Protein AF-A0A6L5FA35-F1 (afdb_monomer)

Sequence (580 aa):
MIGVVTVDLPTLADGLSSSALDRFGLEDQSTVRSRLADQDFLSVLNALGELSSEAILEVPFFEDATFRIADLGVDEEVVSEWPDYPIREWSGTVVSNQDGAAGTVSIISVEDQLSLSVYLDDGRIFELVTPDERASDTLAVVETQQTEIKEDAPILDDPSRTRPDPESVTAASITYPIDVLIVTSDQLSNNVRRPTLERRARQIINDLNAAYSNTGLPGRAKFAGVGNTRFSQTGSPGDDLGSDGYRDHIDVREHERSGRGDLLVLMGRSGWGECGRAGISARYAIASDTHGCRSNFAGAHEVGHLQGAGHNPEARYSNGEYSYSHGHWSIRDNSPAYPFRTLMSYNTECSARNVACPRYRRFSNPDIRLGGVPTGARARDNGRTLENTWTRNTAHRFRKMYSDVSINQYWYLPVGWLRNFPGGATRACGTNRYCPGSNTNRALFIYMLWRSRGSPSGASEPFTDVDPNDWYYQAVRWAYQRGITTGCNPPQNTRFCPGRDVQRAEAAVMLWISNNRPAGGSEPFTDVDPGDWWYGPVRWLYRNDITSGCSPTRYCPTATIRRGDSAVFLFRNIYWWRRR

pLDDT: mean 71.77, std 18.54, range [30.03, 98.31]

Foldseek 3Di:
DPDKDWDAQLLQLVQFDPVLCVVVVHPDSVSVSVVSVVDQSVVVVVSVAVDAFAGFRFGCQDPQWTKTWTRWYWPDFDFAPPPGDTKTKIKTKIATPNPRFIWMWIWIDFHSDIWIWTATLLQWIKIWDDPDLPDRRITIIDTDDLVPFFAADFAPDDLPDDDADDDFFDLVVADDEFEEEEEEEPVCPVPGPPSSVVRVLVVLQVLLQVQCVLQVHPYGHDYQYYYYFYDDDDLEVCVCQDPPCNVVRRCVVVVLVVLRGLAYEYEAEPRYSRQWYWYDDLQHTYIYGYPPRPPLSRSNLRVLVVLQAFEAPPDPRTGGNHQQSYWDWDCDPDQLHHTATESRYDCVVCVVVVGDHRYDSYAACQVRDRSNHHRHDPRRHSSSSNSLCVVLSSLSSSNAAAPPDGSVDPLRSLRSNQQPQVVHLADAPDDSHNQQQAFDFQLGLLSSLCVLVVNDAFADDQAPAADPPDPSNRSVRNCVRLVLDQADDPPVRNHNRRGHFDFLLSSLSSLCSVLVNDFFADAQAPPQDPPDPSNRSVRNCVVQVLDCAPDVHHNRRGHGAGSSNSSSNSVSSSSVSSSD

Radius of gyration: 27.75 Å; Cα contacts (8 Å, |Δi|>4): 1235; chains: 1; bounding box: 61×54×80 Å

Structure (mmCIF, N/CA/C/O backbone):
data_AF-A0A6L5FA35-F1
#
_entry.id   AF-A0A6L5FA35-F1
#
loop_
_atom_site.group_PDB
_atom_site.id
_atom_site.type_symbol
_atom_site.label_atom_id
_atom_site.label_alt_id
_atom_site.label_comp_id
_atom_site.label_asym_id
_atom_site.label_entity_id
_atom_site.label_seq_id
_atom_site.pdbx_PDB_ins_code
_atom_site.Cartn_x
_atom_site.Cartn_y
_atom_site.Cartn_z
_atom_site.occupancy
_atom_site.B_iso_or_equiv
_atom_site.auth_seq_id
_atom_site.auth_comp_id
_atom_site.auth_asym_id
_atom_site.auth_atom_id
_atom_site.pdbx_PDB_model_num
ATOM 1 N N . MET A 1 1 ? 22.576 -6.968 -25.867 1.00 42.34 1 MET A N 1
ATOM 2 C CA . MET A 1 1 ? 22.114 -5.755 -26.596 1.00 42.34 1 MET A CA 1
ATOM 3 C C . MET A 1 1 ? 22.018 -6.076 -28.077 1.00 42.34 1 MET A C 1
ATOM 5 O O . MET A 1 1 ? 23.002 -6.551 -28.633 1.00 42.34 1 MET A O 1
ATOM 9 N N . ILE A 1 2 ? 20.863 -5.848 -28.705 1.00 37.47 2 ILE A N 1
ATOM 10 C CA . ILE A 1 2 ? 20.721 -5.901 -30.169 1.00 37.47 2 ILE A CA 1
ATOM 11 C C . ILE A 1 2 ? 20.644 -4.449 -30.626 1.00 37.47 2 ILE A C 1
ATOM 13 O O . ILE A 1 2 ? 19.663 -3.777 -30.354 1.00 37.47 2 ILE A O 1
ATOM 17 N N . GLY A 1 3 ? 21.711 -3.958 -31.252 1.00 44.84 3 GLY A N 1
ATOM 18 C CA . GLY A 1 3 ? 21.742 -2.623 -31.846 1.00 44.84 3 GLY A CA 1
ATOM 19 C C . GLY A 1 3 ? 21.927 -1.477 -30.845 1.00 44.84 3 GLY A C 1
ATOM 20 O O . GLY A 1 3 ? 21.228 -1.351 -29.845 1.00 44.84 3 GLY A O 1
ATOM 21 N N . VAL A 1 4 ? 22.904 -0.626 -31.139 1.00 37.59 4 VAL A N 1
ATOM 22 C CA . VAL A 1 4 ? 23.075 0.693 -30.530 1.00 37.59 4 VAL A CA 1
ATOM 23 C C . VAL A 1 4 ? 23.029 1.655 -31.703 1.00 37.59 4 VAL A C 1
ATOM 25 O O . VAL A 1 4 ? 23.907 1.589 -32.564 1.00 37.59 4 VAL A O 1
ATOM 28 N N . VAL A 1 5 ? 22.009 2.505 -31.769 1.00 39.69 5 VAL A N 1
ATOM 29 C CA . VAL A 1 5 ? 21.946 3.566 -32.780 1.00 39.69 5 VAL A CA 1
ATOM 30 C C . VAL A 1 5 ? 22.217 4.880 -32.083 1.00 39.69 5 VAL A C 1
ATOM 32 O O . VAL A 1 5 ? 21.483 5.277 -31.180 1.00 39.69 5 VAL A O 1
ATOM 35 N N . THR A 1 6 ? 23.308 5.529 -32.474 1.00 38.72 6 THR A N 1
ATOM 36 C CA . THR A 1 6 ? 23.600 6.897 -32.060 1.00 38.72 6 THR A CA 1
ATOM 37 C C . THR A 1 6 ? 22.701 7.818 -32.868 1.00 38.72 6 THR A C 1
ATOM 39 O O . THR A 1 6 ? 22.816 7.864 -34.091 1.00 38.72 6 THR A O 1
ATOM 42 N N . VAL A 1 7 ? 21.790 8.513 -32.193 1.00 41.50 7 VAL A N 1
ATOM 43 C CA . VAL A 1 7 ? 20.890 9.473 -32.837 1.00 41.50 7 VAL A CA 1
ATOM 44 C C . VAL A 1 7 ? 21.441 10.864 -32.550 1.00 41.50 7 VAL A C 1
ATOM 46 O O . VAL A 1 7 ? 21.613 11.221 -31.384 1.00 41.50 7 VAL A O 1
ATOM 49 N N . ASP A 1 8 ? 21.749 11.637 -33.593 1.00 43.56 8 ASP A N 1
ATOM 50 C CA . ASP A 1 8 ? 22.012 13.066 -33.422 1.00 43.56 8 ASP A CA 1
ATOM 51 C C . ASP A 1 8 ? 20.684 13.845 -33.380 1.00 43.56 8 ASP A C 1
ATOM 53 O O . ASP A 1 8 ? 19.661 13.416 -33.921 1.00 43.56 8 ASP A O 1
ATOM 57 N N . LEU A 1 9 ? 20.677 14.984 -32.688 1.00 45.22 9 LEU A N 1
ATOM 58 C CA . LEU A 1 9 ? 19.489 15.831 -32.544 1.00 45.22 9 LEU A CA 1
ATOM 59 C C . LEU A 1 9 ? 18.885 16.269 -33.900 1.00 45.22 9 LEU A C 1
ATOM 61 O O . LEU A 1 9 ? 17.659 16.235 -34.031 1.00 45.22 9 LEU A O 1
ATOM 65 N N . PRO A 1 10 ? 19.689 16.612 -34.929 1.00 46.03 10 PRO A N 1
ATOM 66 C CA . PRO A 1 10 ? 19.199 16.849 -36.290 1.00 46.03 10 PRO A CA 1
ATOM 67 C C . PRO A 1 10 ? 18.410 15.695 -36.931 1.00 46.03 10 PRO A C 1
ATOM 69 O O . PRO A 1 10 ? 17.482 15.962 -37.689 1.00 46.03 10 PRO A O 1
ATOM 72 N N . THR A 1 11 ? 18.722 14.433 -36.632 1.00 46.91 11 THR A N 1
ATOM 73 C CA . THR A 1 11 ? 18.056 13.252 -37.220 1.00 46.91 11 THR A CA 1
ATOM 74 C C . THR A 1 11 ? 16.632 13.057 -36.674 1.00 46.91 11 THR A C 1
ATOM 76 O O . THR A 1 11 ? 15.750 12.564 -37.375 1.00 46.91 11 THR A O 1
ATOM 79 N N . LEU A 1 12 ? 16.358 13.515 -35.447 1.00 47.75 12 LEU A N 1
ATOM 80 C CA . LEU A 1 12 ? 15.006 13.546 -34.861 1.00 47.75 12 LEU A CA 1
ATOM 81 C C . LEU A 1 12 ? 14.079 14.561 -35.554 1.00 47.75 12 LEU A C 1
ATOM 83 O O . LEU A 1 12 ? 12.861 14.384 -35.561 1.00 47.75 12 LEU A O 1
ATOM 87 N N . ALA A 1 13 ? 14.650 15.605 -36.162 1.00 48.47 13 ALA A N 1
ATOM 88 C CA . ALA A 1 13 ? 13.924 16.636 -36.906 1.00 48.47 13 ALA A CA 1
ATOM 89 C C . ALA A 1 13 ? 13.199 16.081 -38.140 1.00 48.47 13 ALA A C 1
ATOM 91 O O . ALA A 1 13 ? 12.138 16.575 -38.526 1.00 48.47 13 ALA A O 1
ATOM 92 N N . ASP A 1 14 ? 13.785 15.053 -38.756 1.00 47.06 14 ASP A N 1
ATOM 93 C CA . ASP A 1 14 ? 13.331 14.484 -40.024 1.00 47.06 14 ASP A CA 1
ATOM 94 C C . ASP A 1 14 ? 12.021 13.691 -39.885 1.00 47.06 14 ASP A C 1
ATOM 96 O O . ASP A 1 14 ? 11.328 13.466 -40.878 1.00 47.06 14 ASP A O 1
ATOM 100 N N . GLY A 1 15 ? 11.654 13.301 -38.660 1.00 48.03 15 GLY A N 1
ATOM 101 C CA . GLY A 1 15 ? 10.410 12.593 -38.349 1.00 48.03 15 GLY A CA 1
ATOM 102 C C . GLY A 1 15 ? 9.242 13.494 -37.917 1.00 48.03 15 GLY A C 1
ATOM 103 O O . GLY A 1 15 ? 8.163 13.010 -37.565 1.00 48.03 15 GLY A O 1
ATOM 104 N N . LEU A 1 16 ? 9.415 14.820 -37.945 1.00 49.28 16 LEU A N 1
ATOM 105 C CA . LEU A 1 16 ? 8.315 15.755 -37.711 1.00 49.28 16 LEU A CA 1
ATOM 106 C C . LEU A 1 16 ? 7.400 15.821 -38.942 1.00 49.28 16 LEU A C 1
ATOM 108 O O . LEU A 1 16 ? 7.838 16.127 -40.052 1.00 49.28 16 LEU A O 1
ATOM 112 N N . SER A 1 17 ? 6.103 15.571 -38.735 1.00 50.88 17 SER A N 1
ATOM 113 C CA . SER A 1 17 ? 5.091 15.705 -39.790 1.00 50.88 17 SER A CA 1
ATOM 114 C C . SER A 1 17 ? 5.003 17.141 -40.321 1.00 50.88 17 SER A C 1
ATOM 116 O O . SER A 1 17 ? 5.235 18.104 -39.591 1.00 50.88 17 SER A O 1
ATOM 118 N N . SER A 1 18 ? 4.572 17.311 -41.574 1.00 51.03 18 SER A N 1
ATOM 119 C CA . SER A 1 18 ? 4.350 18.634 -42.188 1.00 51.03 18 SER A CA 1
ATOM 120 C C . SER A 1 18 ? 3.404 19.514 -41.357 1.00 51.03 18 SER A C 1
ATOM 122 O O . SER A 1 18 ? 3.608 20.716 -41.239 1.00 51.03 18 SER A O 1
ATOM 124 N N . SER A 1 19 ? 2.417 18.898 -40.699 1.00 46.72 19 SER A N 1
ATOM 125 C CA . SER A 1 19 ? 1.509 19.556 -39.754 1.00 46.72 19 SER A CA 1
ATOM 126 C C . SER A 1 19 ? 2.177 20.026 -38.459 1.00 46.72 19 SER A C 1
ATOM 128 O O . SER A 1 19 ? 1.733 21.015 -37.878 1.00 46.72 19 SER A O 1
ATOM 130 N N . ALA A 1 20 ? 3.219 19.331 -37.992 1.00 44.78 20 ALA A N 1
ATOM 131 C CA . ALA A 1 20 ? 4.023 19.782 -36.861 1.00 44.78 20 ALA A CA 1
ATOM 132 C C . ALA A 1 20 ? 4.902 20.973 -37.278 1.00 44.78 20 ALA A C 1
ATOM 134 O O . ALA A 1 20 ? 4.925 21.981 -36.579 1.00 44.78 20 ALA A O 1
ATOM 135 N N . LEU A 1 21 ? 5.538 20.901 -38.452 1.00 50.47 21 LEU A N 1
ATOM 136 C CA . LEU A 1 21 ? 6.405 21.956 -38.998 1.00 50.47 21 LEU A CA 1
ATOM 137 C C . LEU A 1 21 ? 5.664 23.293 -39.207 1.00 50.47 21 LEU A C 1
ATOM 139 O O . LEU A 1 21 ? 6.120 24.328 -38.712 1.00 50.47 21 LEU A O 1
ATOM 143 N N . ASP A 1 22 ? 4.477 23.258 -39.828 1.00 49.00 22 ASP A N 1
ATOM 144 C CA . ASP A 1 22 ? 3.638 24.444 -40.080 1.00 49.00 22 ASP A CA 1
ATOM 145 C C . ASP A 1 22 ? 3.219 25.164 -38.786 1.00 49.00 22 ASP A C 1
ATOM 147 O O . ASP A 1 22 ? 3.169 26.395 -38.732 1.00 49.00 22 ASP A O 1
ATOM 151 N N . ARG A 1 23 ? 2.936 24.417 -37.709 1.00 44.22 23 ARG A N 1
ATOM 152 C CA . ARG A 1 23 ? 2.509 24.998 -36.422 1.00 44.22 23 ARG A CA 1
ATOM 153 C C . ARG A 1 23 ? 3.643 25.676 -35.655 1.00 44.22 23 ARG A C 1
ATOM 155 O O . ARG A 1 23 ? 3.368 26.587 -34.879 1.00 44.22 23 ARG A O 1
ATOM 162 N N . PHE A 1 24 ? 4.893 25.280 -35.892 1.00 41.03 24 PHE A N 1
ATOM 163 C CA . PHE A 1 24 ? 6.072 25.913 -35.294 1.00 41.03 24 PHE A CA 1
ATOM 164 C C . PHE A 1 24 ? 6.597 27.114 -36.096 1.00 41.03 24 PHE A C 1
ATOM 166 O O . PHE A 1 24 ? 7.593 27.724 -35.701 1.00 41.03 24 PHE A O 1
ATOM 173 N N . GLY A 1 25 ? 5.949 27.472 -37.213 1.00 43.81 25 GLY A N 1
ATOM 174 C CA . GLY A 1 25 ? 6.437 28.523 -38.109 1.00 43.81 25 GLY A CA 1
ATOM 175 C C . GLY A 1 25 ? 7.806 28.184 -38.707 1.00 43.81 25 GLY A C 1
ATOM 176 O O . GLY A 1 25 ? 8.634 29.077 -38.900 1.00 43.81 25 GLY A O 1
ATOM 177 N N . LEU A 1 26 ? 8.072 26.891 -38.921 1.00 48.06 26 LEU A N 1
ATOM 178 C CA . LEU A 1 26 ? 9.309 26.381 -39.502 1.00 48.06 26 LEU A CA 1
ATOM 179 C C . LEU A 1 26 ? 9.020 25.976 -40.948 1.00 48.06 26 LEU A C 1
ATOM 181 O O . LEU A 1 26 ? 8.186 25.113 -41.195 1.00 48.06 26 LEU A O 1
ATOM 185 N N . GLU A 1 27 ? 9.692 26.632 -41.895 1.00 49.81 27 GLU A N 1
ATOM 186 C CA . GLU A 1 27 ? 9.375 26.534 -43.328 1.00 49.81 27 GLU A CA 1
ATOM 187 C C . GLU A 1 27 ? 9.727 25.163 -43.935 1.00 49.81 27 GLU A C 1
ATOM 189 O O . GLU A 1 27 ? 9.068 24.731 -44.880 1.00 49.81 27 GLU A O 1
ATOM 194 N N . ASP A 1 28 ? 10.730 24.457 -43.392 1.00 55.56 28 ASP A N 1
ATOM 195 C CA . ASP A 1 28 ? 11.114 23.108 -43.823 1.00 55.56 28 ASP A CA 1
ATOM 196 C C . ASP A 1 28 ? 11.984 22.350 -42.792 1.00 55.56 28 ASP A C 1
ATOM 198 O O . ASP A 1 28 ? 12.477 22.911 -41.808 1.00 55.56 28 ASP A O 1
ATOM 202 N N . GLN A 1 29 ? 12.212 21.052 -43.046 1.00 46.62 29 GLN A N 1
ATOM 203 C CA . GLN A 1 29 ? 13.063 20.170 -42.228 1.00 46.62 29 GLN A CA 1
ATOM 204 C C . GLN A 1 29 ? 14.524 20.651 -42.133 1.00 46.62 29 GLN A C 1
ATOM 206 O O . GLN A 1 29 ? 15.186 20.424 -41.121 1.00 46.62 29 GLN A O 1
ATOM 211 N N . SER A 1 30 ? 15.032 21.370 -43.140 1.00 45.97 30 SER A N 1
ATOM 212 C CA . SER A 1 30 ? 16.400 21.908 -43.133 1.00 45.97 30 SER A CA 1
ATOM 213 C C . SER A 1 30 ? 16.563 23.068 -42.139 1.00 45.97 30 SER A C 1
ATOM 215 O O . SER A 1 30 ? 17.590 23.177 -41.465 1.00 45.97 30 SER A O 1
ATOM 217 N N . THR A 1 31 ? 15.504 23.859 -41.960 1.00 44.75 31 THR A N 1
ATOM 218 C CA . THR A 1 31 ? 15.385 24.939 -40.974 1.00 44.75 31 THR A CA 1
ATOM 219 C C . THR A 1 31 ? 15.277 24.379 -39.556 1.00 44.75 31 THR A C 1
ATOM 221 O O . THR A 1 31 ? 15.832 24.951 -38.616 1.00 44.75 31 THR A O 1
ATOM 224 N N . VAL A 1 32 ? 14.620 23.224 -39.390 1.00 46.16 32 VAL A N 1
ATOM 225 C CA . VAL A 1 32 ? 14.593 22.502 -38.109 1.00 46.16 32 VAL A CA 1
ATOM 226 C C . VAL A 1 32 ? 15.979 21.966 -37.760 1.00 46.16 32 VAL A C 1
ATOM 228 O O . VAL A 1 32 ? 16.433 22.210 -36.648 1.00 46.16 32 VAL A O 1
ATOM 231 N N . ARG A 1 33 ? 16.695 21.333 -38.703 1.00 44.38 33 ARG A N 1
ATOM 232 C CA . ARG A 1 33 ? 18.081 20.866 -38.496 1.00 44.38 33 ARG A CA 1
ATOM 233 C C . ARG A 1 33 ? 19.023 21.998 -38.083 1.00 44.38 33 ARG A C 1
ATOM 235 O O . ARG A 1 33 ? 19.816 21.817 -37.166 1.00 44.38 33 ARG A O 1
ATOM 242 N N . SER A 1 34 ? 18.924 23.168 -38.722 1.00 39.84 34 SER A N 1
ATOM 243 C CA . SER A 1 34 ? 19.770 24.324 -38.389 1.00 39.84 34 SER A CA 1
ATOM 244 C C . SER A 1 34 ? 19.449 24.908 -37.011 1.00 39.84 34 SER A C 1
ATOM 246 O O . SER A 1 34 ? 20.361 25.345 -36.320 1.00 39.84 34 SER A O 1
ATOM 248 N N . ARG A 1 35 ? 18.175 24.917 -36.594 1.00 41.31 35 ARG A N 1
ATOM 249 C CA . ARG A 1 35 ? 17.781 25.393 -35.260 1.00 41.31 35 ARG A CA 1
ATOM 250 C C . ARG A 1 35 ? 18.073 24.369 -34.169 1.00 41.31 35 ARG A C 1
ATOM 252 O O . ARG A 1 35 ? 18.479 24.774 -33.095 1.00 41.31 35 ARG A O 1
ATOM 259 N N . LEU A 1 36 ? 17.915 23.075 -34.437 1.00 39.34 36 LEU A N 1
ATOM 260 C CA . LEU A 1 36 ? 18.251 21.974 -33.525 1.00 39.34 36 LEU A CA 1
ATOM 261 C C . LEU A 1 36 ? 19.754 21.782 -33.320 1.00 39.34 36 LEU A C 1
ATOM 263 O O . LEU A 1 36 ? 20.158 21.302 -32.271 1.00 39.34 36 LEU A O 1
ATOM 267 N N . ALA A 1 37 ? 20.580 22.173 -34.292 1.00 41.34 37 ALA A N 1
ATOM 268 C CA . ALA A 1 37 ? 22.027 22.246 -34.106 1.00 41.34 37 ALA A CA 1
ATOM 269 C C . ALA A 1 37 ? 22.443 23.346 -33.102 1.00 41.34 37 ALA A C 1
ATOM 271 O O . ALA A 1 37 ? 23.515 23.245 -32.513 1.00 41.34 37 ALA A O 1
ATOM 272 N N . ASP A 1 38 ? 21.585 24.354 -32.890 1.00 37.12 38 ASP A N 1
ATOM 273 C CA . ASP A 1 38 ? 21.795 25.503 -31.993 1.00 37.12 38 ASP A CA 1
ATOM 274 C C . ASP A 1 38 ? 20.868 25.499 -30.750 1.00 37.12 38 ASP A C 1
ATOM 276 O O . ASP A 1 38 ? 20.966 26.386 -29.898 1.00 37.12 38 ASP A O 1
ATOM 280 N N . GLN A 1 39 ? 19.943 24.539 -30.630 1.00 40.25 39 GLN A N 1
ATOM 281 C CA . GLN A 1 39 ? 18.954 24.441 -29.549 1.00 40.25 39 GLN A CA 1
ATOM 282 C C . GLN A 1 39 ? 19.174 23.158 -28.749 1.00 40.25 39 GLN A C 1
ATOM 284 O O . GLN A 1 39 ? 19.348 22.083 -29.315 1.00 40.25 39 GLN A O 1
ATOM 289 N N . ASP A 1 40 ? 19.091 23.266 -27.425 1.00 50.09 40 ASP A N 1
ATOM 290 C CA . ASP A 1 40 ? 19.040 22.106 -26.540 1.00 50.09 40 ASP A CA 1
ATOM 291 C C . ASP A 1 40 ? 17.788 21.269 -26.871 1.00 50.09 40 ASP A C 1
ATOM 293 O O . ASP A 1 40 ? 16.707 21.814 -27.111 1.00 50.09 40 ASP A O 1
ATOM 297 N N . PHE A 1 41 ? 17.923 19.944 -26.900 1.00 47.22 41 PHE A N 1
ATOM 298 C CA . PHE A 1 41 ? 16.858 18.973 -27.177 1.00 47.22 41 PHE A CA 1
ATOM 299 C C . PHE A 1 41 ? 15.576 19.231 -26.363 1.00 47.22 41 PHE A C 1
ATOM 301 O O . PHE A 1 41 ? 14.453 19.006 -26.828 1.00 47.22 41 PHE A O 1
ATOM 308 N N . LEU A 1 42 ? 15.756 19.780 -25.162 1.00 47.62 42 LEU A N 1
ATOM 309 C CA . LEU A 1 42 ? 14.706 20.273 -24.277 1.00 47.62 42 LEU A CA 1
ATOM 310 C C . LEU A 1 42 ? 13.752 21.258 -24.950 1.00 47.62 42 LEU A C 1
ATOM 312 O O . LEU A 1 42 ? 12.550 21.191 -24.719 1.00 47.62 42 LEU A O 1
ATOM 316 N N . SER A 1 43 ? 14.249 22.159 -25.794 1.00 48.75 43 SER A N 1
ATOM 317 C CA . SER A 1 43 ? 13.423 23.151 -26.482 1.00 48.75 43 SER A CA 1
ATOM 318 C C . SER A 1 43 ? 12.457 22.513 -27.477 1.00 48.75 43 SER A C 1
ATOM 320 O O . SER A 1 43 ? 11.326 22.978 -27.603 1.00 48.75 43 SER A O 1
ATOM 322 N N . VAL A 1 44 ? 12.855 21.424 -28.145 1.00 49.75 44 VAL A N 1
ATOM 323 C CA . VAL A 1 44 ? 11.982 20.697 -29.081 1.00 49.75 44 VAL A CA 1
ATOM 324 C C . VAL A 1 44 ? 10.949 19.854 -28.353 1.00 49.75 44 VAL A C 1
ATOM 326 O O . VAL A 1 44 ? 9.784 19.861 -28.743 1.00 49.75 44 VAL A O 1
ATOM 329 N N . LEU A 1 45 ? 11.312 19.217 -27.241 1.00 50.28 45 LEU A N 1
ATOM 330 C CA . LEU A 1 45 ? 10.320 18.558 -26.390 1.00 50.28 45 LEU A CA 1
ATOM 331 C C . LEU A 1 45 ? 9.361 19.541 -25.715 1.00 50.28 45 LEU A C 1
ATOM 333 O O . LEU A 1 45 ? 8.174 19.251 -25.608 1.00 50.28 45 LEU A O 1
ATOM 337 N N . ASN A 1 46 ? 9.838 20.714 -25.298 1.00 46.91 46 ASN A N 1
ATOM 338 C CA . ASN A 1 46 ? 8.993 21.766 -24.734 1.00 46.91 46 ASN A CA 1
ATOM 339 C C . ASN A 1 46 ? 7.971 22.265 -25.757 1.00 46.91 46 ASN A C 1
ATOM 341 O O . ASN A 1 46 ? 6.808 22.441 -25.410 1.00 46.91 46 ASN A O 1
ATOM 345 N N . ALA A 1 47 ? 8.389 22.402 -27.014 1.00 47.03 47 ALA A N 1
ATOM 346 C CA . ALA A 1 47 ? 7.514 22.747 -28.124 1.00 47.03 47 ALA A CA 1
ATOM 347 C C . ALA A 1 47 ? 6.488 21.628 -28.431 1.00 47.03 47 ALA A C 1
ATOM 349 O O . ALA A 1 47 ? 5.344 21.916 -28.775 1.00 47.03 47 ALA A O 1
ATOM 350 N N . LEU A 1 48 ? 6.862 20.353 -28.257 1.00 45.66 48 LEU A N 1
ATOM 351 C CA . LEU A 1 48 ? 5.967 19.196 -28.416 1.00 45.66 48 LEU A CA 1
ATOM 352 C C . LEU A 1 48 ? 4.987 19.019 -27.241 1.00 45.66 48 LEU A C 1
ATOM 354 O O . LEU A 1 48 ? 3.852 18.606 -27.454 1.00 45.66 48 LEU A O 1
ATOM 358 N N . GLY A 1 49 ? 5.396 19.352 -26.014 1.00 43.44 49 GLY A N 1
ATOM 359 C CA . GLY A 1 49 ? 4.574 19.247 -24.805 1.00 43.44 49 GLY A CA 1
ATOM 360 C C . GLY A 1 49 ? 3.429 20.258 -24.712 1.00 43.44 49 GLY A C 1
ATOM 361 O O . GLY A 1 49 ? 2.466 20.026 -23.990 1.00 43.44 49 GLY A O 1
ATOM 362 N N . GLU A 1 50 ? 3.502 21.358 -25.460 1.00 42.25 50 GLU A N 1
ATOM 363 C CA . GLU A 1 50 ? 2.414 22.338 -25.583 1.00 42.25 50 GLU A CA 1
ATOM 364 C C . GLU A 1 50 ? 1.303 21.881 -26.554 1.00 42.25 50 GLU A C 1
ATOM 366 O O . GLU A 1 50 ? 0.273 22.549 -26.687 1.00 42.25 50 GLU A O 1
ATOM 371 N N . LEU A 1 51 ? 1.474 20.733 -27.223 1.00 41.19 51 LEU A N 1
ATOM 372 C CA . LEU A 1 51 ? 0.520 20.191 -28.188 1.00 41.19 51 LEU A CA 1
ATOM 373 C C . LEU A 1 51 ? -0.434 19.187 -27.524 1.00 41.19 51 LEU A C 1
ATOM 375 O O . LEU A 1 51 ? -0.061 18.090 -27.127 1.00 41.19 51 LEU A O 1
ATOM 379 N N . SER A 1 52 ? -1.713 19.549 -27.461 1.00 42.38 52 SER A N 1
ATOM 380 C CA . SER A 1 52 ? -2.815 18.653 -27.098 1.00 42.38 52 SER A CA 1
ATOM 381 C C . SER A 1 52 ? -2.973 17.490 -28.093 1.00 42.38 52 SER A C 1
ATOM 383 O O . SER A 1 52 ? -3.036 17.757 -29.290 1.00 42.38 52 SER A O 1
ATOM 385 N N . SER A 1 53 ? -3.097 16.255 -27.584 1.00 41.59 53 SER A N 1
ATOM 386 C CA . SER A 1 53 ? -3.739 15.015 -28.106 1.00 41.59 53 SER A CA 1
ATOM 387 C C . SER A 1 53 ? -3.692 14.614 -29.600 1.00 41.59 53 SER A C 1
ATOM 389 O O . SER A 1 53 ? -4.241 13.576 -29.940 1.00 41.59 53 SER A O 1
ATOM 391 N N . GLU A 1 54 ? -3.066 15.359 -30.510 1.00 45.34 54 GLU A N 1
ATOM 392 C CA . GLU A 1 54 ? -3.084 15.071 -31.960 1.00 45.34 54 GLU A CA 1
ATOM 393 C C . GLU A 1 54 ? -1.695 15.146 -32.625 1.00 45.34 54 GLU A C 1
ATOM 395 O O . GLU A 1 54 ? -1.578 15.027 -33.845 1.00 45.34 54 GLU A O 1
ATOM 400 N N . ALA A 1 55 ? -0.620 15.337 -31.855 1.00 43.41 55 ALA A N 1
ATOM 401 C CA . ALA A 1 55 ? 0.736 15.380 -32.397 1.00 43.41 55 ALA A CA 1
ATOM 402 C C . ALA A 1 55 ? 1.291 13.962 -32.614 1.00 43.41 55 ALA A C 1
ATOM 404 O O . ALA A 1 55 ? 1.480 13.218 -31.655 1.00 43.41 55 ALA A O 1
ATOM 405 N N . ILE A 1 56 ? 1.580 13.612 -33.874 1.00 48.25 56 ILE A N 1
ATOM 406 C CA . ILE A 1 56 ? 2.323 12.398 -34.233 1.00 48.25 56 ILE A CA 1
ATOM 407 C C . ILE A 1 56 ? 3.808 12.754 -34.303 1.00 48.25 56 ILE A C 1
ATOM 409 O O . ILE A 1 56 ? 4.223 13.486 -35.206 1.00 48.25 56 ILE A O 1
ATOM 413 N N . LEU A 1 57 ? 4.595 12.243 -33.355 1.00 49.31 57 LEU A N 1
ATOM 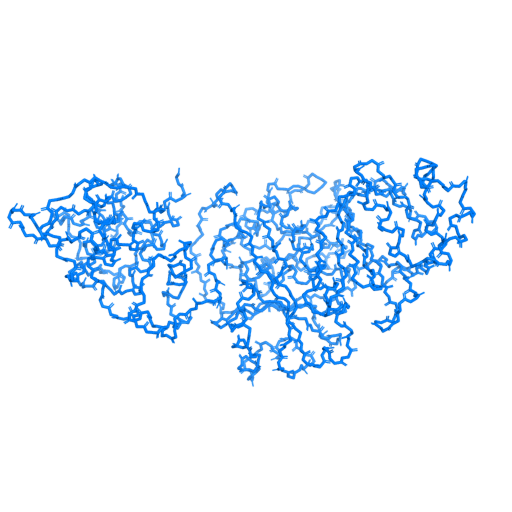414 C CA . LEU A 1 57 ? 6.056 12.267 -33.432 1.00 49.31 57 LEU A CA 1
ATOM 415 C C . LEU A 1 57 ? 6.510 10.940 -34.044 1.00 49.31 57 LEU A C 1
ATOM 417 O O . LEU A 1 57 ? 6.315 9.895 -33.419 1.00 49.31 57 LEU A O 1
ATOM 421 N N . GLU A 1 58 ? 7.075 10.975 -35.254 1.00 51.84 58 GLU A N 1
ATOM 422 C CA . GLU A 1 58 ? 7.791 9.826 -35.804 1.00 51.84 58 GLU A CA 1
ATOM 423 C C . GLU A 1 58 ? 9.240 9.913 -35.335 1.00 51.84 58 GLU A C 1
ATOM 425 O O . GLU A 1 58 ? 9.932 10.876 -35.649 1.00 51.84 58 GLU A O 1
ATOM 430 N N . VAL A 1 59 ? 9.705 8.945 -34.544 1.00 52.81 59 VAL A N 1
ATOM 431 C CA . VAL A 1 59 ? 11.110 8.936 -34.115 1.00 52.81 59 VAL A CA 1
ATOM 432 C C . VAL A 1 59 ? 11.865 7.811 -34.822 1.00 52.81 59 VAL A C 1
ATOM 434 O O . VAL A 1 59 ? 11.547 6.643 -34.575 1.00 52.81 59 VAL A O 1
ATOM 437 N N . PRO A 1 60 ? 12.827 8.123 -35.714 1.00 51.66 60 PRO A N 1
ATOM 438 C CA . PRO A 1 60 ? 13.657 7.119 -36.368 1.00 51.66 60 PRO A CA 1
ATOM 439 C C . PRO A 1 60 ? 14.762 6.680 -35.406 1.00 51.66 60 PRO A C 1
ATOM 441 O O . PRO A 1 60 ? 15.765 7.368 -35.233 1.00 51.66 60 PRO A O 1
ATOM 444 N N . PHE A 1 61 ? 14.568 5.544 -34.737 1.00 49.66 61 PHE A N 1
ATOM 445 C CA . PHE A 1 61 ? 15.559 5.018 -33.793 1.00 49.66 61 PHE A CA 1
ATOM 446 C C . PHE A 1 61 ? 16.450 3.931 -34.397 1.00 49.66 61 PHE A C 1
ATOM 448 O O . PHE A 1 61 ? 17.540 3.697 -33.894 1.00 49.66 61 PHE A O 1
ATOM 455 N N . PHE A 1 62 ? 16.005 3.282 -35.472 1.00 46.66 62 PHE A N 1
ATOM 456 C CA . PHE A 1 62 ? 16.760 2.315 -36.272 1.00 46.66 62 PHE A CA 1
ATOM 457 C C . PHE A 1 62 ? 16.367 2.517 -37.740 1.00 46.66 62 PHE A C 1
ATOM 459 O O . PHE A 1 62 ? 15.282 3.046 -37.986 1.00 46.66 62 PHE A O 1
ATOM 466 N N . GLU A 1 63 ? 17.182 2.071 -38.706 1.00 45.09 63 GLU A N 1
ATOM 467 C CA . GLU A 1 63 ? 16.822 2.140 -40.141 1.00 45.09 63 GLU A CA 1
ATOM 468 C C . GLU A 1 63 ? 15.424 1.535 -40.425 1.00 45.09 63 GLU A C 1
ATOM 470 O O . GLU A 1 63 ? 14.752 1.983 -41.350 1.00 45.09 63 GLU A O 1
ATOM 475 N N . ASP A 1 64 ? 14.940 0.633 -39.551 1.00 44.78 64 ASP A N 1
ATOM 476 C CA . ASP A 1 64 ? 13.655 -0.070 -39.668 1.00 44.78 64 ASP A CA 1
ATOM 477 C C . ASP A 1 64 ? 12.682 0.084 -38.471 1.00 44.78 64 ASP A C 1
ATOM 479 O O . ASP A 1 64 ? 11.601 -0.506 -38.494 1.00 44.78 64 ASP A O 1
ATOM 483 N N . ALA A 1 65 ? 13.006 0.859 -37.424 1.00 48.75 65 ALA A N 1
ATOM 484 C CA . ALA A 1 65 ? 12.120 1.048 -36.261 1.00 48.75 65 ALA A CA 1
ATOM 485 C C . ALA A 1 65 ? 11.787 2.531 -36.062 1.00 48.75 65 ALA A C 1
ATOM 487 O O . ALA A 1 65 ? 12.423 3.257 -35.291 1.00 48.75 65 ALA A O 1
ATOM 488 N N . THR A 1 66 ? 10.770 2.971 -36.803 1.00 58.38 66 THR A N 1
ATOM 489 C CA . THR A 1 66 ? 10.086 4.243 -36.573 1.00 58.38 66 THR A CA 1
ATOM 490 C C . THR A 1 66 ? 8.849 4.006 -35.715 1.00 58.38 66 THR A C 1
ATOM 492 O O . THR A 1 66 ? 8.084 3.063 -35.932 1.00 58.38 66 THR A O 1
ATOM 495 N N . PHE A 1 67 ? 8.648 4.876 -34.733 1.00 61.41 67 PHE A N 1
ATOM 496 C CA . PHE A 1 67 ? 7.502 4.816 -33.833 1.00 61.41 67 PHE A CA 1
ATOM 497 C C . PHE A 1 67 ? 6.605 6.013 -34.051 1.00 61.41 67 PHE A C 1
ATOM 499 O O . PHE A 1 67 ? 7.101 7.133 -34.038 1.00 61.41 67 PHE A O 1
ATOM 506 N N . ARG A 1 68 ? 5.299 5.782 -34.187 1.00 59.62 68 ARG A N 1
ATOM 507 C CA . ARG A 1 68 ? 4.292 6.844 -34.125 1.00 59.62 68 ARG A CA 1
ATOM 508 C C . ARG A 1 68 ? 3.827 6.992 -32.695 1.00 59.62 68 ARG A C 1
ATOM 510 O O . ARG A 1 68 ? 3.149 6.104 -32.183 1.00 59.62 68 ARG A O 1
ATOM 517 N N . ILE A 1 69 ? 4.199 8.096 -32.065 1.00 62.41 69 ILE A N 1
ATOM 518 C CA . ILE A 1 69 ? 3.686 8.463 -30.746 1.00 62.41 69 ILE A CA 1
ATOM 519 C C . ILE A 1 69 ? 2.369 9.211 -30.935 1.00 62.41 69 ILE A C 1
ATOM 521 O O . ILE A 1 69 ? 2.315 10.146 -31.727 1.00 62.41 69 ILE A O 1
ATOM 525 N N . ALA A 1 70 ? 1.326 8.796 -30.221 1.00 55.53 70 ALA A N 1
ATOM 526 C CA . ALA A 1 70 ? 0.016 9.437 -30.201 1.00 55.53 70 ALA A CA 1
ATOM 527 C C . ALA A 1 70 ? -0.425 9.692 -28.752 1.00 55.53 70 ALA A C 1
ATOM 529 O O . ALA A 1 70 ? 0.083 9.070 -27.816 1.00 55.53 70 ALA A O 1
ATOM 530 N N . ASP A 1 71 ? -1.370 10.617 -28.564 1.00 56.00 71 ASP A N 1
ATOM 531 C CA . ASP A 1 71 ? -1.934 10.961 -27.251 1.00 56.00 71 ASP A CA 1
ATOM 532 C C . ASP A 1 71 ? -0.882 11.357 -26.197 1.00 56.00 71 ASP A C 1
ATOM 534 O O . ASP A 1 71 ? -1.037 11.053 -25.016 1.00 56.00 71 ASP A O 1
ATOM 538 N N . LEU A 1 72 ? 0.206 12.018 -26.616 1.00 58.97 72 LEU A N 1
ATOM 539 C CA . LEU A 1 72 ? 1.251 12.468 -25.698 1.00 58.97 72 LEU A CA 1
ATOM 540 C C . LEU A 1 72 ? 0.692 13.569 -24.783 1.00 58.97 72 LEU A C 1
ATOM 542 O O . LEU A 1 72 ? 0.444 14.692 -25.222 1.00 58.97 72 LEU A O 1
ATOM 546 N N . GLY A 1 73 ? 0.457 13.229 -23.519 1.00 53.56 73 GLY A N 1
ATOM 547 C CA . GLY A 1 73 ? -0.004 14.151 -22.486 1.00 53.56 73 GLY A CA 1
ATOM 548 C C . GLY A 1 73 ? 1.147 14.621 -21.602 1.00 53.56 73 GLY A C 1
ATOM 549 O O . GLY A 1 73 ? 2.101 13.879 -21.375 1.00 53.56 73 GLY A O 1
ATOM 550 N N . VAL A 1 74 ? 1.055 15.849 -21.086 1.00 59.34 74 VAL A N 1
ATOM 551 C CA . VAL A 1 74 ? 1.913 16.319 -19.985 1.00 59.34 74 VAL A CA 1
ATOM 552 C C . VAL A 1 74 ? 1.301 15.829 -18.677 1.00 59.34 74 VAL A C 1
ATOM 554 O O . VAL A 1 74 ? 0.191 16.240 -18.330 1.00 59.34 74 VAL A O 1
ATOM 557 N N . ASP A 1 75 ? 2.016 14.970 -17.955 1.00 56.31 75 ASP A N 1
ATOM 558 C CA . ASP A 1 75 ? 1.515 14.387 -16.704 1.00 56.31 75 ASP A CA 1
ATOM 559 C C . ASP A 1 75 ? 1.737 15.323 -15.500 1.00 56.31 75 ASP A C 1
ATOM 561 O O . ASP A 1 75 ? 0.869 15.432 -14.629 1.00 56.31 75 ASP A O 1
ATOM 565 N N . GLU A 1 76 ? 2.872 16.036 -15.452 1.00 56.62 76 GLU A N 1
ATOM 566 C CA . GLU A 1 76 ? 3.206 17.007 -14.397 1.00 56.62 76 GLU A CA 1
ATOM 567 C C . GLU A 1 76 ? 4.363 17.935 -14.851 1.00 56.62 76 GLU A C 1
ATOM 569 O O . GLU A 1 76 ? 5.391 17.457 -15.333 1.00 56.62 76 GLU A O 1
ATOM 574 N N . GLU A 1 77 ? 4.237 19.259 -14.671 1.00 52.06 77 GLU A N 1
ATOM 575 C CA . GLU A 1 77 ? 5.387 20.183 -14.685 1.00 52.06 77 GLU A CA 1
ATOM 576 C C . GLU A 1 77 ? 5.738 20.516 -13.233 1.00 52.06 77 GLU A C 1
ATOM 578 O O . GLU A 1 77 ? 4.941 21.116 -12.506 1.00 52.06 77 GLU A O 1
ATOM 583 N N . VAL A 1 78 ? 6.917 20.082 -12.786 1.00 58.72 78 VAL A N 1
ATOM 584 C CA . VAL A 1 78 ? 7.350 20.222 -11.391 1.00 58.72 78 VAL A CA 1
ATOM 585 C C . VAL A 1 78 ? 8.736 20.844 -11.368 1.00 58.72 78 VAL A C 1
ATOM 587 O O . VAL A 1 78 ? 9.638 20.410 -12.079 1.00 58.72 78 VAL A O 1
ATOM 590 N N . VAL A 1 79 ? 8.933 21.850 -10.521 1.00 51.97 79 VAL A N 1
ATOM 591 C CA . VAL A 1 79 ? 10.274 22.364 -10.226 1.00 51.97 79 VAL A CA 1
ATOM 592 C C . VAL A 1 79 ? 10.888 21.456 -9.167 1.00 51.97 79 VAL A C 1
ATOM 594 O O . VAL A 1 79 ? 10.271 21.220 -8.125 1.00 51.97 79 VAL A O 1
ATOM 597 N N . SER A 1 80 ? 12.076 20.909 -9.442 1.00 52.19 80 SER A N 1
ATOM 598 C CA . SER A 1 80 ? 12.864 20.208 -8.422 1.00 52.19 80 SER A CA 1
ATOM 599 C C . SER A 1 80 ? 13.004 21.107 -7.197 1.00 52.19 80 SER A C 1
ATOM 601 O O . SER A 1 80 ? 13.397 22.257 -7.332 1.00 52.19 80 SER A O 1
ATOM 603 N N . GLU A 1 81 ? 12.720 20.592 -5.998 1.00 50.72 81 GLU A N 1
ATOM 604 C CA . GLU A 1 81 ? 12.886 21.394 -4.782 1.00 50.72 81 GLU A CA 1
ATOM 605 C C . GLU A 1 81 ? 14.366 21.744 -4.518 1.00 50.72 81 GLU A C 1
ATOM 607 O O . GLU A 1 81 ? 14.620 22.648 -3.727 1.00 50.72 81 GLU A O 1
ATOM 612 N N . TRP A 1 82 ? 15.337 21.013 -5.106 1.00 48.22 82 TRP A N 1
ATOM 613 C CA . TRP A 1 82 ? 16.775 21.168 -4.829 1.00 48.22 82 TRP A CA 1
ATOM 614 C C . TRP A 1 82 ? 17.682 20.472 -5.872 1.00 48.22 82 TRP A C 1
ATOM 616 O O . TRP A 1 82 ? 17.635 19.251 -5.946 1.00 48.22 82 TRP A O 1
ATOM 626 N N . PRO A 1 83 ? 18.652 21.137 -6.527 1.00 51.91 83 PRO A N 1
ATOM 627 C CA . PRO A 1 83 ? 18.585 22.526 -6.974 1.00 51.91 83 PRO A CA 1
ATOM 628 C C . PRO A 1 83 ? 17.380 22.747 -7.900 1.00 51.91 83 PRO A C 1
ATOM 630 O O . PRO A 1 83 ? 16.865 21.792 -8.481 1.00 51.91 83 PRO A O 1
ATOM 633 N N . ASP A 1 84 ? 16.936 23.997 -8.013 1.00 60.31 84 ASP A N 1
ATOM 634 C CA . ASP A 1 84 ? 15.783 24.374 -8.830 1.00 60.31 84 ASP A CA 1
ATOM 635 C C . ASP A 1 84 ? 16.100 24.157 -10.317 1.00 60.31 84 ASP A C 1
ATOM 637 O O . ASP A 1 84 ? 16.778 24.966 -10.951 1.00 60.31 84 ASP A O 1
ATOM 641 N N . TYR A 1 85 ? 15.609 23.057 -10.880 1.00 65.69 85 TYR A N 1
ATOM 642 C CA . TYR A 1 85 ? 15.589 22.823 -12.323 1.00 65.69 85 TYR A CA 1
ATOM 643 C C . TYR A 1 85 ? 14.211 22.321 -12.759 1.00 65.69 85 TYR A C 1
ATOM 645 O O . TYR A 1 85 ? 13.509 21.667 -11.972 1.00 65.69 85 TYR A O 1
ATOM 653 N N . PRO A 1 86 ? 13.800 22.639 -14.001 1.00 64.62 86 PRO A N 1
ATOM 654 C CA . PRO A 1 86 ? 12.541 22.163 -14.542 1.00 64.62 86 PRO A CA 1
ATOM 655 C C . PRO A 1 86 ? 12.589 20.647 -14.723 1.00 64.62 86 PRO A C 1
ATOM 657 O O . PRO A 1 86 ? 13.574 20.087 -15.214 1.00 64.62 86 PRO A O 1
ATOM 660 N N . ILE A 1 87 ? 11.502 19.994 -14.327 1.00 69.38 87 ILE A N 1
ATOM 661 C CA . ILE A 1 87 ? 11.243 18.591 -14.617 1.00 69.38 87 ILE A CA 1
ATOM 662 C C . ILE A 1 87 ? 9.954 18.516 -15.413 1.00 69.38 87 ILE A C 1
ATOM 664 O O . ILE A 1 87 ? 8.947 19.130 -15.044 1.00 69.38 87 ILE A O 1
ATOM 668 N N . ARG A 1 88 ? 9.997 17.744 -16.495 1.00 71.19 88 ARG A N 1
ATOM 669 C CA . ARG A 1 88 ? 8.844 17.513 -17.357 1.00 71.19 88 ARG A CA 1
ATOM 670 C C . ARG A 1 88 ? 8.713 16.034 -17.656 1.00 71.19 88 ARG A C 1
ATOM 672 O O . ARG A 1 88 ? 9.700 15.363 -17.967 1.00 71.19 88 ARG A O 1
ATOM 679 N N . GLU A 1 89 ? 7.491 15.547 -17.533 1.00 72.38 89 GLU A N 1
ATOM 680 C CA . GLU A 1 89 ? 7.138 14.161 -17.797 1.00 72.38 89 GLU A CA 1
ATOM 681 C C . GLU A 1 89 ? 6.004 14.104 -18.809 1.00 72.38 89 GLU A C 1
ATOM 683 O O . GLU A 1 89 ? 5.005 14.820 -18.691 1.00 72.38 89 GLU A O 1
ATOM 688 N N . TRP A 1 90 ? 6.175 13.222 -19.787 1.00 72.50 90 TRP A N 1
ATOM 689 C CA . TRP A 1 90 ? 5.159 12.912 -20.772 1.00 72.50 90 TRP A CA 1
ATOM 690 C C . TRP A 1 90 ? 4.926 11.414 -20.830 1.00 72.50 90 TRP A C 1
ATOM 692 O O . TRP A 1 90 ? 5.880 10.627 -20.812 1.00 72.50 90 TRP A O 1
ATOM 702 N N . SER A 1 91 ? 3.670 11.030 -20.999 1.00 72.31 91 SER A N 1
ATOM 703 C CA . SER A 1 91 ? 3.297 9.668 -21.348 1.00 72.31 91 SER A CA 1
ATOM 704 C C . SER A 1 91 ? 2.303 9.661 -22.499 1.00 72.31 91 SER A C 1
ATOM 706 O O . SER A 1 91 ? 1.590 10.634 -22.746 1.00 72.31 91 SER A O 1
ATOM 708 N N . GLY A 1 92 ? 2.309 8.576 -23.263 1.00 72.19 92 GLY A N 1
ATOM 709 C CA . GLY A 1 92 ? 1.446 8.435 -24.427 1.00 72.19 92 GLY A CA 1
ATOM 710 C C . GLY A 1 92 ? 1.396 7.004 -24.931 1.00 72.19 92 GLY A C 1
ATOM 711 O O . GLY A 1 92 ? 2.018 6.092 -24.368 1.00 72.19 92 GLY A O 1
ATOM 712 N N . THR A 1 93 ? 0.659 6.811 -26.017 1.00 74.25 93 THR A N 1
ATOM 713 C CA . THR A 1 93 ? 0.624 5.542 -26.740 1.00 74.25 93 THR A CA 1
ATOM 714 C C . THR A 1 93 ? 1.608 5.573 -27.899 1.00 74.25 93 THR A C 1
ATOM 716 O O . THR A 1 93 ? 2.019 6.631 -28.378 1.00 74.25 93 THR A O 1
ATOM 719 N N . VAL A 1 94 ? 2.036 4.394 -28.330 1.00 75.31 94 VAL A N 1
ATOM 720 C CA . VAL A 1 94 ? 2.956 4.262 -29.453 1.00 75.31 94 VAL A CA 1
ATOM 721 C C . VAL A 1 94 ? 2.545 3.104 -30.347 1.00 75.31 94 VAL A C 1
ATOM 723 O O . VAL A 1 94 ? 2.008 2.109 -29.865 1.00 75.31 94 VAL A O 1
ATOM 726 N N . VAL A 1 95 ? 2.795 3.227 -31.647 1.00 75.44 95 VAL A N 1
ATOM 727 C CA . VAL A 1 95 ? 2.656 2.130 -32.606 1.00 75.44 95 VAL A CA 1
ATOM 728 C C . VAL A 1 95 ? 3.941 2.013 -33.417 1.00 75.44 95 VAL A C 1
ATOM 730 O O . VAL A 1 95 ? 4.424 2.995 -33.983 1.00 75.44 95 VAL A O 1
ATOM 733 N N . SER A 1 96 ? 4.498 0.805 -33.463 1.00 74.19 96 SER A N 1
ATOM 734 C CA . SER A 1 96 ? 5.609 0.446 -34.340 1.00 74.19 96 SER A CA 1
ATOM 735 C C . SER A 1 96 ? 5.151 0.493 -35.797 1.00 74.19 96 SER A C 1
ATOM 737 O O . SER A 1 96 ? 4.193 -0.179 -36.180 1.00 74.19 96 SER A O 1
ATOM 739 N N . ASN A 1 97 ? 5.844 1.258 -36.638 1.00 69.81 97 ASN A N 1
ATOM 740 C CA . ASN A 1 97 ? 5.553 1.295 -38.073 1.00 69.81 97 ASN A CA 1
ATOM 741 C C . ASN A 1 97 ? 6.018 0.031 -38.809 1.00 69.81 97 ASN A C 1
ATOM 743 O O . ASN A 1 97 ? 5.588 -0.201 -39.938 1.00 69.81 97 ASN A O 1
ATOM 747 N N . GLN A 1 98 ? 6.885 -0.773 -38.187 1.00 69.56 98 GLN A N 1
ATOM 748 C CA . GLN A 1 98 ? 7.444 -1.983 -38.787 1.00 69.56 98 GLN A CA 1
ATOM 749 C C . GLN A 1 98 ? 6.406 -3.108 -38.873 1.00 69.56 98 GLN A C 1
ATOM 751 O O . GLN A 1 98 ? 6.309 -3.811 -39.876 1.00 69.56 98 GLN A O 1
ATOM 756 N N . ASP A 1 99 ? 5.634 -3.281 -37.805 1.00 75.31 99 ASP A N 1
ATOM 757 C CA . ASP A 1 99 ? 4.758 -4.438 -37.606 1.00 75.31 99 ASP A CA 1
ATOM 758 C C . ASP A 1 99 ? 3.418 -4.090 -36.943 1.00 75.31 99 ASP A C 1
ATOM 760 O O . ASP A 1 99 ? 2.591 -4.973 -36.717 1.00 75.31 99 ASP A O 1
ATOM 764 N N . GLY A 1 100 ? 3.165 -2.809 -36.663 1.00 76.81 100 GLY A N 1
ATOM 765 C CA . GLY A 1 100 ? 1.922 -2.345 -36.053 1.00 76.81 100 GLY A CA 1
ATOM 766 C C . GLY A 1 100 ? 1.804 -2.666 -34.565 1.00 76.81 100 GLY A C 1
ATOM 767 O O . GLY A 1 100 ? 0.718 -2.501 -34.006 1.00 76.81 100 GLY A O 1
ATOM 768 N N . ALA A 1 101 ? 2.878 -3.127 -33.913 1.00 77.12 101 ALA A N 1
ATOM 769 C CA . ALA A 1 101 ? 2.858 -3.406 -32.485 1.00 77.12 101 ALA A CA 1
ATOM 770 C C . ALA A 1 101 ? 2.558 -2.124 -31.698 1.00 77.12 101 ALA A C 1
ATOM 772 O O . ALA A 1 101 ? 3.288 -1.135 -31.786 1.00 77.12 101 ALA A O 1
ATOM 773 N N . ALA A 1 102 ? 1.460 -2.144 -30.946 1.00 80.88 102 ALA A N 1
ATOM 774 C CA . ALA A 1 102 ? 1.067 -1.052 -30.071 1.00 80.88 102 ALA A CA 1
ATOM 775 C C . ALA A 1 102 ? 1.847 -1.101 -28.752 1.00 80.88 102 ALA A C 1
ATOM 777 O O . ALA A 1 102 ? 2.421 -2.128 -28.389 1.00 80.88 102 ALA A O 1
ATOM 778 N N . GLY A 1 103 ? 1.863 0.009 -28.028 1.00 79.19 103 GLY A N 1
ATOM 779 C CA . GLY A 1 103 ? 2.549 0.113 -26.755 1.00 79.19 103 GLY A CA 1
ATOM 780 C C . GLY A 1 103 ? 2.362 1.463 -26.081 1.00 79.19 103 GLY A C 1
ATOM 781 O O . GLY A 1 103 ? 1.470 2.245 -26.410 1.00 79.19 103 GLY A O 1
ATOM 782 N N . THR A 1 104 ? 3.260 1.750 -25.148 1.00 80.44 104 THR A N 1
ATOM 783 C CA . THR A 1 104 ? 3.304 3.007 -24.396 1.00 80.44 104 THR A CA 1
ATOM 784 C C . THR A 1 104 ? 4.682 3.634 -24.478 1.00 80.44 104 THR A C 1
ATOM 786 O O . THR A 1 104 ? 5.688 2.929 -24.578 1.00 80.44 104 THR A O 1
ATOM 789 N N . VAL A 1 105 ? 4.727 4.957 -24.388 1.00 76.31 105 VAL A N 1
ATOM 790 C CA . VAL A 1 105 ? 5.963 5.730 -24.294 1.00 76.31 105 VAL A CA 1
ATOM 791 C C . VAL A 1 105 ? 5.953 6.564 -23.017 1.00 76.31 105 VAL A C 1
ATOM 793 O O . VAL A 1 105 ? 4.912 7.078 -22.614 1.00 76.31 105 VAL A O 1
ATOM 796 N N . SER A 1 106 ? 7.111 6.673 -22.372 1.00 77.25 106 SER A N 1
ATOM 797 C CA . SER A 1 106 ? 7.378 7.605 -21.277 1.00 77.25 106 SER A CA 1
ATOM 798 C C . SER A 1 106 ? 8.592 8.439 -21.652 1.00 77.25 106 SER A C 1
ATOM 800 O O . SER A 1 106 ? 9.620 7.881 -22.039 1.00 77.25 106 SER A O 1
ATOM 802 N N . ILE A 1 107 ? 8.490 9.755 -21.500 1.00 75.50 107 ILE A N 1
ATOM 803 C CA . ILE A 1 107 ? 9.582 10.702 -21.723 1.00 75.50 107 ILE A CA 1
ATOM 804 C C . ILE A 1 107 ? 9.770 11.497 -20.436 1.00 75.50 107 ILE A C 1
ATOM 806 O O . ILE A 1 107 ? 8.809 12.028 -19.887 1.00 75.50 107 ILE A O 1
ATOM 810 N N . ILE A 1 108 ? 11.001 11.552 -19.934 1.00 74.31 108 ILE A N 1
ATOM 811 C CA . ILE A 1 108 ? 11.344 12.267 -18.703 1.00 74.31 108 ILE A CA 1
ATOM 812 C C . ILE A 1 108 ? 12.509 13.195 -19.006 1.00 74.31 108 ILE A C 1
ATOM 814 O O . ILE A 1 108 ? 13.581 12.746 -19.411 1.00 74.31 108 ILE A O 1
ATOM 818 N N . SER A 1 109 ? 12.300 14.478 -18.758 1.00 72.62 109 SER A N 1
ATOM 819 C CA . SER A 1 109 ? 13.306 15.523 -18.872 1.00 72.62 109 SER A CA 1
ATOM 820 C C . SER A 1 109 ? 13.657 16.051 -17.486 1.00 72.62 109 SER A C 1
ATOM 822 O O . SER A 1 109 ? 12.767 16.474 -16.747 1.00 72.62 109 SER A O 1
ATOM 824 N N . VAL A 1 110 ? 14.944 16.053 -17.143 1.00 72.19 110 VAL A N 1
ATOM 825 C CA . VAL A 1 110 ? 15.474 16.572 -15.874 1.00 72.19 110 VAL A CA 1
ATOM 826 C C . VAL A 1 110 ? 16.746 17.361 -16.166 1.00 72.19 110 VAL A C 1
ATOM 828 O O . VAL A 1 110 ? 17.748 16.759 -16.546 1.00 72.19 110 VAL A O 1
ATOM 831 N N . GLU A 1 111 ? 16.723 18.680 -15.955 1.00 73.81 111 GLU A N 1
ATOM 832 C CA . GLU A 1 111 ? 17.832 19.566 -16.359 1.00 73.81 111 GLU A CA 1
ATOM 833 C C . GLU A 1 111 ? 18.178 19.360 -17.852 1.00 73.81 111 GLU A C 1
ATOM 835 O O . GLU A 1 111 ? 17.261 19.382 -18.663 1.00 73.81 111 GLU A O 1
ATOM 840 N N . ASP A 1 112 ? 19.447 19.120 -18.197 1.00 64.81 112 ASP A N 1
ATOM 841 C CA . ASP A 1 112 ? 20.010 18.824 -19.528 1.00 64.81 112 ASP A CA 1
ATOM 842 C C . ASP A 1 112 ? 19.846 17.353 -19.947 1.00 64.81 112 ASP A C 1
ATOM 844 O O . ASP A 1 112 ? 20.406 16.911 -20.949 1.00 64.81 112 ASP A O 1
ATOM 848 N N . GLN A 1 113 ? 19.134 16.546 -19.156 1.00 68.00 113 GLN A N 1
ATOM 849 C CA . GLN A 1 113 ? 19.095 15.102 -19.338 1.00 68.00 113 GLN A CA 1
ATOM 850 C C . GLN A 1 113 ? 17.722 14.592 -19.742 1.00 68.00 113 GLN A C 1
ATOM 852 O O . GLN A 1 113 ? 16.691 14.950 -19.170 1.00 68.00 113 GLN A O 1
ATOM 857 N N . LEU A 1 114 ? 17.744 13.626 -20.653 1.00 70.12 114 LEU A N 1
ATOM 858 C CA . LEU A 1 114 ? 16.564 12.977 -21.189 1.00 70.12 114 LEU A CA 1
ATOM 859 C C . LEU A 1 114 ? 16.547 11.474 -20.894 1.00 70.12 114 LEU A C 1
ATOM 861 O O . LEU A 1 114 ? 17.568 10.792 -20.971 1.00 70.12 114 LEU A O 1
ATOM 865 N N . SER A 1 115 ? 15.357 10.948 -20.613 1.00 70.94 115 SER A N 1
ATOM 866 C CA . SER A 1 115 ? 15.020 9.531 -20.734 1.00 70.94 115 SER A CA 1
ATOM 867 C C . SER A 1 115 ? 13.836 9.378 -21.674 1.00 70.94 115 SER A C 1
ATOM 869 O O . SER A 1 115 ? 12.880 10.148 -21.602 1.00 70.94 115 SER A O 1
ATOM 871 N N . LEU A 1 116 ? 13.883 8.345 -22.503 1.00 74.62 116 LEU A N 1
ATOM 872 C CA . LEU A 1 116 ? 12.742 7.844 -23.253 1.00 74.62 116 LEU A CA 1
ATOM 873 C C . LEU A 1 116 ? 12.696 6.341 -23.055 1.00 74.62 116 LEU A C 1
ATOM 875 O O . LEU A 1 116 ? 13.725 5.669 -23.142 1.00 74.62 116 LEU A O 1
ATOM 879 N N . SER A 1 117 ? 11.504 5.826 -22.801 1.00 76.75 117 SER A N 1
ATOM 880 C CA . SER A 1 117 ? 11.265 4.394 -22.706 1.00 76.75 117 SER A CA 1
ATOM 881 C C . SER A 1 117 ? 9.996 4.051 -23.469 1.00 76.75 117 SER A C 1
ATOM 883 O O . SER A 1 117 ? 8.921 4.565 -23.156 1.00 76.75 117 SER A O 1
ATOM 885 N N . VAL A 1 118 ? 10.131 3.190 -24.472 1.00 78.06 118 VAL A N 1
ATOM 886 C CA . VAL A 1 118 ? 9.033 2.633 -25.263 1.00 78.06 118 VAL A CA 1
ATOM 887 C C . VAL A 1 118 ? 8.852 1.179 -24.867 1.00 78.06 118 VAL A C 1
ATOM 889 O O . VAL A 1 118 ? 9.799 0.394 -24.876 1.00 78.06 118 VAL A O 1
ATOM 892 N N . TYR A 1 119 ? 7.617 0.829 -24.534 1.00 81.00 119 TYR A N 1
ATOM 893 C CA . TYR A 1 119 ? 7.211 -0.509 -24.133 1.00 81.00 119 TYR A CA 1
ATOM 894 C C . TYR A 1 119 ? 6.125 -0.986 -25.077 1.00 81.00 119 TYR A C 1
ATOM 896 O O . TYR A 1 119 ? 5.014 -0.456 -25.029 1.00 81.00 119 TYR A O 1
ATOM 904 N N . LEU A 1 120 ? 6.437 -1.972 -25.909 1.00 80.00 120 LEU A N 1
ATOM 905 C CA . LEU A 1 120 ? 5.470 -2.569 -26.820 1.00 80.00 120 LEU A CA 1
ATOM 906 C C . LEU A 1 120 ? 4.736 -3.738 -26.157 1.00 80.00 120 LEU A C 1
ATOM 908 O O . LEU A 1 120 ? 5.284 -4.465 -25.326 1.00 80.00 120 LEU A O 1
ATOM 912 N N . ASP A 1 121 ? 3.487 -3.940 -26.561 1.00 75.31 121 ASP A N 1
ATOM 913 C CA . ASP A 1 121 ? 2.607 -5.012 -26.091 1.00 75.31 121 ASP A CA 1
ATOM 914 C C . ASP A 1 121 ? 3.050 -6.407 -26.556 1.00 75.31 121 ASP A C 1
ATOM 916 O O . ASP A 1 121 ? 2.478 -7.406 -26.122 1.00 75.31 121 ASP A O 1
ATOM 920 N N . ASP A 1 122 ? 4.062 -6.498 -27.417 1.00 73.25 122 ASP A N 1
ATOM 921 C CA . ASP A 1 122 ? 4.738 -7.748 -27.774 1.00 73.25 122 ASP A CA 1
ATOM 922 C C . ASP A 1 122 ? 5.968 -8.050 -26.896 1.00 73.25 122 ASP A C 1
ATOM 924 O O . ASP A 1 122 ? 6.568 -9.123 -27.008 1.00 73.25 122 ASP A O 1
ATOM 928 N N . GLY A 1 123 ? 6.286 -7.163 -25.948 1.00 73.00 123 GLY A N 1
ATOM 929 C CA . GLY A 1 123 ? 7.344 -7.340 -24.959 1.00 73.00 123 GLY A CA 1
ATOM 930 C C . GLY A 1 123 ? 8.681 -6.715 -25.347 1.00 73.00 123 GLY A C 1
ATOM 931 O O . GLY A 1 123 ? 9.614 -6.785 -24.543 1.00 73.00 123 GLY A O 1
ATOM 932 N N . ARG A 1 124 ? 8.792 -6.088 -26.526 1.00 78.88 124 ARG A N 1
ATOM 933 C CA . ARG A 1 124 ? 9.977 -5.296 -26.880 1.00 78.88 124 ARG A CA 1
ATOM 934 C C . ARG A 1 124 ? 10.041 -4.018 -26.051 1.00 78.88 124 ARG A C 1
ATOM 936 O O . ARG A 1 124 ? 9.028 -3.366 -25.781 1.00 78.88 124 ARG A O 1
ATOM 943 N N . ILE A 1 125 ? 11.260 -3.668 -25.652 1.00 78.56 125 ILE A N 1
ATOM 944 C CA . ILE A 1 125 ? 11.552 -2.478 -24.857 1.00 78.56 125 ILE A CA 1
ATOM 945 C C . ILE A 1 125 ? 12.674 -1.717 -25.536 1.00 78.56 125 ILE A C 1
ATOM 947 O O . ILE A 1 125 ? 13.731 -2.289 -25.801 1.00 78.56 125 ILE A O 1
ATOM 951 N N . PHE A 1 126 ? 12.449 -0.427 -25.753 1.00 76.75 126 PHE A N 1
ATOM 952 C CA . PHE A 1 126 ? 13.443 0.486 -26.291 1.00 76.75 126 PHE A CA 1
ATOM 953 C C . PHE A 1 126 ? 13.689 1.597 -25.285 1.00 76.75 126 PHE A C 1
ATOM 955 O O . PHE A 1 126 ? 12.745 2.213 -24.791 1.00 76.75 126 PHE A O 1
ATOM 962 N N . GLU A 1 127 ? 14.952 1.861 -24.983 1.00 72.44 127 GLU A N 1
ATOM 963 C CA . GLU A 1 127 ? 15.342 2.915 -24.052 1.00 72.44 127 GLU A CA 1
ATOM 964 C C . GLU A 1 127 ? 16.396 3.825 -24.671 1.00 72.44 127 GLU A C 1
ATOM 966 O O . GLU A 1 127 ? 17.309 3.360 -25.356 1.00 72.44 127 GLU A O 1
ATOM 971 N N . LEU A 1 128 ? 16.301 5.122 -24.376 1.00 70.81 128 LEU A N 1
ATOM 972 C CA . LEU A 1 128 ? 17.412 6.043 -24.575 1.00 70.81 128 LEU A CA 1
ATOM 973 C C . LEU A 1 128 ? 18.418 5.889 -23.435 1.00 70.81 128 LEU A C 1
ATOM 975 O O . LEU A 1 128 ? 18.095 6.059 -22.257 1.00 70.81 128 LEU A O 1
ATOM 979 N N . VAL A 1 129 ? 19.663 5.601 -23.796 1.00 61.03 129 VAL A N 1
ATOM 980 C CA . VAL A 1 129 ? 20.803 5.532 -22.890 1.00 61.03 129 VAL A CA 1
ATOM 981 C C . VAL A 1 129 ? 21.804 6.629 -23.232 1.00 61.03 129 VAL A C 1
ATOM 983 O O . VAL A 1 129 ? 22.133 6.859 -24.393 1.00 61.03 129 VAL A O 1
ATOM 986 N N . THR A 1 130 ? 22.329 7.286 -22.202 1.00 57.97 130 THR A N 1
ATOM 987 C CA . THR A 1 130 ? 23.543 8.099 -22.308 1.00 57.97 130 THR A CA 1
ATOM 988 C C . THR A 1 130 ? 24.746 7.164 -22.119 1.00 57.97 130 THR A C 1
ATOM 990 O O . THR A 1 130 ? 24.840 6.536 -21.057 1.00 57.97 130 THR A O 1
ATOM 993 N N . PRO A 1 131 ? 25.649 7.006 -23.108 1.00 53.34 131 PRO A N 1
ATOM 994 C CA . PRO A 1 131 ? 26.815 6.123 -22.998 1.00 53.34 131 PRO A CA 1
ATOM 995 C C . PRO A 1 131 ? 27.774 6.504 -21.861 1.00 53.34 131 PRO A C 1
ATOM 997 O O . PRO A 1 131 ? 28.481 5.642 -21.344 1.00 53.34 131 PRO A O 1
ATOM 1000 N N . ASP A 1 132 ? 27.770 7.773 -21.450 1.00 55.66 132 ASP A N 1
ATOM 1001 C CA . ASP A 1 132 ? 28.454 8.270 -20.260 1.00 55.66 132 ASP A CA 1
ATOM 1002 C C . ASP A 1 132 ? 27.423 8.905 -19.315 1.00 55.66 132 ASP A C 1
ATOM 1004 O O . ASP A 1 132 ? 26.713 9.838 -19.678 1.00 55.66 132 ASP A O 1
ATOM 1008 N N . GLU A 1 133 ? 27.329 8.409 -18.080 1.00 54.47 133 GLU A N 1
ATOM 1009 C CA . GLU A 1 133 ? 26.430 8.946 -17.045 1.00 54.47 133 GLU A CA 1
ATOM 1010 C C . GLU A 1 133 ? 26.832 10.359 -16.568 1.00 54.47 133 GLU A C 1
ATOM 1012 O O . GLU A 1 133 ? 26.102 10.980 -15.783 1.00 54.47 133 GLU A O 1
ATOM 1017 N N . ARG A 1 134 ? 27.989 10.863 -17.030 1.00 51.19 134 ARG A N 1
ATOM 1018 C CA . ARG A 1 134 ? 28.520 12.209 -16.777 1.00 51.19 134 ARG A CA 1
ATOM 1019 C C . ARG A 1 134 ? 28.464 13.157 -17.982 1.00 51.19 134 ARG A C 1
ATOM 1021 O O . ARG A 1 134 ? 28.668 14.347 -17.751 1.00 51.19 134 ARG A O 1
ATOM 1028 N N . ALA A 1 135 ? 28.183 12.686 -19.201 1.00 48.88 135 ALA A N 1
ATOM 1029 C CA . ALA A 1 135 ? 28.141 13.520 -20.411 1.00 48.88 135 ALA A CA 1
ATOM 1030 C C . ALA A 1 135 ? 26.727 13.585 -21.023 1.00 48.88 135 ALA A C 1
ATOM 1032 O O . ALA A 1 135 ? 25.993 12.598 -21.009 1.00 48.88 135 ALA A O 1
ATOM 1033 N N . SER A 1 136 ? 26.348 14.752 -21.549 1.00 51.62 136 SER A N 1
ATOM 1034 C CA . SER A 1 136 ? 25.003 15.076 -22.058 1.00 51.62 136 SER A CA 1
ATOM 1035 C C . SER A 1 136 ? 24.825 14.872 -23.567 1.00 51.62 136 SER A C 1
ATOM 1037 O O . SER A 1 136 ? 23.701 14.743 -24.038 1.00 51.62 136 SER A O 1
ATOM 1039 N N . ASP A 1 137 ? 25.915 14.801 -24.335 1.00 49.81 137 ASP A N 1
ATOM 1040 C CA . ASP A 1 137 ? 25.851 15.135 -25.769 1.00 49.81 137 ASP A CA 1
ATOM 1041 C C . ASP A 1 137 ? 25.721 13.915 -26.694 1.00 49.81 137 ASP A C 1
ATOM 1043 O O . ASP A 1 137 ? 25.809 14.030 -27.915 1.00 49.81 137 ASP A O 1
ATOM 1047 N N . THR A 1 138 ? 25.564 12.708 -26.146 1.00 48.50 138 THR A N 1
ATOM 1048 C CA . THR A 1 138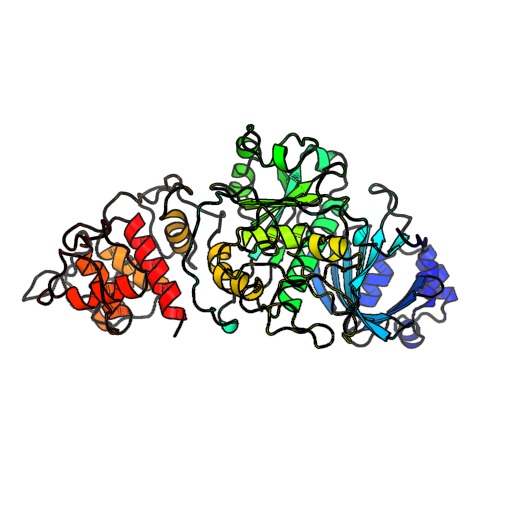 ? 25.401 11.491 -26.953 1.00 48.50 138 THR A CA 1
ATOM 1049 C C . THR A 1 138 ? 24.269 10.643 -26.402 1.00 48.50 138 THR A C 1
ATOM 1051 O O . THR A 1 138 ? 24.328 10.158 -25.272 1.00 48.50 138 THR A O 1
ATOM 1054 N N . LEU A 1 139 ? 23.245 10.446 -27.228 1.00 54.44 139 LEU A N 1
ATOM 1055 C CA . LEU A 1 139 ? 22.106 9.589 -26.943 1.00 54.44 139 LEU A CA 1
ATOM 1056 C C . LEU A 1 139 ? 22.171 8.360 -27.847 1.00 54.44 139 LEU A C 1
ATOM 1058 O O . LEU A 1 139 ? 22.401 8.464 -29.054 1.00 54.44 139 LEU A O 1
ATOM 1062 N N . ALA A 1 140 ? 21.977 7.189 -27.253 1.00 57.69 140 ALA A N 1
ATOM 1063 C CA . ALA A 1 140 ? 21.830 5.949 -27.988 1.00 57.69 140 ALA A CA 1
ATOM 1064 C C . ALA A 1 140 ? 20.494 5.297 -27.662 1.00 57.69 140 ALA A C 1
ATOM 1066 O O . ALA A 1 140 ? 20.099 5.246 -26.501 1.00 57.69 140 ALA A O 1
ATOM 1067 N N . VAL A 1 141 ? 19.813 4.769 -28.671 1.00 62.75 141 VAL A N 1
ATOM 1068 C CA . VAL A 1 141 ? 18.633 3.929 -28.452 1.00 62.75 141 VAL A CA 1
ATOM 1069 C C . VAL A 1 141 ? 19.092 2.488 -28.410 1.00 62.75 141 VAL A C 1
ATOM 1071 O O . VAL A 1 141 ? 19.863 2.049 -29.269 1.00 62.75 141 VAL A O 1
ATOM 1074 N N . VAL A 1 142 ? 18.627 1.762 -27.404 1.00 65.62 142 VAL A N 1
ATOM 1075 C CA . VAL A 1 142 ? 18.953 0.353 -27.212 1.00 65.62 142 VAL A CA 1
ATOM 1076 C C . VAL A 1 142 ? 17.662 -0.436 -27.122 1.00 65.62 142 VAL A C 1
ATOM 1078 O O . VAL A 1 142 ? 16.791 -0.116 -26.312 1.00 65.62 142 VAL A O 1
ATOM 1081 N N . GLU A 1 143 ? 17.555 -1.484 -27.938 1.00 73.12 143 GLU A N 1
ATOM 1082 C CA . GLU A 1 143 ? 16.565 -2.531 -27.717 1.00 73.12 143 GLU A CA 1
ATOM 1083 C C . GLU A 1 143 ? 17.082 -3.486 -26.637 1.00 73.12 143 GLU A C 1
ATOM 1085 O O . GLU A 1 143 ? 18.165 -4.088 -26.744 1.00 73.12 143 GLU A O 1
ATOM 1090 N N . THR A 1 144 ? 16.305 -3.623 -25.567 1.00 70.44 144 THR A N 1
ATOM 1091 C CA . THR A 1 144 ? 16.718 -4.421 -24.423 1.00 70.44 144 THR A CA 1
ATOM 1092 C C . THR A 1 144 ? 16.357 -5.890 -24.604 1.00 70.44 144 THR A C 1
ATOM 1094 O O . THR A 1 144 ? 15.191 -6.280 -24.630 1.00 70.44 144 THR A O 1
ATOM 1097 N N . GLN A 1 145 ? 17.381 -6.745 -24.597 1.00 67.88 145 GLN A N 1
ATOM 1098 C CA . GLN A 1 145 ? 17.193 -8.187 -24.484 1.00 67.88 145 GLN A CA 1
ATOM 1099 C C . GLN A 1 145 ? 16.888 -8.585 -23.039 1.00 67.88 145 GLN A C 1
ATOM 1101 O O . GLN A 1 145 ? 17.789 -8.802 -22.228 1.00 67.88 145 GLN A O 1
ATOM 1106 N N . GLN A 1 146 ? 15.608 -8.746 -22.716 1.00 66.75 146 GLN A N 1
ATOM 1107 C CA . GLN A 1 146 ? 15.179 -9.095 -21.358 1.00 66.75 146 GLN A CA 1
ATOM 1108 C C . GLN A 1 146 ? 15.691 -10.452 -20.849 1.00 66.75 146 GLN A C 1
ATOM 1110 O O . GLN A 1 146 ? 15.697 -10.688 -19.643 1.00 66.75 146 GLN A O 1
ATOM 1115 N N . THR A 1 147 ? 16.115 -11.353 -21.736 1.00 62.47 147 THR A N 1
ATOM 1116 C CA . THR A 1 147 ? 16.727 -12.641 -21.370 1.00 62.47 147 THR A CA 1
ATOM 1117 C C . THR A 1 147 ? 18.183 -12.517 -20.921 1.00 62.47 147 THR A C 1
ATOM 1119 O O . THR A 1 147 ? 18.689 -13.437 -20.286 1.00 62.47 147 THR A O 1
ATOM 1122 N N . GLU A 1 148 ? 18.858 -11.410 -21.245 1.00 63.69 148 GLU A N 1
ATOM 1123 C CA . GLU A 1 148 ? 20.249 -11.138 -20.854 1.00 63.69 148 GLU A CA 1
ATOM 1124 C C . GLU A 1 148 ? 20.344 -10.369 -19.522 1.00 63.69 148 GLU A C 1
ATOM 1126 O O . GLU A 1 148 ? 21.436 -10.221 -18.969 1.00 63.69 148 GLU A O 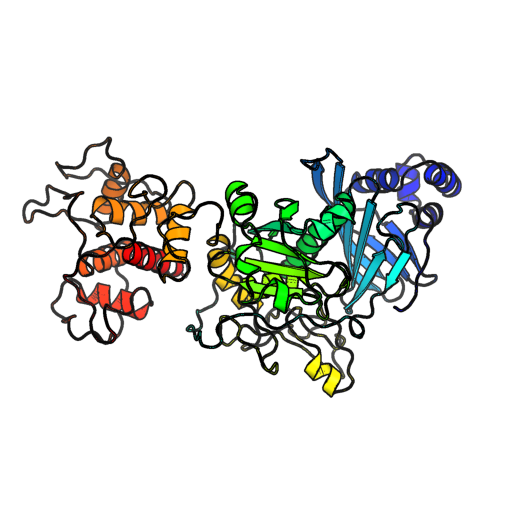1
ATOM 1131 N N . ILE A 1 149 ? 19.216 -9.883 -18.989 1.00 65.81 149 ILE A N 1
ATOM 1132 C CA . ILE A 1 149 ? 19.178 -9.151 -17.720 1.00 65.81 149 ILE A CA 1
ATOM 1133 C C . ILE A 1 149 ? 19.192 -10.137 -16.546 1.00 65.81 149 ILE A C 1
ATOM 1135 O O . ILE A 1 149 ? 18.532 -11.176 -16.577 1.00 65.81 149 ILE A O 1
ATOM 1139 N N . LYS A 1 150 ? 19.949 -9.810 -15.490 1.00 69.12 150 LYS A N 1
ATOM 1140 C CA . LYS A 1 150 ? 19.987 -10.619 -14.265 1.00 69.12 150 LYS A CA 1
ATOM 1141 C C . LYS A 1 150 ? 18.614 -10.629 -13.583 1.00 69.12 150 LYS A C 1
ATOM 1143 O O . LYS A 1 150 ? 17.874 -9.655 -13.633 1.00 69.12 150 LYS A O 1
ATOM 1148 N N . GLU A 1 151 ? 18.286 -11.729 -12.918 1.00 74.50 151 GLU A N 1
ATOM 1149 C CA . GLU A 1 151 ? 17.051 -11.822 -12.137 1.00 74.50 151 GLU A CA 1
ATOM 1150 C C . GLU A 1 151 ? 17.154 -11.057 -10.810 1.00 74.50 151 GLU A C 1
ATOM 1152 O O . GLU A 1 151 ? 18.246 -10.793 -10.294 1.00 74.50 151 GLU A O 1
ATOM 1157 N N . ASP A 1 152 ? 15.993 -10.715 -10.257 1.00 68.25 152 ASP A N 1
ATOM 1158 C CA . ASP A 1 152 ? 15.868 -10.120 -8.928 1.00 68.25 152 ASP A CA 1
ATOM 1159 C C . ASP A 1 152 ? 16.021 -11.180 -7.828 1.00 68.25 152 ASP A C 1
ATOM 1161 O O . ASP A 1 152 ? 15.760 -12.371 -8.033 1.00 68.25 152 ASP A O 1
ATOM 1165 N N . ALA A 1 153 ? 16.454 -10.764 -6.645 1.00 64.31 153 ALA A N 1
ATOM 1166 C CA . ALA A 1 153 ? 16.700 -11.658 -5.522 1.00 64.31 153 ALA A CA 1
ATOM 1167 C C . ALA A 1 153 ? 15.402 -12.068 -4.809 1.00 64.31 153 ALA A C 1
ATOM 1169 O O . ALA A 1 153 ? 14.435 -11.308 -4.796 1.00 64.31 153 ALA A O 1
ATOM 1170 N N . PRO A 1 154 ? 15.367 -13.221 -4.118 1.00 62.25 154 PRO A N 1
ATOM 1171 C CA . PRO A 1 154 ? 14.243 -13.544 -3.251 1.00 62.25 154 PRO A CA 1
ATOM 1172 C C . PRO A 1 154 ? 14.150 -12.573 -2.063 1.00 62.25 154 PRO A C 1
ATOM 1174 O O . PRO A 1 154 ? 15.169 -12.110 -1.525 1.00 62.25 154 PRO A O 1
ATOM 1177 N N . ILE A 1 155 ? 12.913 -12.331 -1.618 1.00 60.19 155 ILE A N 1
ATOM 1178 C CA . ILE A 1 155 ? 12.604 -11.499 -0.451 1.00 60.19 155 ILE A CA 1
ATOM 1179 C C . ILE A 1 155 ? 13.305 -12.021 0.815 1.00 60.19 155 ILE A C 1
ATOM 1181 O O . ILE A 1 155 ? 13.368 -13.225 1.072 1.00 60.19 155 ILE A O 1
ATOM 1185 N N . LEU A 1 156 ? 13.815 -11.101 1.636 1.00 55.22 156 LEU A N 1
ATOM 1186 C CA . LEU A 1 156 ? 14.367 -11.398 2.962 1.00 55.22 156 LEU A CA 1
ATOM 1187 C C . LEU A 1 156 ? 13.254 -11.350 4.030 1.00 55.22 156 LEU A C 1
ATOM 1189 O O . LEU A 1 156 ? 13.240 -10.427 4.845 1.00 55.22 156 LEU A O 1
ATOM 1193 N N . ASP A 1 157 ? 12.308 -12.297 4.019 1.00 50.84 157 ASP A N 1
ATOM 1194 C CA . ASP A 1 157 ? 11.210 -12.364 5.009 1.00 50.84 157 ASP A CA 1
ATOM 1195 C C . ASP A 1 157 ? 11.133 -13.720 5.741 1.00 50.84 157 ASP A C 1
ATOM 1197 O O . ASP A 1 157 ? 11.725 -14.712 5.313 1.00 50.84 157 ASP A O 1
ATOM 1201 N N . ASP A 1 158 ? 10.420 -13.752 6.873 1.00 46.00 158 ASP A N 1
ATOM 1202 C CA . ASP A 1 158 ? 10.194 -14.954 7.688 1.00 46.00 158 ASP A CA 1
ATOM 1203 C C . ASP A 1 158 ? 9.245 -15.933 6.960 1.00 46.00 158 ASP A C 1
ATOM 1205 O O . ASP A 1 158 ? 8.048 -15.651 6.823 1.00 46.00 158 ASP A O 1
ATOM 1209 N N . PRO A 1 159 ? 9.731 -17.113 6.532 1.00 41.12 159 PRO A N 1
ATOM 1210 C CA . PRO A 1 159 ? 8.961 -18.054 5.726 1.00 41.12 159 PRO A CA 1
ATOM 1211 C C . PRO A 1 159 ? 7.802 -18.740 6.474 1.00 41.12 159 PRO A C 1
ATOM 1213 O O . PRO A 1 159 ? 7.099 -19.554 5.879 1.00 41.12 159 PRO A O 1
ATOM 1216 N N . SER A 1 160 ? 7.582 -18.446 7.761 1.00 38.53 160 SER A N 1
ATOM 1217 C CA . SER A 1 160 ? 6.561 -19.097 8.597 1.00 38.53 160 SER A CA 1
ATOM 1218 C C . SER A 1 160 ? 5.186 -18.405 8.630 1.00 38.53 160 SER A C 1
ATOM 1220 O O . SER A 1 160 ? 4.247 -18.926 9.244 1.00 38.53 160 SER A O 1
ATOM 1222 N N . ARG A 1 161 ? 5.010 -17.248 7.974 1.00 44.41 161 ARG A N 1
ATOM 1223 C CA . ARG A 1 161 ? 3.735 -16.507 7.986 1.00 44.41 161 ARG A CA 1
ATOM 1224 C C . ARG A 1 161 ? 2.701 -17.105 7.032 1.00 44.41 161 ARG A C 1
ATOM 1226 O O . ARG A 1 161 ? 2.587 -16.703 5.884 1.00 44.41 161 ARG A O 1
ATOM 1233 N N . THR A 1 162 ? 1.858 -17.989 7.552 1.00 39.53 162 THR A N 1
ATOM 1234 C CA . THR A 1 162 ? 0.579 -18.327 6.912 1.00 39.53 162 THR A CA 1
ATOM 1235 C C . THR A 1 162 ? -0.494 -17.348 7.381 1.00 39.53 162 THR A C 1
ATOM 1237 O O . THR A 1 162 ? -0.750 -17.205 8.580 1.00 39.53 162 THR A O 1
ATOM 1240 N N . ARG A 1 163 ? -1.119 -16.630 6.444 1.00 51.00 163 ARG A N 1
ATOM 1241 C CA . ARG A 1 163 ? -2.297 -15.800 6.724 1.00 51.00 163 ARG A CA 1
ATOM 1242 C C . ARG A 1 163 ? -3.488 -16.336 5.934 1.00 51.00 163 ARG A C 1
ATOM 1244 O O . ARG A 1 163 ? -3.304 -16.740 4.792 1.00 51.00 163 ARG A O 1
ATOM 1251 N N . PRO A 1 164 ? -4.692 -16.371 6.525 1.00 51.22 164 PRO A N 1
ATOM 1252 C CA . PRO A 1 164 ? -5.878 -16.846 5.824 1.00 51.22 164 PRO A CA 1
ATOM 1253 C C . PRO A 1 164 ? -6.180 -15.950 4.621 1.00 51.22 164 PRO A C 1
ATOM 1255 O O . PRO A 1 164 ? -6.086 -14.727 4.729 1.00 51.22 164 PRO A O 1
ATOM 1258 N N . ASP A 1 165 ? -6.554 -16.567 3.499 1.00 60.72 165 ASP A N 1
ATOM 1259 C CA . ASP A 1 165 ? -6.866 -15.881 2.245 1.00 60.72 165 ASP A CA 1
ATOM 1260 C C . ASP A 1 165 ? -8.133 -15.022 2.396 1.00 60.72 165 ASP A C 1
ATOM 1262 O O . ASP A 1 165 ? -9.237 -15.563 2.512 1.00 60.72 165 ASP A O 1
ATOM 1266 N N . PRO A 1 166 ? -8.032 -13.682 2.383 1.00 54.47 166 PRO A N 1
ATOM 1267 C CA . PRO A 1 166 ? -9.210 -12.835 2.404 1.00 54.47 166 PRO A CA 1
ATOM 1268 C C . PRO A 1 166 ? -9.901 -12.867 1.037 1.00 54.47 166 PRO A C 1
ATOM 1270 O O . PRO A 1 166 ? -9.238 -12.953 -0.000 1.00 54.47 166 PRO A O 1
ATOM 1273 N N . GLU A 1 167 ? -11.230 -12.738 1.013 1.00 52.53 167 GLU A N 1
ATOM 1274 C CA . GLU A 1 167 ? -11.974 -12.374 -0.203 1.00 52.53 167 GLU A CA 1
ATOM 1275 C C . GLU A 1 167 ? -11.426 -11.062 -0.796 1.00 52.53 167 GLU A C 1
ATOM 1277 O O . GLU A 1 167 ? -10.956 -10.199 -0.050 1.00 52.53 167 GLU A O 1
ATOM 1282 N N . SER A 1 168 ? -11.435 -10.946 -2.129 1.00 48.75 168 SER A N 1
ATOM 1283 C CA . SER A 1 168 ? -10.991 -9.751 -2.861 1.00 48.75 168 SER A CA 1
ATOM 1284 C C . SER A 1 168 ? -11.735 -8.509 -2.369 1.00 48.75 168 SER A C 1
ATOM 1286 O O . SER A 1 168 ? -12.968 -8.492 -2.326 1.00 48.75 168 SER A O 1
ATOM 1288 N N . VAL A 1 169 ? -10.996 -7.466 -1.994 1.00 49.41 169 VAL A N 1
ATOM 1289 C CA . VAL A 1 169 ? -11.555 -6.115 -1.860 1.00 49.41 169 VAL A CA 1
ATOM 1290 C C . VAL A 1 169 ? -11.999 -5.646 -3.257 1.00 49.41 169 VAL A C 1
ATOM 1292 O O . VAL A 1 169 ? -11.471 -6.122 -4.244 1.00 49.41 169 VAL A O 1
ATOM 1295 N N . THR A 1 170 ? -13.009 -4.782 -3.387 1.00 45.28 170 THR A N 1
ATOM 1296 C CA . THR A 1 170 ? -13.404 -4.241 -4.703 1.00 45.28 170 THR A CA 1
ATOM 1297 C C . THR A 1 170 ? -12.555 -3.023 -5.080 1.00 45.28 170 THR A C 1
ATOM 1299 O O . THR A 1 170 ? -12.422 -2.099 -4.262 1.00 45.28 170 THR A O 1
ATOM 1302 N N . ALA A 1 171 ? -12.108 -2.960 -6.338 1.00 43.97 171 ALA A N 1
ATOM 1303 C CA . ALA A 1 171 ? -11.215 -1.936 -6.896 1.00 43.97 171 ALA A CA 1
ATOM 1304 C C . ALA A 1 171 ? -11.652 -0.487 -6.609 1.00 43.97 171 ALA A C 1
ATOM 1306 O O . ALA A 1 171 ? -10.825 0.381 -6.337 1.00 43.97 171 ALA A O 1
ATOM 1307 N N . ALA A 1 172 ? -12.964 -0.230 -6.544 1.00 43.09 172 ALA A N 1
ATOM 1308 C CA . ALA A 1 172 ? -13.552 1.085 -6.258 1.00 43.09 172 ALA A CA 1
ATOM 1309 C C . ALA A 1 172 ? -13.211 1.681 -4.869 1.00 43.09 172 ALA A C 1
ATOM 1311 O O . ALA A 1 172 ? -13.588 2.813 -4.573 1.00 43.09 172 ALA A O 1
ATOM 1312 N N . SER A 1 173 ? -12.520 0.942 -3.995 1.00 48.56 173 SER A N 1
ATOM 1313 C CA . SER A 1 173 ? -12.162 1.380 -2.636 1.00 48.56 173 SER A CA 1
ATOM 1314 C C . SER A 1 173 ? -10.751 1.977 -2.498 1.00 48.56 173 SER A C 1
ATOM 1316 O O . SER A 1 173 ? -10.405 2.484 -1.423 1.00 48.56 173 SER A O 1
ATOM 1318 N N . ILE A 1 174 ? -9.942 1.950 -3.563 1.00 54.00 174 ILE A N 1
ATOM 1319 C CA . ILE A 1 174 ? -8.573 2.477 -3.580 1.00 54.00 174 ILE A CA 1
ATOM 1320 C C . ILE A 1 174 ? -8.597 3.946 -4.023 1.00 54.00 174 ILE A C 1
ATOM 1322 O O . ILE A 1 174 ? -8.711 4.250 -5.204 1.00 54.00 174 ILE A O 1
ATOM 1326 N N . THR A 1 175 ? -8.488 4.876 -3.073 1.00 51.84 175 THR A N 1
ATOM 1327 C CA . THR A 1 175 ? -8.566 6.325 -3.359 1.00 51.84 175 THR A CA 1
ATOM 1328 C C . THR A 1 175 ? -7.316 7.114 -2.968 1.00 51.84 175 THR A C 1
ATOM 1330 O O . THR A 1 175 ? -7.286 8.327 -3.161 1.00 51.84 175 THR A O 1
ATOM 1333 N N . TYR A 1 176 ? -6.299 6.470 -2.383 1.00 61.91 176 TYR A N 1
ATOM 1334 C CA . TYR A 1 176 ? -5.105 7.152 -1.871 1.00 61.91 176 TYR A CA 1
ATOM 1335 C C . TYR A 1 176 ? -3.840 6.683 -2.598 1.00 61.91 176 TYR A C 1
ATOM 1337 O O . TYR A 1 176 ? -3.595 5.470 -2.636 1.00 61.91 176 TYR A O 1
ATOM 1345 N N . PRO A 1 177 ? -3.042 7.614 -3.155 1.00 71.50 177 PRO A N 1
ATOM 1346 C CA . PRO A 1 177 ? -1.757 7.265 -3.733 1.00 71.50 177 PRO A CA 1
ATOM 1347 C C . PRO A 1 177 ? -0.767 6.818 -2.649 1.00 71.50 177 PRO A C 1
ATOM 1349 O O . PRO A 1 177 ? -0.907 7.201 -1.486 1.00 71.50 177 PRO A O 1
ATOM 1352 N N . ILE A 1 178 ? 0.219 6.011 -3.039 1.00 73.06 178 ILE A N 1
ATOM 1353 C CA . ILE A 1 178 ? 1.370 5.657 -2.197 1.00 73.06 178 ILE A CA 1
ATOM 1354 C C . ILE A 1 178 ? 2.492 6.650 -2.496 1.00 73.06 178 ILE A C 1
ATOM 1356 O O . ILE A 1 178 ? 2.984 6.673 -3.621 1.00 73.06 178 ILE A O 1
ATOM 1360 N N . ASP A 1 179 ? 2.918 7.450 -1.525 1.00 73.50 179 ASP A N 1
ATOM 1361 C CA . ASP A 1 179 ? 4.063 8.341 -1.721 1.00 73.50 179 ASP A CA 1
ATOM 1362 C C . ASP A 1 179 ? 5.370 7.525 -1.670 1.00 73.50 179 ASP A C 1
ATOM 1364 O O . ASP A 1 179 ? 5.631 6.812 -0.705 1.00 73.50 179 ASP A O 1
ATOM 1368 N N . VAL A 1 180 ? 6.216 7.598 -2.693 1.00 74.75 180 VAL A N 1
ATOM 1369 C CA . VAL A 1 180 ? 7.454 6.809 -2.797 1.00 74.75 180 VAL A CA 1
ATOM 1370 C C . VAL A 1 180 ? 8.653 7.746 -2.778 1.00 74.75 180 VAL A C 1
ATOM 1372 O O . VAL A 1 180 ? 8.813 8.584 -3.666 1.00 74.75 180 VAL A O 1
ATOM 1375 N N . LEU A 1 181 ? 9.495 7.607 -1.755 1.00 72.56 181 LEU A N 1
ATOM 1376 C CA . LEU A 1 181 ? 10.750 8.339 -1.626 1.00 72.56 181 LEU A CA 1
ATOM 1377 C C . LEU A 1 181 ? 11.895 7.437 -2.087 1.00 72.56 181 LEU A C 1
ATOM 1379 O O . LEU A 1 181 ? 12.076 6.331 -1.575 1.00 72.56 181 LEU A O 1
ATOM 1383 N N . ILE A 1 182 ? 12.679 7.920 -3.043 1.00 75.69 182 ILE A N 1
ATOM 1384 C CA . ILE A 1 182 ? 13.860 7.204 -3.519 1.00 75.69 182 ILE A CA 1
ATOM 1385 C C . ILE A 1 182 ? 15.056 7.647 -2.679 1.00 75.69 182 ILE A C 1
ATOM 1387 O O . ILE A 1 182 ? 15.237 8.836 -2.436 1.00 75.69 182 ILE A O 1
ATOM 1391 N N . VAL A 1 183 ? 15.859 6.707 -2.198 1.00 72.12 183 VAL A N 1
ATOM 1392 C CA . VAL A 1 183 ? 17.009 6.974 -1.333 1.00 72.12 183 VAL A CA 1
ATOM 1393 C C . VAL A 1 183 ? 18.271 6.451 -1.997 1.00 72.12 183 VAL A C 1
ATOM 1395 O O . VAL A 1 183 ? 18.294 5.336 -2.509 1.00 72.12 183 VAL A O 1
ATOM 1398 N N . THR A 1 184 ? 19.335 7.240 -1.987 1.00 71.25 184 THR A N 1
ATOM 1399 C CA . THR A 1 184 ? 20.640 6.870 -2.546 1.00 71.25 184 THR A CA 1
ATOM 1400 C C . THR A 1 184 ? 21.695 6.776 -1.446 1.00 71.25 184 THR A C 1
ATOM 1402 O O . THR A 1 184 ? 21.507 7.302 -0.351 1.00 71.25 184 THR A O 1
ATOM 1405 N N . SER A 1 185 ? 22.797 6.065 -1.706 1.00 69.62 185 SER A N 1
ATOM 1406 C CA . SER A 1 185 ? 23.962 6.065 -0.811 1.00 69.62 185 SER A CA 1
ATOM 1407 C C . SER A 1 185 ? 24.820 7.314 -1.029 1.00 69.62 185 SER A C 1
ATOM 1409 O O . SER A 1 185 ? 24.857 7.854 -2.140 1.00 69.62 185 SER A O 1
ATOM 1411 N N . ASP A 1 186 ? 25.607 7.711 -0.024 1.00 68.94 186 ASP A N 1
ATOM 1412 C CA . ASP A 1 186 ? 26.647 8.738 -0.204 1.00 68.94 186 ASP A CA 1
ATOM 1413 C C . ASP A 1 186 ? 27.612 8.360 -1.339 1.00 68.94 186 ASP A C 1
ATOM 1415 O O . ASP A 1 186 ? 28.017 9.196 -2.142 1.00 68.94 186 ASP A O 1
ATOM 1419 N N . GLN A 1 187 ? 27.965 7.077 -1.446 1.00 68.50 187 GLN A N 1
ATOM 1420 C CA . GLN A 1 187 ? 28.879 6.584 -2.476 1.00 68.50 187 GLN A CA 1
ATOM 1421 C C . GLN A 1 187 ? 28.308 6.746 -3.891 1.00 68.50 187 GLN A C 1
ATOM 1423 O O . GLN A 1 187 ? 29.048 7.104 -4.808 1.00 68.50 187 GLN A O 1
ATOM 1428 N N . LEU A 1 188 ? 27.013 6.501 -4.093 1.00 71.12 188 LEU A N 1
ATOM 1429 C CA . LEU A 1 188 ? 26.345 6.707 -5.377 1.00 71.12 188 LEU A CA 1
ATOM 1430 C C . LEU A 1 188 ? 26.190 8.206 -5.663 1.00 71.12 188 LEU A C 1
ATOM 1432 O O . LEU A 1 188 ? 26.609 8.667 -6.724 1.00 71.12 188 LEU A O 1
ATOM 1436 N N . SER A 1 189 ? 25.688 8.967 -4.688 1.00 72.69 189 SER A N 1
ATOM 1437 C CA . SER A 1 189 ? 25.422 10.410 -4.802 1.00 72.69 189 SER A CA 1
ATOM 1438 C C . SER A 1 189 ? 26.682 11.246 -5.043 1.00 72.69 189 SER A C 1
ATOM 1440 O O . SER A 1 189 ? 26.617 12.280 -5.697 1.00 72.69 189 SER A O 1
ATOM 1442 N N . ASN A 1 190 ? 27.844 10.793 -4.564 1.00 74.69 190 ASN A N 1
ATOM 1443 C CA . ASN A 1 190 ? 29.128 11.455 -4.815 1.00 74.69 190 ASN A CA 1
ATOM 1444 C C . ASN A 1 190 ? 29.690 11.192 -6.221 1.00 74.69 190 ASN A C 1
ATOM 1446 O O . ASN A 1 190 ? 30.637 11.856 -6.636 1.00 74.69 190 ASN A O 1
ATOM 1450 N N . ASN A 1 191 ? 29.170 10.195 -6.941 1.00 72.12 191 ASN A N 1
ATOM 1451 C CA . ASN A 1 191 ? 29.741 9.747 -8.213 1.00 72.12 191 ASN A CA 1
ATOM 1452 C C . ASN A 1 191 ? 28.812 9.920 -9.415 1.00 72.12 191 ASN A C 1
ATOM 1454 O O . ASN A 1 191 ? 29.315 9.931 -10.542 1.00 72.12 191 ASN A O 1
ATOM 1458 N N . VAL A 1 192 ? 27.509 10.052 -9.168 1.00 72.31 192 VAL A N 1
ATOM 1459 C CA . VAL A 1 192 ? 26.452 10.217 -10.166 1.00 72.31 192 VAL A CA 1
ATOM 1460 C C . VAL A 1 192 ? 25.752 11.550 -9.915 1.00 72.31 192 VAL A C 1
ATOM 1462 O O . VAL A 1 192 ? 25.419 11.873 -8.775 1.00 72.31 192 VAL A O 1
ATOM 1465 N N . ARG A 1 193 ? 25.529 12.335 -10.978 1.00 75.94 193 ARG A N 1
ATOM 1466 C CA . ARG A 1 193 ? 24.806 13.613 -10.890 1.00 75.94 193 ARG A CA 1
ATOM 1467 C C . ARG A 1 193 ? 23.398 13.376 -10.338 1.00 75.94 193 ARG A C 1
ATOM 1469 O O . ARG A 1 193 ? 22.718 12.427 -10.721 1.00 75.94 193 ARG A O 1
ATOM 1476 N N . ARG A 1 194 ? 22.933 14.272 -9.467 1.00 74.31 194 ARG A N 1
ATOM 1477 C CA . ARG A 1 194 ? 21.581 14.206 -8.898 1.00 74.31 194 ARG A CA 1
ATOM 1478 C C . ARG A 1 194 ? 20.460 14.182 -9.958 1.00 74.31 194 ARG A C 1
ATOM 1480 O O . ARG A 1 194 ? 19.601 13.317 -9.819 1.00 74.31 194 ARG A O 1
ATOM 1487 N N . PRO A 1 195 ? 20.491 14.999 -11.028 1.00 74.94 195 PRO A N 1
ATOM 1488 C CA . PRO A 1 195 ? 19.564 14.872 -12.159 1.00 74.94 195 PRO A CA 1
ATOM 1489 C C . PRO A 1 195 ? 19.454 13.446 -12.720 1.00 74.94 195 PRO A C 1
ATOM 1491 O O . PRO A 1 195 ? 18.351 12.954 -12.953 1.00 74.94 195 PRO A O 1
ATOM 1494 N N . THR A 1 196 ? 20.577 12.722 -12.827 1.00 74.69 196 THR A N 1
ATOM 1495 C CA . THR A 1 196 ? 20.598 11.322 -13.280 1.00 74.69 196 THR A CA 1
ATOM 1496 C C . THR A 1 196 ? 19.841 10.406 -12.321 1.00 74.69 196 THR A C 1
ATOM 1498 O O . THR A 1 196 ? 19.088 9.527 -12.749 1.00 74.69 196 THR A O 1
ATOM 1501 N N . LEU A 1 197 ? 20.011 10.623 -11.016 1.00 74.56 197 LEU A N 1
ATOM 1502 C CA . LEU A 1 197 ? 19.318 9.869 -9.971 1.00 74.56 197 LEU A CA 1
ATOM 1503 C C . LEU A 1 197 ? 17.820 10.195 -9.946 1.00 74.56 197 LEU A C 1
ATOM 1505 O O . LEU A 1 197 ? 17.008 9.279 -9.840 1.00 74.56 197 LEU A O 1
ATOM 1509 N N . GLU A 1 198 ? 17.440 11.466 -10.097 1.00 76.94 198 GLU A N 1
ATOM 1510 C CA . GLU A 1 198 ? 16.036 11.899 -10.144 1.00 76.94 198 GLU A CA 1
ATOM 1511 C C . GLU A 1 198 ? 15.310 11.396 -11.395 1.00 76.94 198 GLU A C 1
ATOM 1513 O O . GLU A 1 198 ? 14.167 10.943 -11.304 1.00 76.94 198 GLU A O 1
ATOM 1518 N N . ARG A 1 199 ? 15.986 11.370 -12.546 1.00 78.00 199 ARG A N 1
ATOM 1519 C CA . ARG A 1 199 ? 15.449 10.781 -13.777 1.00 78.00 199 ARG A CA 1
ATOM 1520 C C . ARG A 1 199 ? 15.160 9.290 -13.609 1.00 78.00 199 ARG A C 1
ATOM 1522 O O . ARG A 1 199 ? 14.064 8.834 -13.928 1.00 78.00 199 ARG A O 1
ATOM 1529 N N . ARG A 1 200 ? 16.108 8.522 -13.052 1.00 77.38 200 ARG A N 1
ATOM 1530 C CA . ARG A 1 200 ? 15.902 7.086 -12.778 1.00 77.38 200 ARG A CA 1
ATOM 1531 C C . ARG A 1 200 ? 14.816 6.860 -11.727 1.00 77.38 200 ARG A C 1
ATOM 1533 O O . ARG A 1 200 ? 13.996 5.962 -11.882 1.00 77.38 200 ARG A O 1
ATOM 1540 N N . ALA A 1 201 ? 14.800 7.677 -10.679 1.00 78.94 201 ALA A N 1
ATOM 1541 C CA . ALA A 1 201 ? 13.788 7.645 -9.633 1.00 78.94 201 ALA A CA 1
ATOM 1542 C C . ALA A 1 201 ? 12.370 7.783 -10.203 1.00 78.94 201 ALA A C 1
ATOM 1544 O O . ALA A 1 201 ? 11.492 6.992 -9.867 1.00 78.94 201 ALA A O 1
ATOM 1545 N N . ARG A 1 202 ? 12.164 8.740 -11.108 1.00 80.62 202 ARG A N 1
ATOM 1546 C CA . ARG A 1 202 ? 10.880 8.961 -11.783 1.00 80.62 202 ARG A CA 1
ATOM 1547 C C . ARG A 1 202 ? 10.526 7.828 -12.741 1.00 80.62 202 ARG A C 1
ATOM 1549 O O . ARG A 1 202 ? 9.394 7.360 -12.714 1.00 80.62 202 ARG A O 1
ATOM 1556 N N . GLN A 1 203 ? 11.506 7.275 -13.462 1.00 79.06 203 GLN A N 1
ATOM 1557 C CA . GLN A 1 203 ? 11.288 6.079 -14.283 1.00 79.06 203 GLN A CA 1
ATOM 1558 C C . GLN A 1 203 ? 10.761 4.894 -13.454 1.00 79.06 203 GLN A C 1
ATOM 1560 O O . GLN A 1 203 ? 9.833 4.218 -13.888 1.00 79.06 203 GLN A O 1
ATOM 1565 N N . ILE A 1 204 ? 11.279 4.680 -12.236 1.00 79.94 204 ILE A N 1
ATOM 1566 C CA . ILE A 1 204 ? 10.774 3.638 -11.320 1.00 79.94 204 ILE A CA 1
ATOM 1567 C C . ILE A 1 204 ? 9.292 3.873 -10.979 1.00 79.94 204 ILE A C 1
ATOM 1569 O O . ILE A 1 204 ? 8.509 2.922 -10.961 1.00 79.94 204 ILE A O 1
ATOM 1573 N N . ILE A 1 205 ? 8.892 5.124 -10.720 1.00 82.75 205 ILE A N 1
ATOM 1574 C CA . ILE A 1 205 ? 7.494 5.472 -10.420 1.00 82.75 205 ILE A CA 1
ATOM 1575 C C . ILE A 1 205 ? 6.598 5.265 -11.642 1.00 82.75 205 ILE A C 1
ATOM 1577 O O . ILE A 1 205 ? 5.517 4.687 -11.502 1.00 82.75 205 ILE A O 1
ATOM 1581 N N . ASN A 1 206 ? 7.055 5.661 -12.829 1.00 82.69 206 ASN A N 1
ATOM 1582 C CA . ASN A 1 206 ? 6.316 5.471 -14.077 1.00 82.69 206 ASN A CA 1
ATOM 1583 C C . ASN A 1 206 ? 6.139 3.986 -14.385 1.00 82.69 206 ASN A C 1
ATOM 1585 O O . ASN A 1 206 ? 5.036 3.551 -14.719 1.00 82.69 206 ASN A O 1
ATOM 1589 N N . ASP A 1 207 ? 7.183 3.183 -14.177 1.00 82.69 207 ASP A N 1
ATOM 1590 C CA . ASP A 1 207 ? 7.103 1.745 -14.396 1.00 82.69 207 ASP A CA 1
ATOM 1591 C C . ASP A 1 207 ? 6.152 1.059 -13.412 1.00 82.69 207 ASP A C 1
ATOM 1593 O O . ASP A 1 207 ? 5.376 0.180 -13.796 1.00 82.69 207 ASP A O 1
ATOM 1597 N N . LEU A 1 208 ? 6.163 1.491 -12.152 1.00 84.94 208 LEU A N 1
ATOM 1598 C CA . LEU A 1 208 ? 5.252 0.997 -11.128 1.00 84.94 208 LEU A CA 1
ATOM 1599 C C . LEU A 1 208 ? 3.792 1.366 -11.436 1.00 84.94 208 LEU A C 1
ATOM 1601 O O . LEU A 1 208 ? 2.911 0.508 -11.374 1.00 84.94 208 LEU A O 1
ATOM 1605 N N . ASN A 1 209 ? 3.532 2.618 -11.812 1.00 85.88 209 ASN A N 1
ATOM 1606 C CA . ASN A 1 209 ? 2.194 3.090 -12.168 1.00 85.88 209 ASN A CA 1
ATOM 1607 C C . ASN A 1 209 ? 1.645 2.394 -13.411 1.00 85.88 209 ASN A C 1
ATOM 1609 O O . ASN A 1 209 ? 0.490 1.964 -13.423 1.00 85.88 209 ASN A O 1
ATOM 1613 N N . ALA A 1 210 ? 2.482 2.210 -14.428 1.00 84.19 210 ALA A N 1
ATOM 1614 C CA . ALA A 1 210 ? 2.105 1.444 -15.600 1.00 84.19 210 ALA A CA 1
ATOM 1615 C C . ALA A 1 210 ? 1.867 -0.034 -15.257 1.00 84.19 210 ALA A C 1
ATOM 1617 O O . ALA A 1 210 ? 0.915 -0.622 -15.764 1.00 84.19 210 ALA A O 1
ATOM 1618 N N . ALA A 1 211 ? 2.653 -0.632 -14.352 1.00 89.12 211 ALA A N 1
ATOM 1619 C CA . ALA A 1 211 ? 2.397 -1.989 -13.874 1.00 89.12 211 ALA A CA 1
ATOM 1620 C C . ALA A 1 211 ? 1.043 -2.107 -13.164 1.00 89.12 211 ALA A C 1
ATOM 1622 O O . ALA A 1 211 ? 0.319 -3.072 -13.418 1.00 89.12 211 ALA A O 1
ATOM 1623 N N . TYR A 1 212 ? 0.663 -1.136 -12.327 1.00 88.12 212 TYR A N 1
ATOM 1624 C CA . TYR A 1 212 ? -0.664 -1.096 -11.705 1.00 88.12 212 TYR A CA 1
ATOM 1625 C C . TYR A 1 212 ? -1.779 -0.993 -12.747 1.00 88.12 212 TYR A C 1
ATOM 1627 O O . TYR A 1 212 ? -2.680 -1.835 -12.754 1.00 88.12 212 TYR A O 1
ATOM 1635 N N . SER A 1 213 ? -1.669 -0.035 -13.670 1.00 86.12 213 SER A N 1
ATOM 1636 C CA . SER A 1 213 ? -2.646 0.180 -14.742 1.00 86.12 213 SER A CA 1
ATOM 1637 C C . SER A 1 213 ? -2.821 -1.070 -15.612 1.00 86.12 213 SER A C 1
ATOM 1639 O O . SER A 1 213 ? -3.930 -1.581 -15.762 1.00 86.12 213 SER A O 1
ATOM 1641 N N . ASN A 1 214 ? -1.715 -1.668 -16.066 1.00 86.94 214 ASN A N 1
ATOM 1642 C CA . ASN A 1 214 ? -1.712 -2.892 -16.874 1.00 86.94 214 ASN A CA 1
ATOM 1643 C C . ASN A 1 214 ? -2.230 -4.131 -16.124 1.00 86.94 214 ASN A C 1
ATOM 1645 O O . ASN A 1 214 ? -2.512 -5.150 -16.751 1.00 86.94 214 ASN A O 1
ATOM 1649 N N . THR A 1 215 ? -2.329 -4.068 -14.794 1.00 90.62 215 THR A N 1
ATOM 1650 C CA . THR A 1 215 ? -2.925 -5.111 -13.939 1.00 90.62 215 THR A CA 1
ATOM 1651 C C . THR A 1 215 ? -4.418 -4.854 -13.688 1.00 90.62 215 THR A C 1
ATOM 1653 O O . THR A 1 215 ? -5.096 -5.696 -13.103 1.00 90.62 215 THR A O 1
ATOM 1656 N N . GLY A 1 216 ? -4.962 -3.712 -14.122 1.00 86.81 216 GLY A N 1
ATOM 1657 C CA . GLY A 1 216 ? -6.335 -3.295 -13.829 1.00 86.81 216 GLY A CA 1
ATOM 1658 C C . GLY A 1 216 ? -6.516 -2.720 -12.421 1.00 86.81 216 GLY A C 1
ATOM 1659 O O . GLY A 1 216 ? -7.635 -2.686 -11.913 1.00 86.81 216 GLY A O 1
ATOM 1660 N N . LEU A 1 217 ? -5.431 -2.287 -11.770 1.00 83.69 217 LEU A N 1
ATOM 1661 C CA . LEU A 1 217 ? -5.483 -1.678 -10.443 1.00 83.69 217 LEU A CA 1
ATOM 1662 C C . LEU A 1 217 ? -5.669 -0.155 -10.567 1.00 83.69 217 LEU A C 1
ATOM 1664 O O . LEU A 1 217 ? -4.892 0.493 -11.265 1.00 83.69 217 LEU A O 1
ATOM 1668 N N . PRO A 1 218 ? -6.645 0.449 -9.863 1.00 71.81 218 PRO A N 1
ATOM 1669 C CA . PRO A 1 218 ? -6.925 1.888 -9.957 1.00 71.81 218 PRO A CA 1
ATOM 1670 C C . PRO A 1 218 ? -6.002 2.759 -9.090 1.00 71.81 218 PRO A C 1
ATOM 1672 O O . PRO A 1 218 ? -6.109 3.986 -9.089 1.00 71.81 218 PRO A O 1
ATOM 1675 N N . GLY A 1 219 ? -5.138 2.140 -8.290 1.00 73.00 219 GLY A N 1
ATOM 1676 C CA . GLY A 1 219 ? -4.224 2.857 -7.420 1.00 73.00 219 GLY A CA 1
ATOM 1677 C C . GLY A 1 219 ? -2.962 3.335 -8.144 1.00 73.00 219 GLY A C 1
ATOM 1678 O O . GLY A 1 219 ? -2.541 2.754 -9.138 1.00 73.00 219 GLY A O 1
ATOM 1679 N N . ARG A 1 220 ? -2.335 4.390 -7.609 1.00 79.38 220 ARG A N 1
ATOM 1680 C CA . ARG A 1 220 ? -1.085 4.963 -8.134 1.00 79.38 220 ARG A CA 1
ATOM 1681 C C . ARG A 1 220 ? -0.048 5.215 -7.040 1.00 79.38 220 ARG A C 1
ATOM 1683 O O . ARG A 1 220 ? -0.402 5.485 -5.892 1.00 79.38 220 ARG A O 1
ATOM 1690 N N . ALA A 1 221 ? 1.222 5.157 -7.398 1.00 80.38 221 ALA A N 1
ATOM 1691 C CA . ALA A 1 221 ? 2.336 5.708 -6.650 1.00 80.38 221 ALA A CA 1
ATOM 1692 C C . ALA A 1 221 ? 2.559 7.177 -7.041 1.00 80.38 221 ALA A C 1
ATOM 1694 O O . ALA A 1 221 ? 2.382 7.561 -8.198 1.00 80.38 221 ALA A O 1
ATOM 1695 N N . LYS A 1 222 ? 2.948 7.997 -6.068 1.00 78.44 222 LYS A N 1
ATOM 1696 C CA . LYS A 1 222 ? 3.349 9.389 -6.259 1.00 78.44 222 LYS A CA 1
ATOM 1697 C C . LYS A 1 222 ? 4.823 9.527 -5.909 1.00 78.44 222 LYS A C 1
ATOM 1699 O O . LYS A 1 222 ? 5.264 9.031 -4.876 1.00 78.44 222 LYS A O 1
ATOM 1704 N N . PHE A 1 223 ? 5.577 10.229 -6.741 1.00 76.56 223 PHE A N 1
ATOM 1705 C CA . PHE A 1 223 ? 6.961 10.551 -6.436 1.00 76.56 223 PHE A CA 1
ATOM 1706 C C . PHE A 1 223 ? 7.045 11.544 -5.263 1.00 76.56 223 PHE A C 1
ATOM 1708 O O . PHE A 1 223 ? 6.430 12.609 -5.291 1.00 76.56 223 PHE A O 1
ATOM 1715 N N . ALA A 1 224 ? 7.797 11.185 -4.221 1.00 72.62 224 ALA A N 1
ATOM 1716 C CA . ALA A 1 224 ? 7.962 11.992 -3.010 1.00 72.62 224 ALA A CA 1
ATOM 1717 C C . ALA A 1 224 ? 9.337 12.677 -2.900 1.00 72.62 224 ALA A C 1
ATOM 1719 O O . ALA A 1 224 ? 9.590 13.389 -1.926 1.00 72.62 224 ALA A O 1
ATOM 1720 N N . GLY A 1 225 ? 10.229 12.446 -3.869 1.00 70.88 225 GLY A N 1
ATOM 1721 C CA . GLY A 1 225 ? 11.562 13.044 -3.945 1.00 70.88 225 GLY A CA 1
ATOM 1722 C C . GLY A 1 225 ? 12.706 12.027 -3.963 1.00 70.88 225 GLY A C 1
ATOM 1723 O O . GLY A 1 225 ? 12.496 10.812 -3.892 1.00 70.88 225 GLY A O 1
ATOM 1724 N N . VAL A 1 226 ? 13.932 12.556 -4.028 1.00 71.81 226 VAL A N 1
ATOM 1725 C CA . VAL A 1 226 ? 15.174 11.807 -3.792 1.00 71.81 226 VAL A CA 1
ATOM 1726 C C . VAL A 1 226 ? 15.821 12.284 -2.491 1.00 71.81 226 VAL A C 1
ATOM 1728 O O . VAL A 1 226 ? 15.961 13.485 -2.252 1.00 71.81 226 VAL A O 1
ATOM 1731 N N . GLY A 1 227 ? 16.192 11.337 -1.635 1.00 68.69 227 GLY A N 1
ATOM 1732 C CA . GLY A 1 227 ? 16.982 11.540 -0.425 1.00 68.69 227 GLY A CA 1
ATOM 1733 C C . GLY A 1 227 ? 18.332 10.835 -0.520 1.00 68.69 227 GLY A C 1
ATOM 1734 O O . GLY A 1 227 ? 18.530 9.960 -1.358 1.00 68.69 227 GLY A O 1
ATOM 1735 N N . ASN A 1 228 ? 19.256 11.202 0.361 1.00 68.88 228 ASN A N 1
ATOM 1736 C CA . ASN A 1 228 ? 20.548 10.539 0.495 1.00 68.88 228 ASN A CA 1
ATOM 1737 C C . ASN A 1 228 ? 20.680 9.989 1.920 1.00 68.88 228 ASN A C 1
ATOM 1739 O O . ASN A 1 228 ? 20.263 10.649 2.873 1.00 68.88 228 ASN A O 1
ATOM 1743 N N . THR A 1 229 ? 21.246 8.793 2.069 1.00 63.56 229 THR A N 1
ATOM 1744 C CA . THR A 1 229 ? 21.492 8.147 3.362 1.00 63.56 229 THR A CA 1
ATOM 1745 C C . THR A 1 229 ? 22.930 7.659 3.478 1.00 63.56 229 THR A C 1
ATOM 1747 O O . THR A 1 229 ? 23.540 7.173 2.522 1.00 63.56 229 THR A O 1
ATOM 1750 N N . ARG A 1 230 ? 23.466 7.724 4.699 1.00 60.12 230 ARG A N 1
ATOM 1751 C CA . ARG A 1 230 ? 24.834 7.294 4.995 1.00 60.12 230 ARG A CA 1
ATOM 1752 C C . ARG A 1 230 ? 24.903 5.785 5.185 1.00 60.12 230 ARG A C 1
ATOM 1754 O O . ARG A 1 230 ? 24.544 5.294 6.244 1.00 60.12 230 ARG A O 1
ATOM 1761 N N . PHE A 1 231 ? 25.395 5.042 4.201 1.00 57.78 231 PHE A N 1
ATOM 1762 C CA . PHE A 1 231 ? 25.780 3.641 4.390 1.00 57.78 231 PHE A CA 1
ATOM 1763 C C . PHE A 1 231 ? 26.887 3.242 3.410 1.00 57.78 231 PHE A C 1
ATOM 1765 O O . PHE A 1 231 ? 27.054 3.869 2.361 1.00 57.78 231 PHE A O 1
ATOM 1772 N N . SER A 1 232 ? 27.666 2.219 3.766 1.00 58.59 232 SER A N 1
ATOM 1773 C CA . SER A 1 232 ? 28.671 1.653 2.866 1.00 58.59 232 SER A CA 1
ATOM 1774 C C . SER A 1 232 ? 28.011 0.565 2.034 1.00 58.59 232 SER A C 1
ATOM 1776 O O . SER A 1 232 ? 27.532 -0.410 2.602 1.00 58.59 232 SER A O 1
ATOM 1778 N N . GLN A 1 233 ? 27.998 0.726 0.712 1.00 60.53 233 GLN A N 1
ATOM 1779 C CA . GLN A 1 233 ? 27.511 -0.314 -0.191 1.00 60.53 233 GLN A CA 1
ATOM 1780 C C . GLN A 1 233 ? 28.553 -1.427 -0.309 1.00 60.53 233 GLN A C 1
ATOM 1782 O O . GLN A 1 233 ? 29.751 -1.159 -0.460 1.00 60.53 233 GLN A O 1
ATOM 1787 N N . THR A 1 234 ? 28.097 -2.672 -0.250 1.00 62.69 234 THR A N 1
ATOM 1788 C CA . THR A 1 234 ? 28.873 -3.867 -0.584 1.00 62.69 234 THR A CA 1
ATOM 1789 C C . THR A 1 234 ? 28.580 -4.294 -2.030 1.00 62.69 234 THR A C 1
ATOM 1791 O O . THR A 1 234 ? 27.868 -3.624 -2.785 1.00 62.69 234 THR A O 1
ATOM 1794 N N . GLY A 1 235 ? 29.163 -5.416 -2.460 1.00 61.41 235 GLY A N 1
ATOM 1795 C CA . GLY A 1 235 ? 28.902 -5.997 -3.780 1.00 61.41 235 GLY A CA 1
ATOM 1796 C C . GLY A 1 235 ? 27.552 -6.716 -3.906 1.00 61.41 235 GLY A C 1
ATOM 1797 O O . GLY A 1 235 ? 27.257 -7.226 -4.987 1.00 61.41 235 GLY A O 1
ATOM 1798 N N . SER A 1 236 ? 26.745 -6.788 -2.841 1.00 61.16 236 SER A N 1
ATOM 1799 C CA . SER A 1 236 ? 25.507 -7.571 -2.797 1.00 61.16 236 SER A CA 1
ATOM 1800 C C . SER A 1 236 ? 24.378 -6.806 -2.092 1.00 61.16 236 SER A C 1
ATOM 1802 O O . SER A 1 236 ? 24.533 -6.435 -0.928 1.00 61.16 236 SER A O 1
ATOM 1804 N N . PRO A 1 237 ? 23.194 -6.657 -2.720 1.00 58.97 237 PRO A N 1
ATOM 1805 C CA . PRO A 1 237 ? 22.025 -6.100 -2.046 1.00 58.97 237 PRO A CA 1
ATOM 1806 C C . PRO A 1 237 ? 21.566 -6.976 -0.870 1.00 58.97 237 PRO A C 1
ATOM 1808 O O . PRO A 1 237 ? 20.927 -6.484 0.053 1.00 58.97 237 PRO A O 1
ATOM 1811 N N . GLY A 1 238 ? 21.878 -8.277 -0.877 1.00 59.47 238 GLY A N 1
ATOM 1812 C CA . GLY A 1 238 ? 21.588 -9.186 0.235 1.00 59.47 238 GLY A CA 1
ATOM 1813 C C . GLY A 1 238 ? 22.399 -8.907 1.492 1.00 59.47 238 GLY A C 1
ATOM 1814 O O . GLY A 1 238 ? 21.861 -9.051 2.587 1.00 59.47 238 GLY A O 1
ATOM 1815 N N . ASP A 1 239 ? 23.650 -8.483 1.328 1.00 61.88 239 ASP A N 1
ATOM 1816 C CA . ASP A 1 239 ? 24.523 -8.099 2.438 1.00 61.88 239 ASP A CA 1
ATOM 1817 C C . ASP A 1 239 ? 24.135 -6.690 2.911 1.00 61.88 239 ASP A C 1
ATOM 1819 O O . ASP A 1 239 ? 23.869 -6.482 4.091 1.00 61.88 239 ASP A O 1
ATOM 1823 N N . ASP A 1 240 ? 23.901 -5.764 1.971 1.00 57.53 240 ASP A N 1
ATOM 1824 C CA . ASP A 1 240 ? 23.464 -4.390 2.269 1.00 57.53 240 ASP A CA 1
ATOM 1825 C C . ASP A 1 240 ? 22.092 -4.319 2.974 1.00 57.53 240 ASP A C 1
ATOM 1827 O O . ASP A 1 240 ? 21.825 -3.388 3.741 1.00 57.53 240 ASP A O 1
ATOM 1831 N N . LEU A 1 241 ? 21.211 -5.300 2.736 1.00 57.25 241 LEU A N 1
ATOM 1832 C CA . LEU A 1 241 ? 19.881 -5.416 3.356 1.00 57.25 241 LEU A CA 1
ATOM 1833 C C . LEU A 1 241 ? 19.807 -6.513 4.447 1.00 57.25 241 LEU A C 1
ATOM 1835 O O . LEU A 1 241 ? 18.748 -6.699 5.073 1.00 57.25 241 LEU A O 1
ATOM 1839 N N . GLY A 1 242 ? 20.908 -7.237 4.675 1.00 51.62 242 GLY A N 1
ATOM 1840 C CA . GLY A 1 242 ? 21.032 -8.429 5.521 1.00 51.62 242 GLY A CA 1
ATOM 1841 C C . GLY A 1 242 ? 21.315 -8.150 7.002 1.00 51.62 242 GLY A C 1
ATOM 1842 O O . GLY A 1 242 ? 21.356 -7.017 7.463 1.00 51.62 242 GLY A O 1
ATOM 1843 N N . SER A 1 243 ? 21.450 -9.203 7.811 1.00 46.72 243 SER A N 1
ATOM 1844 C CA . SER A 1 243 ? 21.557 -9.131 9.283 1.00 46.72 243 SER A CA 1
ATOM 1845 C C . SER A 1 243 ? 22.928 -8.704 9.840 1.00 46.72 243 SER A C 1
ATOM 1847 O O . SER A 1 243 ? 23.149 -8.838 11.041 1.00 46.72 243 SER A O 1
ATOM 1849 N N . ASP A 1 244 ? 23.855 -8.242 9.004 1.00 39.28 244 ASP A N 1
ATOM 1850 C CA . ASP A 1 244 ? 25.266 -8.009 9.353 1.00 39.28 244 ASP A CA 1
ATOM 1851 C C . ASP A 1 244 ? 25.570 -6.621 9.957 1.00 39.28 244 ASP A C 1
ATOM 1853 O O . ASP A 1 244 ? 26.690 -6.379 10.404 1.00 39.28 244 ASP A O 1
ATOM 1857 N N . GLY A 1 245 ? 24.576 -5.732 10.038 1.00 38.53 245 GLY A N 1
ATOM 1858 C CA . GLY A 1 245 ? 24.684 -4.450 10.742 1.00 38.53 245 GLY A CA 1
ATOM 1859 C C . GLY A 1 245 ? 24.303 -3.219 9.921 1.00 38.53 245 GLY A C 1
ATOM 1860 O O . GLY A 1 245 ? 24.081 -2.164 10.511 1.00 38.53 245 GLY A O 1
ATOM 1861 N N . TYR A 1 246 ? 24.117 -3.312 8.599 1.00 41.72 246 TYR A N 1
ATOM 1862 C CA . TYR A 1 246 ? 23.699 -2.137 7.807 1.00 41.72 246 TYR A CA 1
ATOM 1863 C C . TYR A 1 246 ? 22.208 -1.787 7.922 1.00 41.72 246 TYR A C 1
ATOM 1865 O O . TYR A 1 246 ? 21.835 -0.626 7.729 1.00 41.72 246 TYR A O 1
ATOM 1873 N N . ARG A 1 247 ? 21.374 -2.724 8.404 1.00 47.38 247 ARG A N 1
ATOM 1874 C CA . ARG A 1 247 ? 19.993 -2.453 8.864 1.00 47.38 247 ARG A CA 1
ATOM 1875 C C . ARG A 1 247 ? 19.916 -1.381 9.961 1.00 47.38 247 ARG A C 1
ATOM 1877 O O . ARG A 1 247 ? 18.860 -0.767 10.113 1.00 47.38 247 ARG A O 1
ATOM 1884 N N . ASP A 1 248 ? 21.007 -1.170 10.703 1.00 41.03 248 ASP A N 1
ATOM 1885 C CA . ASP A 1 248 ? 21.123 -0.162 11.763 1.00 41.03 248 ASP A CA 1
ATOM 1886 C C . ASP A 1 248 ? 21.739 1.165 11.271 1.00 41.03 248 ASP A C 1
ATOM 1888 O O . ASP A 1 248 ? 21.645 2.174 11.978 1.00 41.03 248 ASP A O 1
ATOM 1892 N N . HIS A 1 249 ? 22.337 1.179 10.070 1.00 38.50 249 HIS A N 1
ATOM 1893 C CA . HIS A 1 249 ? 23.117 2.298 9.528 1.00 38.50 249 HIS A CA 1
ATOM 1894 C C . HIS A 1 249 ? 22.495 3.009 8.330 1.00 38.50 249 HIS A C 1
ATOM 1896 O O . HIS A 1 249 ? 22.828 4.172 8.132 1.00 38.50 249 HIS A O 1
ATOM 1902 N N . ILE A 1 250 ? 21.564 2.400 7.579 1.00 48.62 250 ILE A N 1
ATOM 1903 C CA . ILE A 1 250 ? 20.623 3.214 6.797 1.00 48.62 250 ILE A CA 1
ATOM 1904 C C . ILE A 1 250 ? 19.914 4.065 7.844 1.00 48.62 250 ILE A C 1
ATOM 1906 O O . ILE A 1 250 ? 19.116 3.542 8.623 1.00 48.62 250 ILE A O 1
ATOM 1910 N N . ASP A 1 251 ? 20.274 5.344 7.951 1.00 48.47 251 ASP A N 1
ATOM 1911 C CA . ASP A 1 251 ? 19.674 6.258 8.912 1.00 48.47 251 ASP A CA 1
ATOM 1912 C C . ASP A 1 251 ? 18.265 6.601 8.423 1.00 48.47 251 ASP A C 1
ATOM 1914 O O . ASP A 1 251 ? 17.930 7.705 7.984 1.00 48.47 251 ASP A O 1
ATOM 1918 N N . VAL A 1 252 ? 17.396 5.595 8.514 1.00 45.38 252 VAL A N 1
ATOM 1919 C CA . VAL A 1 252 ? 15.960 5.710 8.347 1.00 45.38 252 VAL A CA 1
ATOM 1920 C C . VAL A 1 252 ? 15.441 6.760 9.329 1.00 45.38 252 VAL A C 1
ATOM 1922 O O . VAL A 1 252 ? 14.404 7.334 9.049 1.00 45.38 252 VAL A O 1
ATOM 1925 N N . ARG A 1 253 ? 16.170 7.135 10.401 1.00 41.50 253 ARG A N 1
ATOM 1926 C CA . ARG A 1 253 ? 15.773 8.232 11.301 1.00 41.50 253 ARG A CA 1
ATOM 1927 C C . ARG A 1 253 ? 15.900 9.611 10.654 1.00 41.50 253 ARG A C 1
ATOM 1929 O O . ARG A 1 253 ? 15.108 10.491 10.982 1.00 41.50 253 ARG A O 1
ATOM 1936 N N . GLU A 1 254 ? 16.847 9.834 9.743 1.00 43.38 254 GLU A N 1
ATOM 1937 C CA . GLU A 1 254 ? 16.932 11.079 8.958 1.00 43.38 254 GLU A CA 1
ATOM 1938 C C . GLU A 1 254 ? 15.763 11.175 7.956 1.00 43.38 254 GLU A C 1
ATOM 1940 O O . GLU A 1 254 ? 15.145 12.231 7.793 1.00 43.38 254 GLU A O 1
ATOM 1945 N N . HIS A 1 255 ? 15.343 10.034 7.407 1.00 47.53 255 HIS A N 1
ATOM 1946 C CA . HIS A 1 255 ? 14.201 9.917 6.495 1.00 47.53 255 HIS A CA 1
ATOM 1947 C C . HIS A 1 255 ? 12.848 9.987 7.239 1.00 47.53 255 HIS A C 1
ATOM 1949 O O . HIS A 1 255 ? 11.951 10.716 6.806 1.00 47.53 255 HIS A O 1
ATOM 1955 N N . GLU A 1 256 ? 12.736 9.356 8.416 1.00 44.19 256 GLU A N 1
ATOM 1956 C CA . GLU A 1 256 ? 11.640 9.466 9.397 1.00 44.19 256 GLU A CA 1
ATOM 1957 C C . GLU A 1 256 ? 11.456 10.919 9.867 1.00 44.19 256 GLU A C 1
ATOM 1959 O O . GLU A 1 256 ? 10.327 11.346 10.111 1.00 44.19 256 GLU A O 1
ATOM 1964 N N . ARG A 1 257 ? 12.540 11.707 9.971 1.00 40.78 257 ARG A N 1
ATOM 1965 C CA . ARG A 1 257 ? 12.482 13.147 10.292 1.00 40.78 257 ARG A CA 1
ATOM 1966 C C . ARG A 1 257 ? 11.951 13.992 9.135 1.00 40.78 257 ARG A C 1
ATOM 1968 O O . ARG A 1 257 ? 11.280 14.988 9.395 1.00 40.78 257 ARG A O 1
ATOM 1975 N N . SER A 1 258 ? 12.232 13.609 7.886 1.00 47.28 258 SER A N 1
ATOM 1976 C CA . SER A 1 258 ? 11.814 14.365 6.694 1.00 47.28 258 SER A CA 1
ATOM 1977 C C . SER A 1 258 ? 10.318 14.223 6.369 1.00 47.28 258 SER A C 1
ATOM 1979 O O . SER A 1 258 ? 9.716 15.156 5.843 1.00 47.28 258 SER A O 1
ATOM 1981 N N . GLY A 1 259 ? 9.706 13.073 6.687 1.00 49.94 259 GLY A N 1
ATOM 1982 C CA . GLY A 1 259 ? 8.272 12.814 6.495 1.00 49.94 259 GLY A CA 1
ATOM 1983 C C . GLY A 1 259 ? 7.794 12.689 5.038 1.00 49.94 259 GLY A C 1
ATOM 1984 O O . GLY A 1 259 ? 6.582 12.709 4.806 1.00 49.94 259 GLY A O 1
ATOM 1985 N N . ARG A 1 260 ? 8.709 12.567 4.065 1.00 52.88 260 ARG A N 1
ATOM 1986 C CA . ARG A 1 260 ? 8.407 12.752 2.634 1.00 52.88 260 ARG A CA 1
ATOM 1987 C C . ARG A 1 260 ? 7.682 11.562 1.975 1.00 52.88 260 ARG A C 1
ATOM 1989 O O . ARG A 1 260 ? 6.665 11.801 1.334 1.00 52.88 260 ARG A O 1
ATOM 1996 N N . GLY A 1 261 ? 8.083 10.302 2.202 1.00 58.75 261 GLY A N 1
ATOM 1997 C CA . GLY A 1 261 ? 7.483 9.107 1.560 1.00 58.75 261 GLY A CA 1
ATOM 1998 C C . GLY A 1 261 ? 6.749 8.124 2.493 1.00 58.75 261 GLY A C 1
ATOM 1999 O O . GLY A 1 261 ? 7.020 8.073 3.693 1.00 58.75 261 GLY A O 1
ATOM 2000 N N . ASP A 1 262 ? 5.828 7.339 1.926 1.00 56.62 262 ASP A N 1
ATOM 2001 C CA . ASP A 1 262 ? 5.176 6.152 2.511 1.00 56.62 262 ASP A CA 1
ATOM 2002 C C . ASP A 1 262 ? 5.971 4.850 2.250 1.00 56.62 262 ASP A C 1
ATOM 2004 O O . ASP A 1 262 ? 5.924 3.934 3.067 1.00 56.62 262 ASP A O 1
ATOM 2008 N N . LEU A 1 263 ? 6.728 4.769 1.148 1.00 65.00 263 LEU A N 1
ATOM 2009 C CA . LEU A 1 263 ? 7.673 3.685 0.833 1.00 65.00 263 LEU A CA 1
ATOM 2010 C C . LEU A 1 263 ? 9.074 4.238 0.555 1.00 65.00 263 LEU A C 1
ATOM 2012 O O . LEU A 1 263 ? 9.207 5.362 0.063 1.00 65.00 263 LEU A O 1
ATOM 2016 N N . LEU A 1 264 ? 10.104 3.432 0.838 1.00 65.00 264 LEU A N 1
ATOM 2017 C CA . LEU A 1 264 ? 11.493 3.731 0.491 1.00 65.00 264 LEU A CA 1
ATOM 2018 C C . LEU A 1 264 ? 11.973 2.778 -0.609 1.00 65.00 264 LEU A C 1
ATOM 2020 O O . LEU A 1 264 ? 11.819 1.561 -0.506 1.00 65.00 264 LEU A O 1
ATOM 2024 N N . VAL A 1 265 ? 12.597 3.325 -1.647 1.00 69.50 265 VAL A N 1
ATOM 2025 C CA . VAL A 1 265 ? 13.324 2.532 -2.647 1.00 69.50 265 VAL A CA 1
ATOM 2026 C C . VAL A 1 265 ? 14.779 2.972 -2.624 1.00 69.50 265 VAL A C 1
ATOM 2028 O O . VAL A 1 265 ? 15.083 4.130 -2.889 1.00 69.50 265 VAL A O 1
ATOM 2031 N N . LEU A 1 266 ? 15.679 2.061 -2.285 1.00 70.69 266 LEU A N 1
ATOM 2032 C CA . LEU A 1 266 ? 17.114 2.258 -2.311 1.00 70.69 266 LEU A CA 1
ATOM 2033 C C . LEU A 1 266 ? 17.656 2.101 -3.737 1.00 70.69 266 LEU A C 1
ATOM 2035 O O . LEU A 1 266 ? 17.533 1.043 -4.345 1.00 70.69 266 LEU A O 1
ATOM 2039 N N . MET A 1 267 ? 18.330 3.119 -4.259 1.00 71.62 267 MET A N 1
ATOM 2040 C CA . MET A 1 267 ? 19.046 3.005 -5.528 1.00 71.62 267 MET A CA 1
ATOM 2041 C C . MET A 1 267 ? 20.493 2.553 -5.294 1.00 71.62 267 MET A C 1
ATOM 2043 O O . MET A 1 267 ? 21.249 3.186 -4.547 1.00 71.62 267 MET A O 1
ATOM 2047 N N . GLY A 1 268 ? 20.872 1.448 -5.935 1.00 64.69 268 GLY A N 1
ATOM 2048 C CA . GLY A 1 268 ? 22.189 0.816 -5.851 1.00 64.69 268 GLY A CA 1
ATOM 2049 C C . GLY A 1 268 ? 23.098 1.100 -7.049 1.00 64.69 268 GLY A C 1
ATOM 2050 O O . GLY A 1 268 ? 22.632 1.438 -8.139 1.00 64.69 268 GLY A O 1
ATOM 2051 N N . ARG A 1 269 ? 24.414 0.930 -6.863 1.00 62.94 269 ARG A N 1
ATOM 2052 C CA . ARG A 1 269 ? 25.422 1.009 -7.941 1.00 62.94 269 ARG A CA 1
ATOM 2053 C C . ARG A 1 269 ? 25.396 -0.223 -8.856 1.00 62.94 269 ARG A C 1
ATOM 2055 O O . ARG A 1 269 ? 25.021 -1.312 -8.440 1.00 62.94 269 ARG A O 1
ATOM 2062 N N . SER A 1 270 ? 25.898 -0.072 -10.084 1.00 53.84 270 SER A N 1
ATOM 2063 C CA . SER A 1 270 ? 26.223 -1.196 -10.975 1.00 53.84 270 SER A CA 1
ATOM 2064 C C . SER A 1 270 ? 27.303 -2.100 -10.357 1.00 53.84 270 SER A C 1
ATOM 2066 O O . SER A 1 270 ? 28.346 -1.601 -9.934 1.00 53.84 270 SER A O 1
ATOM 2068 N N . GLY A 1 271 ? 27.079 -3.418 -10.335 1.00 54.81 271 GLY A N 1
ATOM 2069 C CA . GLY A 1 271 ? 28.018 -4.403 -9.768 1.00 54.81 271 GLY A CA 1
ATOM 2070 C C . GLY A 1 271 ? 27.364 -5.424 -8.838 1.00 54.81 271 GLY A C 1
ATOM 2071 O O . GLY A 1 271 ? 27.956 -6.466 -8.570 1.00 54.81 271 GLY A O 1
ATOM 2072 N N . TRP A 1 272 ? 26.125 -5.168 -8.417 1.00 60.50 272 TRP A N 1
ATOM 2073 C CA . TRP A 1 272 ? 25.304 -6.139 -7.709 1.00 60.50 272 TRP A CA 1
ATOM 2074 C C . TRP A 1 272 ? 25.056 -7.389 -8.575 1.00 60.50 272 TRP A C 1
ATOM 2076 O O . TRP A 1 272 ? 24.862 -7.335 -9.798 1.00 60.50 272 TRP A O 1
ATOM 2086 N N . GLY A 1 273 ? 25.151 -8.562 -7.948 1.00 61.16 273 GLY A N 1
ATOM 2087 C CA . GLY A 1 273 ? 24.908 -9.861 -8.586 1.00 61.16 273 GLY A CA 1
ATOM 2088 C C . GLY A 1 273 ? 23.447 -10.095 -8.995 1.00 61.16 273 GLY A C 1
ATOM 2089 O O . GLY A 1 273 ? 23.168 -11.093 -9.648 1.00 61.16 273 GLY A O 1
ATOM 2090 N N . GLU A 1 274 ? 22.553 -9.177 -8.631 1.00 65.44 274 GLU A N 1
ATOM 2091 C CA . GLU A 1 274 ? 21.089 -9.246 -8.686 1.00 65.44 274 GLU A CA 1
ATOM 2092 C C . GLU A 1 274 ? 20.568 -7.858 -9.112 1.00 65.44 274 GLU A C 1
ATOM 2094 O O . GLU A 1 274 ? 21.264 -6.862 -8.896 1.00 65.44 274 GLU A O 1
ATOM 2099 N N . CYS A 1 275 ? 19.379 -7.770 -9.716 1.00 70.31 275 CYS A N 1
ATOM 2100 C CA . CYS A 1 275 ? 18.848 -6.489 -10.208 1.00 70.31 275 CYS A CA 1
ATOM 2101 C C . CYS A 1 275 ? 18.066 -5.671 -9.183 1.00 70.31 275 CYS A C 1
ATOM 2103 O O . CYS A 1 275 ? 18.112 -4.436 -9.211 1.00 70.31 275 CYS A O 1
ATOM 2105 N N . GLY A 1 276 ? 17.442 -6.354 -8.239 1.00 68.75 276 GLY A N 1
ATOM 2106 C CA . GLY A 1 276 ? 16.720 -5.769 -7.132 1.00 68.75 276 GLY A CA 1
ATOM 2107 C C . GLY A 1 276 ? 16.618 -6.758 -5.986 1.00 68.75 276 GLY A C 1
ATOM 2108 O O . GLY A 1 276 ? 16.900 -7.952 -6.126 1.00 68.75 276 GLY A O 1
ATOM 2109 N N . ARG A 1 277 ? 16.280 -6.214 -4.822 1.00 67.62 277 ARG A N 1
ATOM 2110 C CA . ARG A 1 277 ? 15.956 -6.970 -3.617 1.00 67.62 277 ARG A CA 1
ATOM 2111 C C . ARG A 1 277 ? 15.099 -6.139 -2.685 1.00 67.62 277 ARG A C 1
ATOM 2113 O O . ARG A 1 277 ? 15.455 -4.999 -2.375 1.00 67.62 277 ARG A O 1
ATOM 2120 N N . ALA A 1 278 ? 14.024 -6.734 -2.194 1.00 60.25 278 ALA A N 1
ATOM 2121 C CA . ALA A 1 278 ? 13.151 -6.149 -1.201 1.00 60.25 278 ALA A CA 1
ATOM 2122 C C . ALA A 1 278 ? 13.442 -6.722 0.184 1.00 60.25 278 ALA A C 1
ATOM 2124 O O . ALA A 1 278 ? 13.558 -7.934 0.401 1.00 60.25 278 ALA A O 1
ATOM 2125 N N . GLY A 1 279 ? 13.504 -5.817 1.151 1.00 55.28 279 GLY A N 1
ATOM 2126 C CA . GLY A 1 279 ? 13.489 -6.120 2.567 1.00 55.28 279 GLY A CA 1
ATOM 2127 C C . GLY A 1 279 ? 12.345 -5.367 3.217 1.00 55.28 279 GLY A C 1
ATOM 2128 O O . GLY A 1 279 ? 12.366 -4.136 3.299 1.00 55.28 279 GLY A O 1
ATOM 2129 N N . ILE A 1 280 ? 11.363 -6.107 3.725 1.00 49.56 280 ILE A N 1
ATOM 2130 C CA . ILE A 1 280 ? 10.411 -5.552 4.674 1.00 49.56 280 ILE A CA 1
ATOM 2131 C C . ILE A 1 280 ? 10.902 -5.879 6.075 1.00 49.56 280 ILE A C 1
ATOM 2133 O O . ILE A 1 280 ? 11.191 -7.021 6.427 1.00 49.56 280 ILE A O 1
ATOM 2137 N N . SER A 1 281 ? 11.059 -4.845 6.882 1.00 44.97 281 SER A N 1
ATOM 2138 C CA . SER A 1 281 ? 11.401 -5.000 8.274 1.00 44.97 281 SER A CA 1
ATOM 2139 C C . SER A 1 281 ? 10.487 -4.156 9.114 1.00 44.97 281 SER A C 1
ATOM 2141 O O . SER A 1 281 ? 9.603 -3.424 8.673 1.00 44.97 281 SER A O 1
ATOM 2143 N N . ALA A 1 282 ? 10.787 -4.254 10.388 1.00 33.34 282 ALA A N 1
ATOM 2144 C CA . ALA A 1 282 ? 10.105 -3.535 11.388 1.00 33.34 282 ALA A CA 1
ATOM 2145 C C . ALA A 1 282 ? 10.323 -1.982 11.238 1.00 33.34 282 ALA A C 1
ATOM 2147 O O . ALA A 1 282 ? 9.502 -1.141 11.604 1.00 33.34 282 ALA A O 1
ATOM 2148 N N . ARG A 1 283 ? 11.456 -1.537 10.703 1.00 36.12 283 ARG A N 1
ATOM 2149 C CA . ARG A 1 283 ? 11.796 -0.100 10.669 1.00 36.12 283 ARG A CA 1
ATOM 2150 C C . ARG A 1 283 ? 11.703 0.512 9.282 1.00 36.12 283 ARG A C 1
ATOM 2152 O O . ARG A 1 283 ? 11.713 1.728 9.169 1.00 36.12 283 ARG A O 1
ATOM 2159 N N . TYR A 1 284 ? 11.610 -0.311 8.246 1.00 46.41 284 TYR A N 1
ATOM 2160 C CA . TYR A 1 284 ? 11.664 0.146 6.869 1.00 46.41 284 TYR A CA 1
ATOM 2161 C C . TYR A 1 284 ? 11.051 -0.887 5.929 1.00 46.41 284 TYR A C 1
ATOM 2163 O O . TYR A 1 284 ? 11.061 -2.088 6.198 1.00 46.41 284 TYR A O 1
ATOM 2171 N N . ALA A 1 285 ? 10.555 -0.392 4.806 1.00 48.59 285 ALA A N 1
ATOM 2172 C CA . ALA A 1 285 ? 10.226 -1.168 3.627 1.00 48.59 285 ALA A CA 1
ATOM 2173 C C . ALA A 1 285 ? 11.157 -0.637 2.536 1.00 48.59 285 ALA A C 1
ATOM 2175 O O . ALA A 1 285 ? 10.965 0.495 2.095 1.00 48.59 285 ALA A O 1
ATOM 2176 N N . ILE A 1 286 ? 12.216 -1.387 2.223 1.00 57.12 286 ILE A N 1
ATOM 2177 C CA . ILE A 1 286 ? 13.236 -0.984 1.252 1.00 57.12 286 ILE A CA 1
ATOM 2178 C C . ILE A 1 286 ? 13.151 -1.943 0.080 1.00 57.12 286 ILE A C 1
ATOM 2180 O O . ILE A 1 286 ? 13.434 -3.129 0.221 1.00 57.12 286 ILE A O 1
ATOM 2184 N N . ALA A 1 287 ? 12.741 -1.413 -1.060 1.00 59.94 287 ALA A N 1
ATOM 2185 C CA . ALA A 1 287 ? 12.987 -2.012 -2.362 1.00 59.94 287 ALA A CA 1
ATOM 2186 C C . ALA A 1 287 ? 14.369 -1.567 -2.831 1.00 59.94 287 ALA A C 1
ATOM 2188 O O . ALA A 1 287 ? 14.777 -0.465 -2.477 1.00 59.94 287 ALA A O 1
ATOM 2189 N N . SER A 1 288 ? 15.084 -2.360 -3.619 1.00 64.25 288 SER A N 1
ATOM 2190 C CA . SER A 1 288 ? 16.322 -1.890 -4.233 1.00 64.25 288 SER A CA 1
ATOM 2191 C C . SER A 1 288 ? 16.289 -2.001 -5.748 1.00 64.25 288 SER A C 1
ATOM 2193 O O . SER A 1 288 ? 15.734 -2.950 -6.288 1.00 64.25 288 SER A O 1
ATOM 2195 N N . ASP A 1 289 ? 16.842 -0.995 -6.421 1.00 68.50 289 ASP A N 1
ATOM 2196 C CA . ASP A 1 289 ? 16.958 -0.937 -7.878 1.00 68.50 289 ASP A CA 1
ATOM 2197 C C . ASP A 1 289 ? 18.425 -0.708 -8.239 1.00 68.50 289 ASP A C 1
ATOM 2199 O O . ASP A 1 289 ? 19.034 0.299 -7.854 1.00 68.50 289 ASP A O 1
ATOM 2203 N N . THR A 1 290 ? 19.016 -1.673 -8.939 1.00 66.31 290 THR A N 1
ATOM 2204 C CA . THR A 1 290 ? 20.382 -1.553 -9.447 1.00 66.31 290 THR A CA 1
ATOM 2205 C C . THR A 1 290 ? 20.365 -0.661 -10.677 1.00 66.31 290 THR A C 1
ATOM 2207 O O . THR A 1 290 ? 19.755 -1.022 -11.681 1.00 66.31 290 THR A O 1
ATOM 2210 N N . HIS A 1 291 ? 21.104 0.452 -10.653 1.00 59.38 291 HIS A N 1
ATOM 2211 C CA . HIS A 1 291 ? 21.126 1.420 -11.760 1.00 59.38 291 HIS A CA 1
ATOM 2212 C C . HIS A 1 291 ? 21.414 0.790 -13.145 1.00 59.38 291 HIS A C 1
ATOM 2214 O O . HIS A 1 291 ? 20.891 1.244 -14.162 1.00 59.38 291 HIS A O 1
ATOM 2220 N N . GLY A 1 292 ? 22.219 -0.280 -13.182 1.00 60.78 292 GLY A N 1
ATOM 2221 C CA . GLY A 1 292 ? 22.570 -1.018 -14.403 1.00 60.78 292 GLY A CA 1
ATOM 2222 C C . GLY A 1 292 ? 21.540 -2.053 -14.878 1.00 60.78 292 GLY A C 1
ATOM 2223 O O . GLY A 1 292 ? 21.714 -2.617 -15.951 1.00 60.78 292 GLY A O 1
ATOM 2224 N N . CYS A 1 293 ? 20.476 -2.310 -14.115 1.00 66.38 293 CYS A N 1
ATOM 2225 C CA . CYS A 1 293 ? 19.409 -3.257 -14.453 1.00 66.38 293 CYS A CA 1
ATOM 2226 C C . CYS A 1 293 ? 18.201 -2.563 -15.083 1.00 66.38 293 CYS A C 1
ATOM 2228 O O . CYS A 1 293 ? 17.045 -2.738 -14.676 1.00 66.38 293 CYS A O 1
ATOM 2230 N N . ARG A 1 294 ? 18.493 -1.736 -16.085 1.00 63.69 294 ARG A N 1
ATOM 2231 C CA . ARG A 1 294 ? 17.475 -1.044 -16.870 1.00 63.69 294 ARG A CA 1
ATOM 2232 C C . ARG A 1 294 ? 16.554 -2.068 -17.556 1.00 63.69 294 ARG A C 1
ATOM 2234 O O . ARG A 1 294 ? 16.946 -3.215 -17.759 1.00 63.69 294 ARG A O 1
ATOM 2241 N N . SER A 1 295 ? 15.297 -1.695 -17.791 1.00 67.06 295 SER A N 1
ATOM 2242 C CA . SER A 1 295 ? 14.250 -2.562 -18.367 1.00 67.06 295 SER A CA 1
ATOM 2243 C C . SER A 1 295 ? 13.875 -3.867 -17.632 1.00 67.06 295 SER A C 1
ATOM 2245 O O . SER A 1 295 ? 13.018 -4.602 -18.128 1.00 67.06 295 SER A O 1
ATOM 2247 N N . ASN A 1 296 ? 14.450 -4.179 -16.459 1.00 72.81 296 ASN A N 1
ATOM 2248 C CA . ASN A 1 296 ? 14.026 -5.346 -15.659 1.00 72.81 296 ASN A CA 1
ATOM 2249 C C . ASN A 1 296 ? 12.794 -5.079 -14.783 1.00 72.81 296 ASN A C 1
ATOM 2251 O O . ASN A 1 296 ? 12.239 -6.005 -14.186 1.00 72.81 296 ASN A O 1
ATOM 2255 N N . PHE A 1 297 ? 12.405 -3.802 -14.673 1.00 81.38 297 PHE A N 1
ATOM 2256 C CA . PHE A 1 297 ? 11.371 -3.306 -13.762 1.00 81.38 297 PHE A CA 1
ATOM 2257 C C . PHE A 1 297 ? 11.649 -3.612 -12.282 1.00 81.38 297 PHE A C 1
ATOM 2259 O O . PHE A 1 297 ? 10.706 -3.747 -11.506 1.00 81.38 297 PHE A O 1
ATOM 2266 N N . ALA A 1 298 ? 12.926 -3.709 -11.892 1.00 78.62 298 ALA A N 1
ATOM 2267 C CA . ALA A 1 298 ? 13.351 -4.106 -10.548 1.00 78.62 298 ALA A CA 1
ATOM 2268 C C . ALA A 1 298 ? 12.671 -3.265 -9.456 1.00 78.62 298 ALA A C 1
ATOM 2270 O O . ALA A 1 298 ? 12.002 -3.815 -8.588 1.00 78.62 298 ALA A O 1
ATOM 2271 N N . GLY A 1 299 ? 12.697 -1.930 -9.547 1.00 76.38 299 GLY A N 1
ATOM 2272 C CA . GLY A 1 299 ? 11.991 -1.081 -8.581 1.00 76.38 299 GL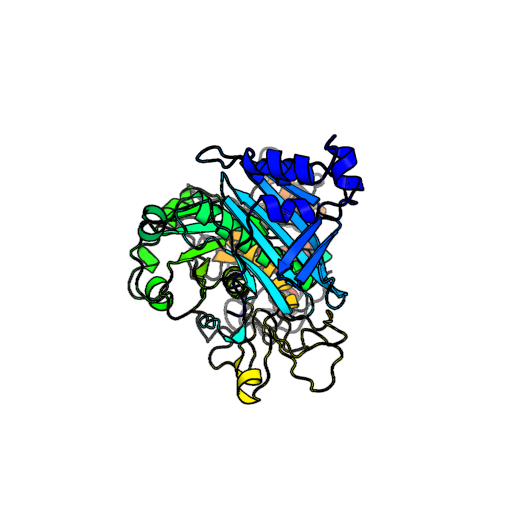Y A CA 1
ATOM 2273 C C . GLY A 1 299 ? 10.490 -1.395 -8.439 1.00 76.38 299 GLY A C 1
ATOM 2274 O O . GLY A 1 299 ? 9.983 -1.470 -7.320 1.00 76.38 299 GLY A O 1
ATOM 2275 N N . ALA A 1 300 ? 9.778 -1.642 -9.545 1.00 82.06 300 ALA A N 1
ATOM 2276 C CA . ALA A 1 300 ? 8.358 -2.004 -9.504 1.00 82.06 300 ALA A CA 1
ATOM 2277 C C . ALA A 1 300 ? 8.129 -3.424 -8.952 1.00 82.06 300 ALA A C 1
ATOM 2279 O O . ALA A 1 300 ? 7.186 -3.650 -8.191 1.00 82.06 300 ALA A O 1
ATOM 2280 N N . HIS A 1 301 ? 9.005 -4.365 -9.309 1.00 85.50 301 HIS A N 1
ATOM 2281 C CA . HIS A 1 301 ? 9.019 -5.738 -8.807 1.00 85.50 301 HIS A CA 1
ATOM 2282 C C . HIS A 1 301 ? 9.184 -5.762 -7.283 1.00 85.50 301 HIS A C 1
ATOM 2284 O O . HIS A 1 301 ? 8.377 -6.351 -6.561 1.00 85.50 301 HIS A O 1
ATOM 2290 N N . GLU A 1 302 ? 10.181 -5.041 -6.776 1.00 78.00 302 GLU A N 1
ATOM 2291 C CA . GLU A 1 302 ? 10.476 -4.987 -5.350 1.00 78.00 302 GLU A CA 1
ATOM 2292 C C . GLU A 1 302 ? 9.379 -4.276 -4.551 1.00 78.00 302 GLU A C 1
ATOM 2294 O O . GLU A 1 302 ? 9.029 -4.711 -3.453 1.00 78.00 302 GLU A O 1
ATOM 2299 N N . VAL A 1 303 ? 8.764 -3.221 -5.098 1.00 77.81 303 VAL A N 1
ATOM 2300 C CA . VAL A 1 303 ? 7.572 -2.622 -4.472 1.00 77.81 303 VAL A CA 1
ATOM 2301 C C . VAL A 1 303 ? 6.418 -3.630 -4.414 1.00 77.81 303 VAL A C 1
ATOM 2303 O O . VAL A 1 303 ? 5.722 -3.699 -3.399 1.00 77.81 303 VAL A O 1
ATOM 2306 N N . GLY A 1 304 ? 6.275 -4.482 -5.430 1.00 80.88 304 GLY A N 1
ATOM 2307 C CA . GLY A 1 304 ? 5.365 -5.625 -5.413 1.00 80.88 304 GLY A CA 1
ATOM 2308 C C . GLY A 1 304 ? 5.575 -6.546 -4.211 1.00 80.88 304 GLY A C 1
ATOM 2309 O O . GLY A 1 304 ? 4.611 -6.897 -3.525 1.00 80.88 304 GLY A O 1
ATOM 2310 N N . HIS A 1 305 ? 6.826 -6.889 -3.898 1.00 75.62 305 HIS A N 1
ATOM 2311 C CA . HIS A 1 305 ? 7.164 -7.655 -2.694 1.00 75.62 305 HIS A CA 1
ATOM 2312 C C . HIS A 1 305 ? 6.780 -6.933 -1.401 1.00 75.62 305 HIS A C 1
ATOM 2314 O O . HIS A 1 305 ? 6.189 -7.545 -0.510 1.00 75.62 305 HIS A O 1
ATOM 2320 N N . LEU A 1 306 ? 7.021 -5.620 -1.307 1.00 72.50 306 LEU A N 1
ATOM 2321 C CA . LEU A 1 306 ? 6.546 -4.809 -0.175 1.00 72.50 306 LEU A CA 1
ATOM 2322 C C . LEU A 1 306 ? 5.008 -4.799 -0.081 1.00 72.50 306 LEU A C 1
ATOM 2324 O O . LEU A 1 306 ? 4.438 -4.621 0.998 1.00 72.50 306 LEU A O 1
ATOM 2328 N N . GLN A 1 307 ? 4.327 -5.047 -1.202 1.00 75.06 307 GLN A N 1
ATOM 2329 C CA . GLN A 1 307 ? 2.884 -5.244 -1.291 1.00 75.06 307 GLN A CA 1
ATOM 2330 C C . GLN A 1 307 ? 2.412 -6.685 -1.071 1.00 75.06 307 GLN A C 1
ATOM 2332 O O . GLN A 1 307 ? 1.212 -6.954 -1.137 1.00 75.06 307 GLN A O 1
ATOM 2337 N N . GLY A 1 308 ? 3.315 -7.594 -0.710 1.00 75.25 308 GLY A N 1
ATOM 2338 C CA . GLY A 1 308 ? 3.000 -8.986 -0.405 1.00 75.25 308 GLY A CA 1
ATOM 2339 C C . GLY A 1 308 ? 2.887 -9.880 -1.636 1.00 75.25 308 GLY A C 1
ATOM 2340 O O . GLY A 1 308 ? 2.456 -11.028 -1.502 1.00 75.25 308 GLY A O 1
ATOM 2341 N N . ALA A 1 309 ? 3.244 -9.384 -2.823 1.00 83.69 309 ALA A N 1
ATOM 2342 C CA . ALA A 1 309 ? 3.349 -10.215 -4.011 1.00 83.69 309 ALA A CA 1
ATOM 2343 C C . ALA A 1 309 ? 4.516 -11.195 -3.862 1.00 83.69 309 ALA A C 1
ATOM 2345 O O . ALA A 1 309 ? 5.603 -10.831 -3.412 1.00 83.69 309 ALA A O 1
ATOM 2346 N N . GLY A 1 310 ? 4.288 -12.441 -4.249 1.00 82.88 310 GLY A N 1
ATOM 2347 C CA . GLY A 1 310 ? 5.314 -13.470 -4.325 1.00 82.88 310 GLY A CA 1
ATOM 2348 C C . GLY A 1 310 ? 5.667 -13.789 -5.770 1.00 82.88 310 GLY A C 1
ATOM 2349 O O . GLY A 1 310 ? 4.974 -13.397 -6.723 1.00 82.88 310 GLY A O 1
ATOM 2350 N N . HIS A 1 311 ? 6.758 -14.536 -5.927 1.00 88.56 311 HIS A N 1
ATOM 2351 C CA . HIS A 1 311 ? 7.164 -15.052 -7.227 1.00 88.56 311 HIS A CA 1
ATOM 2352 C C . HIS A 1 311 ? 6.233 -16.161 -7.719 1.00 88.56 311 HIS A C 1
ATOM 2354 O O . HIS A 1 311 ? 5.226 -16.487 -7.091 1.00 88.56 311 HIS A O 1
ATOM 2360 N N . ASN A 1 312 ? 6.527 -16.763 -8.867 1.00 84.81 312 ASN A N 1
ATOM 2361 C CA . ASN A 1 312 ? 5.801 -17.951 -9.307 1.00 84.81 312 ASN A CA 1
ATOM 2362 C C . ASN A 1 312 ? 5.946 -19.106 -8.277 1.00 84.81 312 ASN A C 1
ATOM 2364 O O . ASN A 1 312 ? 6.974 -19.186 -7.601 1.00 84.81 312 ASN A O 1
ATOM 2368 N N . PRO A 1 313 ? 4.943 -19.993 -8.113 1.00 79.50 313 PRO A N 1
ATOM 2369 C CA . PRO A 1 313 ? 4.929 -21.014 -7.052 1.00 79.50 313 PRO A CA 1
ATOM 2370 C C . PRO A 1 313 ? 6.066 -22.037 -7.162 1.00 79.50 313 PRO A C 1
ATOM 2372 O O . PRO A 1 313 ? 6.425 -22.687 -6.188 1.00 79.50 313 PRO A O 1
ATOM 2375 N N . GLU A 1 314 ? 6.632 -22.185 -8.361 1.00 80.19 314 GLU A N 1
ATOM 2376 C CA . GLU A 1 314 ? 7.734 -23.107 -8.640 1.00 80.19 314 GLU A CA 1
ATOM 2377 C C . GLU A 1 314 ? 9.077 -22.604 -8.083 1.00 80.19 314 GLU A C 1
ATOM 2379 O O . GLU A 1 314 ? 10.045 -23.362 -8.007 1.00 80.19 314 GLU A O 1
ATOM 2384 N N . ALA A 1 315 ? 9.170 -21.328 -7.697 1.00 71.06 315 ALA A N 1
ATOM 2385 C CA . ALA A 1 315 ? 10.392 -20.771 -7.142 1.00 71.06 315 ALA A CA 1
ATOM 2386 C C . ALA A 1 315 ? 10.609 -21.251 -5.695 1.00 71.06 315 ALA A C 1
ATOM 2388 O O . ALA A 1 315 ? 9.725 -21.171 -4.844 1.00 71.06 315 ALA A O 1
ATOM 2389 N N . ARG A 1 316 ? 11.837 -21.701 -5.399 1.00 54.78 316 ARG A N 1
ATOM 2390 C CA . ARG A 1 316 ? 12.256 -22.308 -4.117 1.00 54.78 316 ARG A CA 1
ATOM 2391 C C . ARG A 1 316 ? 12.042 -21.415 -2.875 1.00 54.78 316 ARG A C 1
ATOM 2393 O O . ARG A 1 316 ? 12.099 -21.927 -1.762 1.00 54.78 316 ARG A O 1
ATOM 2400 N N . TYR A 1 317 ? 11.792 -20.116 -3.065 1.00 60.28 317 TYR A N 1
ATOM 2401 C CA . TYR A 1 317 ? 11.628 -19.096 -2.020 1.00 60.28 317 TYR A CA 1
ATOM 2402 C C . TYR A 1 317 ? 10.386 -18.205 -2.254 1.00 60.28 317 TYR A C 1
ATOM 2404 O O . TYR A 1 317 ? 10.434 -16.994 -2.062 1.00 60.28 317 TYR A O 1
ATOM 2412 N N . SER A 1 318 ? 9.277 -18.796 -2.712 1.00 58.44 318 SER A N 1
ATOM 2413 C CA . SER A 1 318 ? 8.052 -18.079 -3.099 1.00 58.44 318 SER A CA 1
ATOM 2414 C C . SER A 1 318 ? 6.996 -18.055 -1.991 1.00 58.44 318 SER A C 1
ATOM 2416 O O . SER A 1 318 ? 6.054 -18.844 -2.003 1.00 58.44 318 SER A O 1
ATOM 2418 N N . ASN A 1 319 ? 7.132 -17.132 -1.039 1.00 62.75 319 ASN A N 1
ATOM 2419 C CA . ASN A 1 319 ? 6.099 -16.895 -0.030 1.00 62.75 319 ASN A CA 1
ATOM 2420 C C . ASN A 1 319 ? 5.512 -15.501 -0.229 1.00 62.75 319 ASN A C 1
ATOM 2422 O O . ASN A 1 319 ? 6.009 -14.517 0.314 1.00 62.75 319 ASN A O 1
ATOM 2426 N N . GLY A 1 320 ? 4.467 -15.414 -1.046 1.00 68.69 320 GLY A N 1
ATOM 2427 C CA . GLY A 1 320 ? 3.622 -14.230 -1.050 1.00 68.69 320 GLY A CA 1
ATOM 2428 C C . GLY A 1 320 ? 2.705 -14.199 0.181 1.00 68.69 320 GLY A C 1
ATOM 2429 O O . GLY A 1 320 ? 2.551 -15.187 0.894 1.00 68.69 320 GLY A O 1
ATOM 2430 N N . GLU A 1 321 ? 2.082 -13.051 0.440 1.00 73.56 321 GLU A N 1
ATOM 2431 C CA . GLU A 1 321 ? 1.245 -12.814 1.631 1.00 73.56 321 GLU A CA 1
ATOM 2432 C C . GLU A 1 321 ? 0.008 -13.736 1.712 1.00 73.56 321 GLU A C 1
ATOM 2434 O O . GLU A 1 321 ? -0.51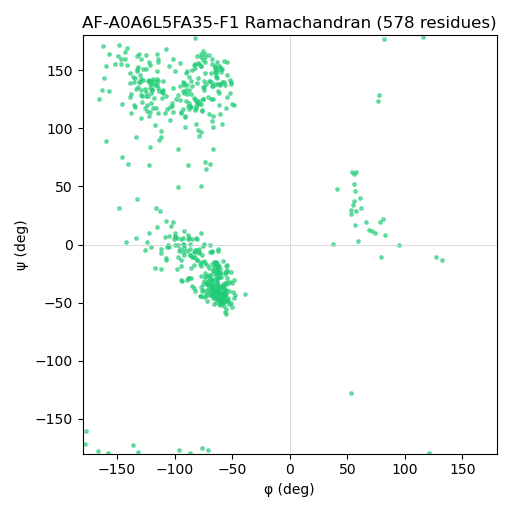3 -13.974 2.804 1.00 73.56 321 GLU A O 1
ATOM 2439 N N . TYR A 1 322 ? -0.453 -14.249 0.569 1.00 73.62 322 TYR A N 1
ATOM 2440 C CA . TYR A 1 322 ? -1.619 -15.118 0.408 1.00 73.62 322 TYR A CA 1
ATOM 2441 C C . TYR A 1 322 ? -1.274 -16.320 -0.474 1.00 73.62 322 TYR A C 1
ATOM 2443 O O . TYR A 1 322 ? -0.318 -16.269 -1.249 1.00 73.62 322 TYR A O 1
ATOM 2451 N N . SER A 1 323 ? -2.091 -17.377 -0.427 1.00 80.00 323 SER A N 1
ATOM 2452 C CA . SER A 1 323 ? -1.857 -18.607 -1.210 1.00 80.00 323 SER A CA 1
ATOM 2453 C C . SER A 1 323 ? -1.903 -18.404 -2.731 1.00 80.00 323 SER A C 1
ATOM 2455 O O . SER A 1 323 ? -1.466 -19.261 -3.495 1.00 80.00 323 SER A O 1
ATOM 2457 N N . TYR A 1 324 ? -2.461 -17.276 -3.174 1.00 82.38 324 TYR A N 1
ATOM 2458 C CA . TYR A 1 324 ? -2.556 -16.875 -4.573 1.00 82.38 324 TYR A CA 1
ATOM 2459 C C . TYR A 1 324 ? -1.575 -15.758 -4.952 1.00 82.38 324 TYR A C 1
ATOM 2461 O O . TYR A 1 324 ? -1.567 -15.353 -6.113 1.00 82.38 324 TYR A O 1
ATOM 2469 N N . SER A 1 325 ? -0.759 -15.256 -4.017 1.00 86.62 325 SER A N 1
ATOM 2470 C CA . SER A 1 325 ? 0.203 -14.164 -4.231 1.00 86.62 325 SER A CA 1
ATOM 2471 C C . SER A 1 325 ? 1.399 -14.623 -5.065 1.00 86.62 325 SER A C 1
ATOM 2473 O O . SER A 1 325 ? 2.526 -14.675 -4.575 1.00 86.62 325 SER A O 1
ATOM 2475 N N . HIS A 1 326 ? 1.158 -14.984 -6.322 1.00 89.62 326 HIS A N 1
ATOM 2476 C CA . HIS A 1 326 ? 2.170 -15.573 -7.178 1.00 89.62 326 HIS A CA 1
ATOM 2477 C C . HIS A 1 326 ? 2.198 -14.980 -8.577 1.00 89.62 326 HIS A C 1
ATOM 2479 O O . HIS A 1 326 ? 1.166 -14.779 -9.225 1.00 89.62 326 HIS A O 1
ATOM 2485 N N . GLY A 1 327 ? 3.418 -14.792 -9.079 1.00 91.75 327 GLY A N 1
ATOM 2486 C CA . GLY A 1 327 ? 3.683 -14.476 -10.475 1.00 91.75 327 GLY A CA 1
ATOM 2487 C C . GLY A 1 327 ? 3.158 -15.554 -11.433 1.00 91.75 327 GLY A C 1
ATOM 2488 O O . GLY A 1 327 ? 3.074 -16.749 -11.120 1.00 91.75 327 GLY A O 1
ATOM 2489 N N . HIS A 1 328 ? 2.809 -15.118 -12.637 1.00 91.69 328 HIS A N 1
ATOM 2490 C CA . HIS A 1 328 ? 2.331 -15.962 -13.726 1.00 91.69 328 HIS A CA 1
ATOM 2491 C C . HIS A 1 328 ? 3.212 -15.850 -14.973 1.00 91.69 328 HIS A C 1
ATOM 2493 O O . HIS A 1 328 ? 3.856 -14.826 -15.199 1.00 91.69 328 HIS A O 1
ATOM 2499 N N . TRP A 1 329 ? 3.200 -16.899 -15.786 1.00 90.06 329 TRP A N 1
ATOM 2500 C CA . TRP A 1 329 ? 3.874 -16.995 -17.073 1.00 90.06 329 TRP A CA 1
ATOM 2501 C C . TRP A 1 329 ? 3.037 -17.860 -18.020 1.00 90.06 329 TRP A C 1
ATOM 2503 O O . TRP A 1 329 ? 2.261 -18.707 -17.572 1.00 90.06 329 TRP A O 1
ATOM 2513 N N . SER A 1 330 ? 3.201 -17.655 -19.325 1.00 87.44 330 SER A N 1
ATOM 2514 C CA . SER A 1 330 ? 2.556 -18.426 -20.387 1.00 87.44 330 SER A CA 1
ATOM 2515 C C . SER A 1 330 ? 3.561 -18.706 -21.499 1.00 87.44 330 SER A C 1
ATOM 2517 O O . SER A 1 330 ? 4.189 -17.790 -22.012 1.00 87.44 330 SER A O 1
ATOM 2519 N N . ILE A 1 331 ? 3.670 -19.971 -21.899 1.00 82.06 331 ILE A N 1
ATOM 2520 C CA . ILE A 1 331 ? 4.561 -20.448 -22.974 1.00 82.06 331 ILE A CA 1
ATOM 2521 C C . ILE A 1 331 ? 3.799 -21.021 -24.172 1.00 82.06 331 ILE A C 1
ATOM 2523 O O . ILE A 1 331 ? 4.364 -21.789 -24.935 1.00 82.06 331 ILE A O 1
ATOM 2527 N N . ARG A 1 332 ? 2.487 -20.777 -24.288 1.00 70.38 332 ARG A N 1
ATOM 2528 C CA . ARG A 1 332 ? 1.651 -21.503 -25.258 1.00 70.38 332 ARG A CA 1
ATOM 2529 C C . ARG A 1 332 ? 2.199 -21.376 -26.683 1.00 70.38 332 ARG A C 1
ATOM 2531 O O . ARG A 1 332 ? 2.131 -20.297 -27.260 1.00 70.38 332 ARG A O 1
ATOM 2538 N N . ASP A 1 333 ? 2.570 -22.515 -27.265 1.00 55.97 333 ASP A N 1
ATOM 2539 C CA . ASP A 1 333 ? 3.184 -22.642 -28.595 1.00 55.97 333 ASP A CA 1
ATOM 2540 C C . ASP A 1 333 ? 2.307 -22.166 -29.776 1.00 55.97 333 ASP A C 1
ATOM 2542 O O . ASP A 1 333 ? 2.761 -22.176 -30.909 1.00 55.97 333 ASP A O 1
ATOM 2546 N N . ASN A 1 334 ? 1.055 -21.750 -29.541 1.00 50.31 334 ASN A N 1
ATOM 2547 C CA . ASN A 1 334 ? 0.099 -21.292 -30.567 1.00 50.31 334 ASN A CA 1
ATOM 2548 C C . ASN A 1 334 ? -0.864 -20.215 -30.033 1.00 50.31 334 ASN A C 1
ATOM 2550 O O . ASN A 1 334 ? -2.045 -20.165 -30.386 1.00 50.31 334 ASN A O 1
ATOM 2554 N N . SER A 1 335 ? -0.402 -19.402 -29.090 1.00 55.34 335 SER A N 1
ATOM 2555 C CA . SER A 1 335 ? -1.171 -18.255 -28.618 1.00 55.34 335 SER A CA 1
ATOM 2556 C C . SER A 1 335 ? -1.031 -17.082 -29.603 1.00 55.34 335 SER A C 1
ATOM 2558 O O . SER A 1 335 ? 0.062 -16.873 -30.121 1.00 55.34 335 SER A O 1
ATOM 2560 N N . PRO A 1 336 ? -2.090 -16.282 -29.845 1.00 55.66 336 PRO A N 1
ATOM 2561 C CA . PRO A 1 336 ? -1.938 -15.017 -30.561 1.00 55.66 336 PRO A CA 1
ATOM 2562 C C . PRO A 1 336 ? -1.072 -14.004 -29.788 1.00 55.66 336 PRO A C 1
ATOM 2564 O O . PRO A 1 336 ? -0.565 -13.064 -30.384 1.00 55.66 336 PRO A O 1
ATOM 2567 N N . ALA A 1 337 ? -0.871 -14.204 -28.479 1.00 60.72 337 ALA A N 1
ATOM 2568 C CA . ALA A 1 337 ? 0.200 -13.574 -27.706 1.00 60.72 337 ALA A CA 1
ATOM 2569 C C . ALA A 1 337 ? 1.480 -14.419 -27.719 1.00 60.72 337 ALA A C 1
ATOM 2571 O O . ALA A 1 337 ? 1.408 -15.625 -27.465 1.00 60.72 337 ALA A O 1
ATOM 2572 N N . TYR A 1 338 ? 2.632 -13.772 -27.891 1.00 72.38 338 TYR A N 1
ATOM 2573 C CA . TYR A 1 338 ? 3.954 -14.358 -27.658 1.00 72.38 338 TYR A CA 1
ATOM 2574 C C . TYR A 1 338 ? 4.082 -14.945 -26.235 1.00 72.38 338 TYR A C 1
ATOM 2576 O O . TYR A 1 338 ? 3.349 -14.529 -25.327 1.00 72.38 338 TYR A O 1
ATOM 2584 N N . PRO A 1 339 ? 4.999 -15.907 -26.003 1.00 84.00 339 PRO A N 1
ATOM 2585 C CA . PRO A 1 339 ? 5.336 -16.346 -24.654 1.00 84.00 339 PRO A CA 1
ATOM 2586 C C . PRO A 1 339 ? 5.676 -15.153 -23.757 1.00 84.00 339 PRO A C 1
ATOM 2588 O O . PRO A 1 339 ? 6.334 -14.210 -24.184 1.00 84.00 339 PRO A O 1
ATOM 2591 N N . PHE A 1 340 ? 5.223 -15.177 -22.508 1.00 85.94 340 PHE A N 1
ATOM 2592 C CA . PHE A 1 340 ? 5.408 -14.060 -21.592 1.00 85.94 340 PHE A CA 1
ATOM 2593 C C . PHE A 1 340 ? 5.525 -14.515 -20.148 1.00 85.94 340 PHE A C 1
ATOM 2595 O O . PHE A 1 340 ? 5.080 -15.597 -19.755 1.00 85.94 340 PHE A O 1
ATOM 2602 N N . ARG A 1 341 ? 6.048 -13.619 -19.321 1.00 89.12 341 ARG A N 1
ATOM 2603 C CA . ARG A 1 341 ? 5.988 -13.716 -17.866 1.00 89.12 341 ARG A CA 1
ATOM 2604 C C . ARG A 1 341 ? 5.588 -12.373 -17.270 1.00 89.12 341 ARG A C 1
ATOM 2606 O O . ARG A 1 341 ? 5.940 -11.317 -17.779 1.00 89.12 341 ARG A O 1
ATOM 2613 N N . THR A 1 342 ? 4.802 -12.415 -16.209 1.00 91.94 342 THR A N 1
ATOM 2614 C CA . THR A 1 342 ? 4.418 -11.224 -15.438 1.00 91.94 342 THR A CA 1
ATOM 2615 C C . THR A 1 342 ? 5.588 -10.730 -14.594 1.00 91.94 342 THR A C 1
ATOM 2617 O O . THR A 1 342 ? 6.549 -11.466 -14.369 1.00 91.94 342 THR A O 1
ATOM 2620 N N . LEU A 1 343 ? 5.486 -9.497 -14.105 1.00 90.56 343 LEU A N 1
ATOM 2621 C CA . LEU A 1 343 ? 6.518 -8.767 -13.372 1.00 90.56 343 LEU A CA 1
ATOM 2622 C C . LEU A 1 343 ? 7.177 -9.593 -12.258 1.00 90.56 343 LEU A C 1
ATOM 2624 O O . LEU A 1 343 ? 8.397 -9.604 -12.152 1.00 90.56 343 LEU A O 1
ATOM 2628 N N . MET A 1 344 ? 6.379 -10.335 -11.485 1.00 88.81 344 MET A N 1
ATOM 2629 C CA . MET A 1 344 ? 6.859 -11.150 -10.361 1.00 88.81 344 MET A CA 1
ATOM 2630 C C . MET A 1 344 ? 7.264 -12.575 -10.758 1.00 88.81 344 MET A C 1
ATOM 2632 O O . MET A 1 344 ? 7.516 -13.403 -9.898 1.00 88.81 344 MET A O 1
ATOM 2636 N N . SER A 1 345 ? 7.261 -12.946 -12.034 1.00 88.94 345 SER A N 1
ATOM 2637 C CA . SER A 1 345 ? 7.618 -14.307 -12.436 1.00 88.94 345 SER A CA 1
ATOM 2638 C C . SER A 1 345 ? 9.079 -14.381 -12.872 1.00 88.94 345 SER A C 1
ATOM 2640 O O . SER A 1 345 ? 9.524 -13.639 -13.754 1.00 88.94 345 SER A O 1
ATOM 2642 N N . TYR A 1 346 ? 9.816 -15.337 -12.306 1.00 85.19 346 TYR A N 1
ATOM 2643 C CA . TYR A 1 346 ? 11.145 -15.688 -12.797 1.00 85.19 346 TYR A CA 1
ATOM 2644 C C . TYR A 1 346 ? 11.076 -16.387 -14.153 1.00 85.19 346 TYR A C 1
ATOM 2646 O O . TYR A 1 346 ? 10.018 -16.864 -14.574 1.00 85.19 346 TYR A O 1
ATOM 2654 N N . ASN A 1 347 ? 12.216 -16.436 -14.852 1.00 81.12 347 ASN A N 1
ATOM 2655 C CA . ASN A 1 347 ? 12.309 -17.074 -16.167 1.00 81.12 347 ASN A CA 1
ATOM 2656 C C . ASN A 1 347 ? 12.405 -18.601 -16.094 1.00 81.12 347 ASN A C 1
ATOM 2658 O O . ASN A 1 347 ? 12.382 -19.251 -17.130 1.00 81.12 347 ASN A O 1
ATOM 2662 N N . THR A 1 348 ? 12.549 -19.182 -14.899 1.00 80.81 348 THR A N 1
ATOM 2663 C CA . THR A 1 348 ? 12.978 -20.575 -14.690 1.00 80.81 348 THR A CA 1
ATOM 2664 C C . THR A 1 348 ? 12.222 -21.581 -15.556 1.00 80.81 348 THR A C 1
ATOM 2666 O O . THR A 1 348 ? 12.835 -22.424 -16.202 1.00 80.81 348 THR A O 1
ATOM 2669 N N . GLU A 1 349 ? 10.897 -21.462 -15.621 1.00 81.94 349 GLU A N 1
ATOM 2670 C CA . GLU A 1 349 ? 10.039 -22.373 -16.385 1.00 81.94 349 GLU A CA 1
ATOM 2671 C C . GLU A 1 349 ? 10.167 -22.197 -17.904 1.00 81.94 349 GLU A C 1
ATOM 2673 O O . GLU A 1 349 ? 10.080 -23.169 -18.657 1.00 81.94 349 GLU A O 1
ATOM 2678 N N . CYS A 1 350 ? 10.398 -20.969 -18.357 1.00 82.00 350 CYS A N 1
ATOM 2679 C CA . CYS A 1 350 ? 10.611 -20.655 -19.762 1.00 82.00 350 CYS A CA 1
ATOM 2680 C C . CYS A 1 350 ? 12.010 -21.095 -20.213 1.00 82.00 350 CYS A C 1
ATOM 2682 O O . CYS A 1 350 ? 12.140 -21.810 -21.208 1.00 82.00 350 CYS A O 1
ATOM 2684 N N . SER A 1 351 ? 13.041 -20.801 -19.413 1.00 82.88 351 SER A N 1
ATOM 2685 C CA . SER A 1 351 ? 14.412 -21.274 -19.631 1.00 82.88 351 SER A CA 1
ATOM 2686 C C . SER A 1 351 ? 14.494 -22.800 -19.665 1.00 82.88 351 SER A C 1
ATOM 2688 O O . SER A 1 351 ? 15.143 -23.355 -20.547 1.00 82.88 351 SER A O 1
ATOM 2690 N N . ALA A 1 352 ? 13.791 -23.498 -18.764 1.00 82.56 352 ALA A N 1
ATOM 2691 C CA . ALA A 1 352 ? 13.746 -24.963 -18.737 1.00 82.56 352 ALA A CA 1
ATOM 2692 C C . ALA A 1 352 ? 13.171 -25.582 -20.024 1.00 82.56 352 ALA A C 1
ATOM 2694 O O . ALA A 1 352 ? 13.424 -26.750 -20.314 1.00 82.56 352 ALA A O 1
ATOM 2695 N N . ARG A 1 353 ? 12.403 -24.809 -20.797 1.00 83.69 353 ARG A N 1
ATOM 2696 C CA . ARG A 1 353 ? 11.789 -25.232 -22.062 1.00 83.69 353 ARG A CA 1
ATOM 2697 C C . ARG A 1 353 ? 12.431 -24.588 -23.285 1.00 83.69 353 ARG A C 1
ATOM 2699 O O . ARG A 1 353 ? 11.942 -24.791 -24.388 1.00 83.69 353 ARG A O 1
ATOM 2706 N N . ASN A 1 354 ? 13.524 -23.847 -23.095 1.00 83.69 354 ASN A N 1
ATOM 2707 C CA . ASN A 1 354 ? 14.203 -23.104 -24.152 1.00 83.69 354 ASN A CA 1
ATOM 2708 C C . ASN A 1 354 ? 13.265 -22.129 -24.898 1.00 83.69 354 ASN A C 1
ATOM 2710 O O . ASN A 1 354 ? 13.358 -21.966 -26.113 1.00 83.69 354 ASN A O 1
ATOM 2714 N N . VAL A 1 355 ? 12.341 -21.505 -24.159 1.00 81.44 355 VAL A N 1
ATOM 2715 C CA . VAL A 1 355 ? 11.397 -20.501 -24.664 1.00 81.44 355 VAL A CA 1
ATOM 2716 C C . VAL A 1 355 ? 11.782 -19.138 -24.099 1.00 81.44 355 VAL A C 1
ATOM 2718 O O . VAL A 1 355 ? 11.972 -18.991 -22.892 1.00 81.44 355 VAL A O 1
ATOM 2721 N N . ALA A 1 356 ? 11.878 -18.123 -24.957 1.00 77.94 356 ALA A N 1
ATOM 2722 C CA . ALA A 1 356 ? 12.061 -16.746 -24.515 1.00 77.94 356 ALA A CA 1
ATOM 2723 C C . ALA A 1 356 ? 10.730 -16.194 -23.986 1.00 77.94 356 ALA A C 1
ATOM 2725 O O . ALA A 1 356 ? 9.777 -16.064 -24.745 1.00 77.94 356 ALA A O 1
ATOM 2726 N N . CYS A 1 357 ? 10.669 -15.870 -22.693 1.00 80.81 357 CYS A N 1
ATOM 2727 C CA . CYS A 1 357 ? 9.517 -15.220 -22.069 1.00 80.81 357 CYS A CA 1
ATOM 2728 C C . CYS A 1 357 ? 9.882 -13.794 -21.649 1.00 80.81 357 CYS A C 1
ATOM 2730 O O . CYS A 1 357 ? 10.380 -13.600 -20.530 1.00 80.81 357 CYS A O 1
ATOM 2732 N N . PRO A 1 358 ? 9.638 -12.786 -22.499 1.00 80.25 358 PRO A N 1
ATOM 2733 C CA . PRO A 1 358 ? 9.719 -11.396 -22.084 1.00 80.25 358 PRO A CA 1
ATOM 2734 C C . PRO A 1 358 ? 8.902 -11.142 -20.810 1.00 80.25 358 PRO A C 1
ATOM 2736 O O . PRO A 1 358 ? 7.802 -11.677 -20.617 1.00 80.25 358 PRO A O 1
ATOM 2739 N N . ARG A 1 359 ? 9.485 -10.359 -19.900 1.00 85.38 359 ARG A N 1
ATOM 2740 C CA . ARG A 1 359 ? 8.850 -9.878 -18.677 1.00 85.38 359 ARG A CA 1
ATOM 2741 C C . ARG A 1 359 ? 7.992 -8.670 -19.016 1.00 85.38 359 ARG A C 1
ATOM 2743 O O . ARG A 1 359 ? 8.496 -7.631 -19.424 1.00 85.38 359 ARG A O 1
ATOM 2750 N N . TYR A 1 360 ? 6.699 -8.783 -18.765 1.00 85.50 360 TYR A N 1
ATOM 2751 C CA . TYR A 1 360 ? 5.760 -7.694 -18.966 1.00 85.50 360 TYR A CA 1
ATOM 2752 C C . TYR A 1 360 ? 5.601 -6.887 -17.689 1.00 85.50 360 TYR A C 1
ATOM 2754 O O . TYR A 1 360 ? 5.457 -7.442 -16.595 1.00 85.50 360 TYR A O 1
ATOM 2762 N N . ARG A 1 361 ? 5.549 -5.565 -17.854 1.00 86.69 361 ARG A N 1
ATOM 2763 C CA . ARG A 1 361 ? 5.267 -4.577 -16.810 1.00 86.69 361 ARG A CA 1
ATOM 2764 C C . ARG A 1 361 ? 3.806 -4.662 -16.357 1.00 86.69 361 ARG A C 1
ATOM 2766 O O . ARG A 1 361 ? 2.987 -3.811 -16.695 1.00 86.69 361 ARG A O 1
ATOM 2773 N N . ARG A 1 362 ? 3.469 -5.758 -15.676 1.00 90.44 362 ARG A N 1
ATOM 2774 C CA . ARG A 1 362 ? 2.163 -6.065 -15.076 1.00 90.44 362 ARG A CA 1
ATOM 2775 C C . ARG A 1 362 ? 2.308 -7.152 -14.018 1.00 90.44 362 ARG A C 1
ATOM 2777 O O . ARG A 1 362 ? 3.071 -8.102 -14.202 1.00 90.44 362 ARG A O 1
ATOM 2784 N N . PHE A 1 363 ? 1.545 -7.054 -12.942 1.00 93.44 363 PHE A N 1
ATOM 2785 C CA . PHE A 1 363 ? 1.369 -8.150 -11.998 1.00 93.44 363 PHE A CA 1
ATOM 2786 C C . PHE A 1 363 ? 0.398 -9.188 -12.578 1.00 93.44 363 PHE A C 1
ATOM 2788 O O . PHE A 1 363 ? -0.300 -8.937 -13.560 1.00 93.44 363 PHE A O 1
ATOM 2795 N N . SER A 1 364 ? 0.375 -10.387 -11.999 1.00 94.50 364 SER A N 1
ATOM 2796 C CA . SER A 1 364 ? -0.541 -11.437 -12.435 1.00 94.50 364 SER A CA 1
ATOM 2797 C C . SER A 1 364 ? -1.980 -11.115 -12.043 1.00 94.50 364 SER A C 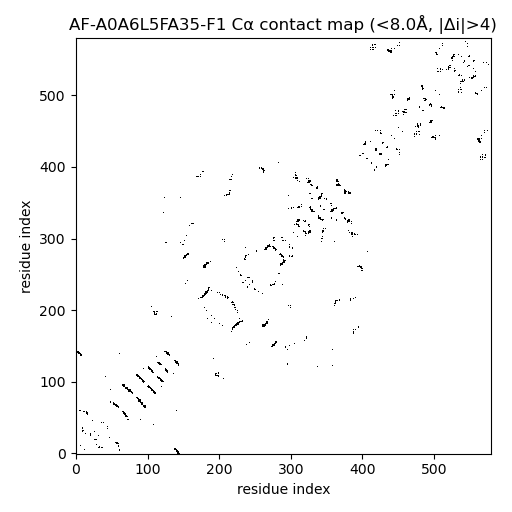1
ATOM 2799 O O . SER A 1 364 ? -2.255 -10.849 -10.878 1.00 94.50 364 SER A O 1
ATOM 2801 N N . ASN A 1 365 ? -2.891 -11.153 -13.015 1.00 92.88 365 ASN A N 1
ATOM 2802 C CA . ASN A 1 365 ? -4.328 -10.993 -12.799 1.00 92.88 365 ASN A CA 1
ATOM 2803 C C . ASN A 1 365 ? -5.094 -11.879 -13.810 1.00 92.88 365 ASN A C 1
ATOM 2805 O O . ASN A 1 365 ? -4.896 -11.719 -15.021 1.00 92.88 365 ASN A O 1
ATOM 2809 N N . PRO A 1 366 ? -5.931 -12.837 -13.360 1.00 91.56 366 PRO A N 1
ATOM 2810 C CA . PRO A 1 366 ? -6.670 -13.738 -14.250 1.00 91.56 366 PRO A CA 1
ATOM 2811 C C . PRO A 1 366 ? -7.732 -13.042 -15.116 1.00 91.56 366 PRO A C 1
ATOM 2813 O O . PRO A 1 366 ? -8.097 -13.584 -16.162 1.00 91.56 366 PRO A O 1
ATOM 2816 N N . ASP A 1 367 ? -8.202 -11.860 -14.717 1.00 89.94 367 ASP A N 1
ATOM 2817 C CA . ASP A 1 367 ? -9.238 -11.111 -15.438 1.00 89.94 367 ASP A CA 1
ATOM 2818 C C . ASP A 1 367 ? -8.656 -10.239 -16.558 1.00 89.94 367 ASP A C 1
ATOM 2820 O O . ASP A 1 367 ? -9.347 -9.898 -17.519 1.00 89.94 367 ASP A O 1
ATOM 2824 N N . ILE A 1 368 ? -7.358 -9.933 -16.483 1.00 89.00 368 ILE A N 1
ATOM 2825 C CA . ILE A 1 368 ? -6.637 -9.196 -17.520 1.00 89.00 368 ILE A CA 1
ATOM 2826 C C . ILE A 1 368 ? -6.015 -10.168 -18.518 1.00 89.00 368 ILE A C 1
ATOM 2828 O O . ILE A 1 368 ? -5.414 -11.178 -18.146 1.00 89.00 368 ILE A O 1
ATOM 2832 N N . ARG A 1 369 ? -6.125 -9.841 -19.808 1.00 86.50 369 ARG A N 1
ATOM 2833 C CA . ARG A 1 369 ? -5.593 -10.646 -20.910 1.00 86.50 369 ARG A CA 1
ATOM 2834 C C . ARG A 1 369 ? -4.493 -9.906 -21.666 1.00 86.50 369 ARG A C 1
ATOM 2836 O O . ARG A 1 369 ? -4.517 -8.685 -21.777 1.00 86.50 369 ARG A O 1
ATOM 2843 N N . LEU A 1 370 ? -3.546 -10.664 -22.202 1.00 81.81 370 LEU A N 1
ATOM 2844 C CA . LEU A 1 370 ? -2.510 -10.227 -23.133 1.00 81.81 370 LEU A CA 1
ATOM 2845 C C . LEU A 1 370 ? -2.620 -11.108 -24.379 1.00 81.81 370 LEU A C 1
ATOM 2847 O O . LEU A 1 370 ? -2.587 -12.330 -24.244 1.00 81.81 370 LEU A O 1
ATOM 2851 N N . GLY A 1 371 ? -2.867 -10.506 -25.549 1.00 77.19 371 GLY A N 1
ATOM 2852 C CA . GLY A 1 371 ? -3.207 -11.214 -26.797 1.00 77.19 371 GLY A CA 1
ATOM 2853 C C . GLY A 1 371 ? -4.185 -12.379 -26.582 1.00 77.19 371 GLY A C 1
ATOM 2854 O O . GLY A 1 371 ? -3.950 -13.507 -27.001 1.00 77.19 371 GLY A O 1
ATOM 2855 N N . GLY A 1 372 ? -5.264 -12.122 -25.832 1.00 81.19 372 GLY A N 1
ATOM 2856 C CA . GLY A 1 372 ? -6.310 -13.102 -25.520 1.00 81.19 372 GLY A CA 1
ATOM 2857 C C . GLY A 1 372 ? -5.984 -14.110 -24.409 1.00 81.19 372 GLY A C 1
ATOM 2858 O O . GLY A 1 372 ? -6.901 -14.781 -23.925 1.00 81.19 372 GLY A O 1
ATOM 2859 N N . VAL A 1 373 ? -4.739 -14.199 -23.938 1.00 86.12 373 VAL A N 1
ATOM 2860 C CA . VAL A 1 373 ? -4.326 -15.115 -22.863 1.00 86.12 373 VAL A CA 1
ATOM 2861 C C . VAL A 1 373 ? -4.421 -14.430 -21.498 1.00 86.12 373 VAL A C 1
ATOM 2863 O O . VAL A 1 373 ? -3.898 -13.329 -21.349 1.00 86.12 373 VAL A O 1
ATOM 2866 N N . PRO A 1 374 ? -5.061 -15.046 -20.485 1.00 90.38 374 PRO A N 1
ATOM 2867 C CA . PRO A 1 374 ? -5.071 -14.515 -19.125 1.00 90.38 374 PRO A CA 1
ATOM 2868 C C . PRO A 1 374 ? -3.661 -14.300 -18.582 1.00 90.38 374 PRO A C 1
ATOM 2870 O O . PRO A 1 374 ? -2.791 -15.155 -18.728 1.00 90.38 374 PRO A O 1
ATOM 2873 N N . THR A 1 375 ? -3.451 -13.178 -17.907 1.00 91.19 375 THR A N 1
ATOM 2874 C CA . THR A 1 375 ? -2.163 -12.835 -17.288 1.00 91.19 375 THR A CA 1
ATOM 2875 C C . THR A 1 375 ? -2.017 -13.358 -15.866 1.00 91.19 375 THR A C 1
ATOM 2877 O O . THR A 1 375 ? -1.033 -13.073 -15.194 1.00 91.19 375 THR A O 1
ATOM 2880 N N . GLY A 1 376 ? -2.957 -14.176 -15.409 1.00 92.50 376 GLY A N 1
ATOM 2881 C CA . GLY A 1 376 ? -2.943 -14.804 -14.100 1.00 92.50 376 GLY A CA 1
ATOM 2882 C C . GLY A 1 376 ? -3.819 -16.047 -14.067 1.00 92.50 376 GLY A C 1
ATOM 2883 O O . GLY A 1 376 ? -4.442 -16.441 -15.054 1.00 92.50 376 GLY A O 1
ATOM 2884 N N . ALA A 1 377 ? -3.873 -16.663 -12.896 1.00 89.88 377 ALA A N 1
ATOM 2885 C CA . ALA A 1 377 ? -4.742 -17.792 -12.599 1.00 89.88 377 ALA A CA 1
ATOM 2886 C C . ALA A 1 377 ? -5.279 -17.649 -11.173 1.00 89.88 377 ALA A C 1
ATOM 2888 O O . ALA A 1 377 ? -4.767 -16.859 -10.391 1.00 89.88 377 ALA A O 1
ATOM 2889 N N . ARG A 1 378 ? -6.261 -18.467 -10.782 1.00 85.88 378 ARG A N 1
ATOM 2890 C CA . ARG A 1 378 ? -6.844 -18.412 -9.427 1.00 85.88 378 ARG A CA 1
ATOM 2891 C C . ARG A 1 378 ? -5.809 -18.533 -8.293 1.00 85.88 378 ARG A C 1
ATOM 2893 O O . ARG A 1 378 ? -6.012 -17.962 -7.232 1.00 85.88 378 ARG A O 1
ATOM 2900 N N . ALA A 1 379 ? -4.730 -19.284 -8.515 1.00 85.88 379 ALA A N 1
ATOM 2901 C CA . ALA A 1 379 ? -3.617 -19.441 -7.572 1.00 85.88 379 ALA A CA 1
ATOM 2902 C C . ALA A 1 379 ? -2.405 -18.546 -7.911 1.00 85.88 379 ALA A C 1
ATOM 2904 O O . ALA A 1 379 ? -1.318 -18.753 -7.387 1.00 85.88 379 ALA A O 1
ATOM 2905 N N . ARG A 1 380 ? -2.555 -17.610 -8.855 1.00 91.19 380 ARG A N 1
ATOM 2906 C CA . ARG A 1 380 ? -1.506 -16.719 -9.370 1.00 91.19 380 ARG A CA 1
ATOM 2907 C C . ARG A 1 380 ? -2.123 -15.367 -9.713 1.00 91.19 380 ARG A C 1
ATOM 2909 O O . ARG A 1 380 ? -2.386 -15.073 -10.880 1.00 91.19 380 ARG A O 1
ATOM 2916 N N . ASP A 1 381 ? -2.408 -14.607 -8.672 1.00 90.56 381 ASP A N 1
ATOM 2917 C CA . ASP A 1 381 ? -3.193 -13.380 -8.705 1.00 90.56 381 ASP A CA 1
ATOM 2918 C C . ASP A 1 381 ? -2.575 -12.332 -7.768 1.00 90.56 381 ASP A C 1
ATOM 2920 O O . ASP A 1 381 ? -3.098 -11.998 -6.703 1.00 90.56 381 ASP A O 1
ATOM 2924 N N . ASN A 1 382 ? -1.406 -11.827 -8.160 1.00 91.00 382 ASN A N 1
ATOM 2925 C CA . ASN A 1 382 ? -0.766 -10.726 -7.450 1.00 91.00 382 ASN A CA 1
ATOM 2926 C C . ASN A 1 382 ? -1.597 -9.435 -7.531 1.00 91.00 382 ASN A C 1
ATOM 2928 O O . ASN A 1 382 ? -1.489 -8.608 -6.632 1.00 91.00 382 ASN A O 1
ATOM 2932 N N . GLY A 1 383 ? -2.443 -9.261 -8.551 1.00 89.88 383 GLY A N 1
ATOM 2933 C CA . GLY A 1 383 ? -3.380 -8.141 -8.641 1.00 89.88 383 GLY A CA 1
ATOM 2934 C C . GLY A 1 383 ? -4.297 -8.083 -7.422 1.00 89.88 383 GLY A C 1
ATOM 2935 O O . GLY A 1 383 ? -4.312 -7.079 -6.705 1.00 89.88 383 GLY A O 1
ATOM 2936 N N . ARG A 1 384 ? -4.960 -9.198 -7.100 1.00 83.69 384 ARG A N 1
ATOM 2937 C CA . ARG A 1 384 ? -5.775 -9.324 -5.884 1.00 83.69 384 ARG A CA 1
ATOM 2938 C C . ARG A 1 384 ? -4.964 -9.137 -4.605 1.00 83.69 384 ARG A C 1
ATOM 2940 O O . ARG A 1 384 ? -5.460 -8.569 -3.631 1.00 83.69 384 ARG A O 1
ATOM 2947 N N . THR A 1 385 ? -3.722 -9.612 -4.575 1.00 82.94 385 THR A N 1
ATOM 2948 C CA . THR A 1 385 ? -2.831 -9.400 -3.428 1.00 82.94 385 THR A CA 1
ATOM 2949 C C . THR A 1 385 ? -2.595 -7.918 -3.185 1.00 82.94 385 THR A C 1
ATOM 2951 O O . THR A 1 385 ? -2.834 -7.442 -2.075 1.00 82.94 385 THR A O 1
ATOM 2954 N N . LEU A 1 386 ? -2.184 -7.191 -4.223 1.00 82.25 386 LEU A N 1
ATOM 2955 C CA . LEU A 1 386 ? -1.924 -5.756 -4.172 1.00 82.25 386 LEU A CA 1
ATOM 2956 C C . LEU A 1 386 ? -3.178 -4.971 -3.795 1.00 82.25 386 LEU A C 1
ATOM 2958 O O . LEU A 1 386 ? -3.100 -4.056 -2.984 1.00 82.25 386 LEU A O 1
ATOM 2962 N N . GLU A 1 387 ? -4.340 -5.343 -4.324 1.00 78.75 387 GLU A N 1
ATOM 2963 C CA . GLU A 1 387 ? -5.624 -4.740 -3.966 1.00 78.75 387 GLU A CA 1
ATOM 2964 C C . GLU A 1 387 ? -5.942 -4.911 -2.470 1.00 78.75 387 GLU A C 1
ATOM 2966 O O . GLU A 1 387 ? -6.279 -3.948 -1.771 1.00 78.75 387 GLU A O 1
ATOM 2971 N N . ASN A 1 388 ? -5.743 -6.119 -1.942 1.00 72.56 388 ASN A N 1
ATOM 2972 C CA . ASN A 1 388 ? -5.974 -6.435 -0.534 1.00 72.56 388 ASN A CA 1
ATOM 2973 C C . ASN A 1 388 ? -4.971 -5.760 0.411 1.00 72.56 388 ASN A C 1
ATOM 2975 O O . ASN A 1 388 ? -5.305 -5.459 1.564 1.00 72.56 388 ASN A O 1
ATOM 2979 N N . THR A 1 389 ? -3.746 -5.507 -0.049 1.00 70.38 389 THR A N 1
ATOM 2980 C CA . THR A 1 389 ? -2.693 -4.872 0.753 1.00 70.38 389 THR A CA 1
ATOM 2981 C C . THR A 1 389 ? -2.569 -3.367 0.516 1.00 70.38 389 THR A C 1
ATOM 2983 O O . THR A 1 389 ? -1.934 -2.691 1.329 1.00 70.38 389 THR A O 1
ATOM 2986 N N . TRP A 1 390 ? -3.234 -2.805 -0.502 1.00 70.69 390 TRP A N 1
ATOM 2987 C CA . TRP A 1 390 ? -3.097 -1.404 -0.922 1.00 70.69 390 TRP A CA 1
ATOM 2988 C C . TRP A 1 390 ? -3.261 -0.418 0.237 1.00 70.69 390 TRP A C 1
ATOM 2990 O O . TRP A 1 390 ? -2.414 0.443 0.484 1.00 70.69 390 TRP A O 1
ATOM 3000 N N . THR A 1 391 ? -4.340 -0.591 1.004 1.00 51.28 391 THR A N 1
ATOM 3001 C CA . THR A 1 391 ? -4.680 0.232 2.179 1.00 51.28 391 THR A CA 1
ATOM 3002 C C . THR A 1 391 ? -3.852 -0.111 3.417 1.00 51.28 391 THR A C 1
ATOM 3004 O O . THR A 1 391 ? -3.594 0.750 4.260 1.00 51.28 391 THR A O 1
ATOM 3007 N N . ARG A 1 392 ? -3.383 -1.358 3.522 1.00 48.56 392 ARG A N 1
ATOM 3008 C CA . ARG A 1 392 ? -2.522 -1.829 4.614 1.00 48.56 392 ARG A CA 1
ATOM 3009 C C . ARG A 1 392 ? -1.084 -1.303 4.490 1.00 48.56 392 ARG A C 1
ATOM 3011 O O . ARG A 1 392 ? -0.433 -1.088 5.515 1.00 48.56 392 ARG A O 1
ATOM 3018 N N . ASN A 1 393 ? -0.625 -1.018 3.274 1.00 45.62 393 ASN A N 1
ATOM 3019 C CA . ASN A 1 393 ? 0.699 -0.452 3.007 1.00 45.62 393 ASN A CA 1
ATOM 3020 C C . ASN A 1 393 ? 0.694 1.077 2.917 1.00 45.62 393 ASN A C 1
ATOM 3022 O O . ASN A 1 393 ? 1.600 1.690 3.465 1.00 45.62 393 ASN A O 1
ATOM 3026 N N . THR A 1 394 ? -0.389 1.719 2.456 1.00 45.31 394 THR A N 1
ATOM 3027 C CA . THR A 1 394 ? -0.620 3.157 2.760 1.00 45.31 394 THR A CA 1
ATOM 3028 C C . THR A 1 394 ? -0.822 3.418 4.262 1.00 45.31 394 THR A C 1
ATOM 3030 O O . THR A 1 394 ? -0.734 4.561 4.710 1.00 45.31 394 THR A O 1
ATOM 3033 N N . ALA A 1 395 ? -1.085 2.383 5.073 1.00 38.56 395 ALA A N 1
ATOM 3034 C CA . ALA A 1 395 ? -1.075 2.460 6.536 1.00 38.56 395 ALA A CA 1
ATOM 3035 C C . ALA A 1 395 ? 0.321 2.266 7.162 1.00 38.56 395 ALA A C 1
ATOM 3037 O O . ALA A 1 395 ? 0.486 2.617 8.334 1.00 38.56 395 ALA A O 1
ATOM 3038 N N . HIS A 1 396 ? 1.339 1.835 6.400 1.00 43.59 396 HIS A N 1
ATOM 3039 C CA . HIS A 1 396 ? 2.753 2.025 6.759 1.00 43.59 396 HIS A CA 1
ATOM 3040 C C . HIS A 1 396 ? 3.165 3.471 6.474 1.00 43.59 396 HIS A C 1
ATOM 3042 O O . HIS A 1 396 ? 4.181 3.752 5.853 1.00 43.59 396 HIS A O 1
ATOM 3048 N N . ARG A 1 397 ? 2.380 4.429 6.973 1.00 46.75 397 ARG A N 1
ATOM 3049 C CA . ARG A 1 397 ? 2.846 5.804 7.100 1.00 46.75 397 ARG A CA 1
ATOM 3050 C C . ARG A 1 397 ? 3.950 5.808 8.156 1.00 46.75 397 ARG A C 1
ATOM 3052 O O . ARG A 1 397 ? 3.706 6.136 9.321 1.00 46.75 397 ARG A O 1
ATOM 3059 N N . PHE A 1 398 ? 5.171 5.462 7.746 1.00 47.06 398 PHE A N 1
ATOM 3060 C CA . PHE A 1 398 ? 6.399 5.629 8.533 1.00 47.06 398 PHE A CA 1
ATOM 3061 C C . PHE A 1 398 ? 6.568 7.082 8.999 1.00 47.06 398 PHE A C 1
ATOM 3063 O O . PHE A 1 398 ? 7.254 7.356 9.976 1.00 47.06 398 PHE A O 1
ATOM 3070 N N . ARG A 1 399 ? 5.838 8.003 8.358 1.00 46.97 399 ARG A N 1
ATOM 3071 C CA . ARG A 1 399 ? 5.726 9.430 8.649 1.00 46.97 399 ARG A CA 1
ATOM 3072 C C . ARG A 1 399 ? 5.688 9.765 10.137 1.00 46.97 399 ARG A C 1
ATOM 3074 O O . ARG A 1 399 ? 6.305 10.749 10.527 1.00 46.97 399 ARG A O 1
ATOM 3081 N N . LYS A 1 400 ? 4.949 9.016 10.970 1.00 52.88 400 LYS A N 1
ATOM 3082 C CA . LYS A 1 400 ? 4.711 9.371 12.381 1.00 52.88 400 LYS A CA 1
ATOM 3083 C C . LYS A 1 400 ? 4.281 8.136 13.185 1.00 52.88 400 LYS A C 1
ATOM 3085 O O . LYS A 1 400 ? 3.085 7.914 13.334 1.00 52.88 400 LYS A O 1
ATOM 3090 N N . MET A 1 401 ? 5.216 7.376 13.763 1.00 69.69 401 MET A N 1
ATOM 3091 C CA . MET A 1 401 ? 4.899 6.326 14.751 1.00 69.69 401 MET A CA 1
ATOM 3092 C C . MET A 1 401 ? 5.242 6.754 16.182 1.00 69.69 401 MET A C 1
ATOM 3094 O O . MET A 1 401 ? 6.034 7.672 16.400 1.00 69.69 401 MET A O 1
ATOM 3098 N N . TYR A 1 402 ? 4.550 6.187 17.176 1.00 77.44 402 TYR A N 1
ATOM 3099 C CA . TYR A 1 402 ? 4.825 6.473 18.588 1.00 77.44 402 TYR A CA 1
ATOM 3100 C C . TYR A 1 402 ? 6.113 5.764 19.010 1.00 77.44 402 TYR A C 1
ATOM 3102 O O . TYR A 1 402 ? 6.340 4.627 18.606 1.00 77.44 402 TYR A O 1
ATOM 3110 N N . SER A 1 403 ? 6.939 6.413 19.832 1.00 81.38 403 SER A N 1
ATOM 3111 C CA . SER A 1 403 ? 8.251 5.890 20.237 1.00 81.38 403 SER A CA 1
ATOM 3112 C C . SER A 1 403 ? 8.175 4.591 21.040 1.00 81.38 403 SER A C 1
ATOM 3114 O O . SER A 1 403 ? 9.152 3.852 21.102 1.00 81.38 403 SER A O 1
ATOM 3116 N N . ASP A 1 404 ? 7.023 4.298 21.643 1.00 80.88 404 ASP A N 1
ATOM 3117 C CA . ASP A 1 404 ? 6.763 3.095 22.434 1.00 80.88 404 ASP A CA 1
ATOM 3118 C C . ASP A 1 404 ? 5.927 2.039 21.696 1.00 80.88 404 ASP A C 1
ATOM 3120 O O . ASP A 1 404 ? 5.403 1.118 22.328 1.00 80.88 404 ASP A O 1
ATOM 3124 N N . VAL A 1 405 ? 5.804 2.147 20.368 1.00 75.88 405 VAL A N 1
ATOM 3125 C CA . VAL A 1 405 ? 5.163 1.120 19.541 1.00 75.88 405 VAL A CA 1
ATOM 3126 C C . VAL A 1 405 ? 6.198 0.441 18.652 1.00 75.88 405 VAL A C 1
ATOM 3128 O O . VAL A 1 405 ? 6.567 0.914 17.580 1.00 75.88 405 VAL A O 1
ATOM 3131 N N . SER A 1 406 ? 6.634 -0.708 19.164 1.00 63.97 406 SER A N 1
ATOM 3132 C CA . SER A 1 406 ? 7.349 -1.791 18.500 1.00 63.97 406 SER A CA 1
ATOM 3133 C C . SER A 1 406 ? 6.678 -2.244 17.211 1.00 63.97 406 SER A C 1
ATOM 3135 O O . SER A 1 406 ? 5.563 -2.737 17.253 1.00 63.97 406 SER A O 1
ATOM 3137 N N . ILE A 1 407 ? 7.352 -2.179 16.085 1.00 52.38 407 ILE A N 1
ATOM 3138 C CA . ILE A 1 407 ? 6.952 -2.802 14.822 1.00 52.38 407 ILE A CA 1
ATOM 3139 C C . ILE A 1 407 ? 6.910 -4.336 14.857 1.00 52.38 407 ILE A C 1
ATOM 3141 O O . ILE A 1 407 ? 6.071 -4.950 14.202 1.00 52.38 407 ILE A O 1
ATOM 3145 N N . ASN A 1 408 ? 7.687 -4.971 15.731 1.00 47.91 408 ASN A N 1
ATOM 3146 C CA . ASN A 1 408 ? 7.541 -6.408 15.975 1.00 47.91 408 ASN A CA 1
ATOM 3147 C C . ASN A 1 408 ? 6.293 -6.743 16.817 1.00 47.91 408 ASN A C 1
ATOM 3149 O O . ASN A 1 408 ? 6.051 -7.905 17.134 1.00 47.91 408 ASN A O 1
ATOM 3153 N N . GLN A 1 409 ? 5.497 -5.745 17.216 1.00 63.62 409 GLN A N 1
ATOM 3154 C CA . GLN A 1 409 ? 4.280 -5.951 17.994 1.00 63.62 409 GLN A CA 1
ATOM 3155 C C . GLN A 1 409 ? 3.070 -6.066 17.065 1.00 63.62 409 GLN A C 1
ATOM 3157 O O . GLN A 1 409 ? 2.903 -5.298 16.120 1.00 63.62 409 GLN A O 1
ATOM 3162 N N . TYR A 1 410 ? 2.161 -6.983 17.385 1.00 61.97 410 TYR A N 1
ATOM 3163 C CA . TYR A 1 410 ? 0.976 -7.267 16.567 1.00 61.97 410 TYR A CA 1
ATOM 3164 C C . TYR A 1 410 ? 0.010 -6.077 16.411 1.00 61.97 410 TYR A C 1
ATOM 3166 O O . TYR A 1 410 ? -0.808 -6.058 15.492 1.00 61.97 410 TYR A O 1
ATOM 3174 N N . TRP A 1 411 ? 0.098 -5.074 17.288 1.00 73.25 411 TRP A N 1
ATOM 3175 C CA . TRP A 1 411 ? -0.687 -3.841 17.217 1.00 73.25 411 TRP A CA 1
ATOM 3176 C C . TRP A 1 411 ? 0.018 -2.703 16.464 1.00 73.25 411 TRP A C 1
ATOM 3178 O O . TRP A 1 411 ? -0.570 -1.631 16.347 1.00 73.25 411 TRP A O 1
ATOM 3188 N N . TYR A 1 412 ? 1.231 -2.890 15.928 1.00 64.50 412 TYR A N 1
ATOM 3189 C CA . TYR A 1 412 ? 1.936 -1.832 15.193 1.00 64.50 412 TYR A CA 1
ATOM 3190 C C . TYR A 1 412 ? 1.098 -1.267 14.042 1.00 64.50 412 TYR A C 1
ATOM 3192 O O . TYR A 1 412 ? 0.808 -0.072 14.028 1.00 64.50 412 TYR A O 1
ATOM 3200 N N . LEU A 1 413 ? 0.635 -2.128 13.129 1.00 59.78 413 LEU A N 1
ATOM 3201 C CA . LEU A 1 413 ? -0.167 -1.696 11.978 1.00 59.78 413 LEU A CA 1
ATOM 3202 C C . LEU A 1 413 ? -1.498 -1.060 12.400 1.00 59.78 413 LEU A C 1
ATOM 3204 O O . LEU A 1 413 ? -1.792 0.045 11.941 1.00 59.78 413 LEU A O 1
ATOM 3208 N N . PRO A 1 414 ? -2.281 -1.667 13.314 1.00 71.94 414 PRO A N 1
ATOM 3209 C CA . PRO A 1 414 ? -3.489 -1.031 13.830 1.00 71.94 414 PRO A CA 1
ATOM 3210 C C . PRO A 1 414 ? -3.273 0.348 14.464 1.00 71.94 414 PRO A C 1
ATOM 3212 O O . PRO A 1 414 ? -4.064 1.266 14.239 1.00 71.94 414 PRO A O 1
ATOM 3215 N N . VAL A 1 415 ? -2.207 0.521 15.249 1.00 79.31 415 VAL A N 1
ATOM 3216 C CA . VAL A 1 415 ? -1.906 1.803 15.901 1.00 79.31 415 VAL A CA 1
ATOM 3217 C C . VAL A 1 415 ? -1.432 2.840 14.887 1.00 79.31 415 VAL A C 1
ATOM 3219 O O . VAL A 1 415 ? -1.852 3.997 14.962 1.00 79.31 415 VAL A O 1
ATOM 3222 N N . GLY A 1 416 ? -0.605 2.430 13.924 1.00 72.56 416 GLY A N 1
ATOM 3223 C CA . GLY A 1 416 ? -0.170 3.274 12.816 1.00 72.56 416 GLY A CA 1
ATOM 3224 C C . GLY A 1 416 ? -1.367 3.769 12.015 1.00 72.56 416 GLY A C 1
ATOM 3225 O O . GLY A 1 416 ? -1.509 4.971 11.805 1.00 72.56 416 GLY A O 1
ATOM 3226 N N . TRP A 1 417 ? -2.295 2.875 11.676 1.00 71.69 417 TRP A N 1
ATOM 3227 C CA . TRP A 1 417 ? -3.545 3.225 11.007 1.00 71.69 417 TRP A CA 1
ATOM 3228 C C . TRP A 1 417 ? -4.382 4.234 11.805 1.00 71.69 417 TRP A C 1
ATOM 3230 O O . TRP A 1 417 ? -4.817 5.236 11.242 1.00 71.69 417 TRP A O 1
ATOM 3240 N N . LEU A 1 418 ? -4.551 4.046 13.120 1.00 76.50 418 LEU A N 1
ATOM 3241 C CA . LEU A 1 418 ? -5.275 5.013 13.953 1.00 76.50 418 LEU A CA 1
ATOM 3242 C C . LEU A 1 418 ? -4.581 6.381 14.006 1.00 76.50 418 LEU A C 1
ATOM 3244 O O . LEU A 1 418 ? -5.244 7.412 13.892 1.00 76.50 418 LEU A O 1
ATOM 3248 N N . ARG A 1 419 ? -3.257 6.420 14.198 1.00 78.25 419 ARG A N 1
ATOM 3249 C CA . ARG A 1 419 ? -2.495 7.681 14.260 1.00 78.25 419 ARG A CA 1
ATOM 3250 C C . ARG A 1 419 ? -2.576 8.445 12.945 1.00 78.25 419 ARG A C 1
ATOM 3252 O O . ARG A 1 419 ? -2.672 9.669 12.952 1.00 78.25 419 ARG A O 1
ATOM 3259 N N . ASN A 1 420 ? -2.551 7.711 11.842 1.00 65.00 420 ASN A N 1
ATOM 3260 C CA . ASN A 1 420 ? -2.480 8.264 10.505 1.00 65.00 420 ASN A CA 1
ATOM 3261 C C . ASN A 1 420 ? -3.845 8.428 9.831 1.00 65.00 420 ASN A C 1
ATOM 3263 O O . ASN A 1 420 ? -3.925 9.010 8.759 1.00 65.00 420 ASN A O 1
ATOM 3267 N N . PHE A 1 421 ? -4.949 8.000 10.433 1.00 64.50 421 PHE A N 1
ATOM 3268 C CA . PHE A 1 421 ? -6.275 8.330 9.912 1.00 64.50 421 PHE A CA 1
ATOM 3269 C C . PHE A 1 421 ? -6.403 9.857 9.686 1.00 64.50 421 PHE A C 1
ATOM 3271 O O . PHE A 1 421 ? -5.865 10.607 10.503 1.00 64.50 421 PHE A O 1
ATOM 3278 N N . PRO A 1 422 ? -7.057 10.363 8.619 1.00 56.28 422 PRO A N 1
ATOM 3279 C CA . PRO A 1 422 ? -7.180 11.805 8.381 1.00 56.28 422 PRO A CA 1
ATOM 3280 C C . PRO A 1 422 ? -7.639 12.586 9.629 1.00 56.28 422 PRO A C 1
ATOM 3282 O O . PRO A 1 422 ? -8.682 12.307 10.229 1.00 56.28 422 PRO A O 1
ATOM 3285 N N . GLY A 1 423 ? -6.798 13.531 10.066 1.00 59.81 423 GLY A N 1
ATOM 3286 C CA . GLY A 1 423 ? -6.972 14.314 11.297 1.00 59.81 423 GLY A CA 1
ATOM 3287 C C . GLY A 1 423 ? -6.766 13.555 12.624 1.00 59.81 423 GLY A C 1
ATOM 3288 O O . GLY A 1 423 ? -7.166 14.082 13.663 1.00 59.81 423 GLY A O 1
ATOM 3289 N N . GLY A 1 424 ? -6.220 12.334 12.594 1.00 70.75 424 GLY A N 1
ATOM 3290 C CA . GLY A 1 424 ? -5.940 11.441 13.726 1.00 70.75 424 GLY A CA 1
ATOM 3291 C C . GLY A 1 424 ? -7.172 10.729 14.302 1.00 70.75 424 GLY A C 1
ATOM 3292 O O . GLY A 1 424 ? -8.105 11.375 14.766 1.00 70.75 424 GLY A O 1
ATOM 3293 N N . ALA A 1 425 ? -7.172 9.393 14.350 1.00 80.31 425 ALA A N 1
ATOM 3294 C CA . ALA A 1 425 ? -8.241 8.593 14.968 1.00 80.31 425 ALA A CA 1
ATOM 3295 C C . ALA A 1 425 ? -7.910 8.093 16.381 1.00 80.31 425 ALA A C 1
ATOM 3297 O O . ALA A 1 425 ? -8.681 7.343 16.962 1.00 80.31 425 ALA A O 1
ATOM 3298 N N . THR A 1 426 ? -6.791 8.510 16.971 1.00 88.50 426 THR A N 1
ATOM 3299 C CA . THR A 1 426 ? -6.447 8.196 18.364 1.00 88.50 426 THR A CA 1
ATOM 3300 C C . THR A 1 426 ? -5.757 9.373 19.038 1.00 88.50 426 THR A C 1
ATOM 3302 O O . THR A 1 426 ? -5.280 10.296 18.381 1.00 88.50 426 THR A O 1
ATOM 3305 N N . ARG A 1 427 ? -5.672 9.322 20.368 1.00 89.44 427 ARG A N 1
ATOM 3306 C CA . ARG A 1 427 ? -4.908 10.268 21.184 1.00 89.44 427 ARG A CA 1
ATOM 3307 C C . ARG A 1 427 ? -3.682 9.595 21.783 1.00 89.44 427 ARG A C 1
ATOM 3309 O O . ARG A 1 427 ? -3.759 8.446 22.216 1.00 89.44 427 ARG A O 1
ATOM 3316 N N . ALA A 1 428 ? -2.567 10.318 21.822 1.00 86.19 428 ALA A N 1
ATOM 3317 C CA . ALA A 1 428 ? -1.360 9.901 22.530 1.00 86.19 428 ALA A CA 1
ATOM 3318 C C . ALA A 1 428 ? -1.620 9.827 24.048 1.00 86.19 428 ALA A C 1
ATOM 3320 O O . ALA A 1 428 ? -2.478 10.548 24.556 1.00 86.19 428 ALA A O 1
ATOM 3321 N N . CYS A 1 429 ? -0.880 8.986 24.770 1.00 90.00 429 CYS A N 1
ATOM 3322 C CA . CYS A 1 429 ? -0.862 9.000 26.240 1.00 90.00 429 CYS A CA 1
ATOM 3323 C C . CYS A 1 429 ? 0.170 9.992 26.811 1.00 90.00 429 CYS A C 1
ATOM 3325 O O . CYS A 1 429 ? 0.205 10.223 28.013 1.00 90.00 429 CYS A O 1
ATOM 3327 N N . GLY A 1 430 ? 1.021 10.563 25.956 1.00 87.06 430 GLY A N 1
ATOM 3328 C CA . GLY A 1 430 ? 2.046 11.542 26.303 1.00 87.06 430 GLY A CA 1
ATOM 3329 C C . GLY A 1 430 ? 2.790 12.008 25.053 1.00 87.06 430 GLY A C 1
ATOM 3330 O O . GLY A 1 430 ? 2.411 11.655 23.931 1.00 87.06 430 GLY A O 1
ATOM 3331 N N . THR A 1 431 ? 3.866 12.774 25.225 1.00 84.75 431 THR A N 1
ATOM 3332 C CA . THR A 1 431 ? 4.685 13.255 24.103 1.00 84.75 431 THR A CA 1
ATOM 3333 C C . THR A 1 431 ? 5.265 12.076 23.324 1.00 84.75 431 THR A C 1
ATOM 3335 O O . THR A 1 431 ? 6.075 11.312 23.839 1.00 84.75 431 THR A O 1
ATOM 3338 N N . ASN A 1 432 ? 4.807 11.909 22.083 1.00 80.81 432 ASN A N 1
ATOM 3339 C CA . ASN A 1 432 ? 5.173 10.816 21.180 1.00 80.81 432 ASN A CA 1
ATOM 3340 C C . ASN A 1 432 ? 4.998 9.386 21.746 1.00 80.81 432 ASN A C 1
ATOM 3342 O O . ASN A 1 432 ? 5.637 8.464 21.252 1.00 80.81 432 ASN A O 1
ATOM 3346 N N . ARG A 1 433 ? 4.096 9.159 22.711 1.00 88.38 433 ARG A N 1
ATOM 3347 C CA . ARG A 1 433 ? 3.808 7.818 23.260 1.00 88.38 433 ARG A CA 1
ATOM 3348 C C . ARG A 1 433 ? 2.353 7.394 23.073 1.00 88.38 433 ARG A C 1
ATOM 3350 O O . ARG A 1 433 ? 1.435 8.190 23.281 1.00 88.38 433 ARG A O 1
ATOM 3357 N N . TYR A 1 434 ? 2.135 6.133 22.711 1.00 91.56 434 TYR A N 1
ATOM 3358 C CA . TYR A 1 434 ? 0.823 5.503 22.594 1.00 91.56 434 TYR A CA 1
ATOM 3359 C C . TYR A 1 434 ? 0.396 4.760 23.854 1.00 91.56 434 TYR A C 1
ATOM 3361 O O . TYR A 1 434 ? -0.803 4.672 24.099 1.00 91.56 434 TYR A O 1
ATOM 3369 N N . CYS A 1 435 ? 1.334 4.207 24.626 1.00 94.81 435 CYS A N 1
ATOM 3370 C CA . CYS A 1 435 ? 1.075 3.315 25.756 1.00 94.81 435 CYS A CA 1
ATOM 3371 C C . CYS A 1 435 ? 0.200 2.097 25.385 1.00 94.81 435 CYS A C 1
ATOM 3373 O O . CYS A 1 435 ? -0.897 1.944 25.929 1.00 94.81 435 CYS A O 1
ATOM 3375 N N . PRO A 1 436 ? 0.645 1.206 24.475 1.00 93.56 436 PRO A N 1
ATOM 3376 C CA . PRO A 1 436 ? -0.173 0.081 24.006 1.00 93.56 436 PRO A CA 1
ATOM 3377 C C . PRO A 1 436 ? -0.590 -0.887 25.124 1.00 93.56 436 PRO A C 1
ATOM 3379 O O . PRO A 1 436 ? -1.648 -1.504 25.023 1.00 93.56 436 PRO A O 1
ATOM 3382 N N . GLY A 1 437 ? 0.211 -0.999 26.188 1.00 94.25 437 GLY A N 1
ATOM 3383 C CA . GLY A 1 437 ? -0.064 -1.870 27.334 1.00 94.25 437 GLY A CA 1
ATOM 3384 C C . GLY A 1 437 ? -1.059 -1.312 28.358 1.00 94.25 437 GLY A C 1
ATOM 3385 O O . GLY A 1 437 ? -1.529 -2.072 29.199 1.00 94.25 437 GLY A O 1
ATOM 3386 N N . SER A 1 438 ? -1.389 -0.019 28.308 1.00 96.12 438 SER A N 1
ATOM 3387 C CA . SER A 1 438 ? -2.349 0.589 29.238 1.00 96.12 438 SER A CA 1
ATOM 3388 C C . SER A 1 438 ? -3.786 0.233 28.861 1.00 96.12 438 SER A C 1
ATOM 3390 O O . SER A 1 438 ? -4.084 -0.009 27.690 1.00 96.12 438 SER A O 1
ATOM 3392 N N . ASN A 1 439 ? -4.685 0.240 29.844 1.00 97.38 439 ASN A N 1
ATOM 3393 C CA . ASN A 1 439 ? -6.112 0.055 29.603 1.00 97.38 439 ASN A CA 1
ATOM 3394 C C . ASN A 1 439 ? -6.703 1.208 28.776 1.00 97.38 439 ASN A C 1
ATOM 3396 O O . ASN A 1 439 ? -6.198 2.335 28.769 1.00 97.38 439 ASN A O 1
ATOM 3400 N N . THR A 1 440 ? -7.780 0.902 28.056 1.00 97.88 440 THR A N 1
ATOM 3401 C CA . THR A 1 440 ? -8.535 1.872 27.260 1.00 97.88 440 THR A CA 1
ATOM 3402 C C . THR A 1 440 ? -9.798 2.259 28.006 1.00 97.88 440 THR A C 1
ATOM 3404 O O . THR A 1 440 ? -10.665 1.418 28.245 1.00 97.88 440 THR A O 1
ATOM 3407 N N . ASN A 1 441 ? -9.927 3.544 28.327 1.00 97.50 441 ASN A N 1
ATOM 3408 C CA . ASN A 1 441 ? -11.153 4.071 28.911 1.00 97.50 441 ASN A CA 1
ATOM 3409 C C . ASN A 1 441 ? -12.271 4.254 27.869 1.00 97.50 441 ASN A C 1
ATOM 3411 O O . ASN A 1 441 ? -12.032 4.292 26.656 1.00 97.50 441 ASN A O 1
ATOM 3415 N N . ARG A 1 442 ? -13.511 4.361 28.357 1.00 97.88 442 ARG A N 1
ATOM 3416 C CA . ARG A 1 442 ? -14.733 4.459 27.540 1.00 97.88 442 ARG A CA 1
ATOM 3417 C C . ARG A 1 442 ? -14.702 5.630 26.571 1.00 97.88 442 ARG A C 1
ATOM 3419 O O . ARG A 1 442 ? -15.047 5.452 25.402 1.00 97.88 442 ARG A O 1
ATOM 3426 N N . ALA A 1 443 ? -14.258 6.796 27.035 1.00 97.69 443 ALA A N 1
ATOM 3427 C CA . ALA A 1 443 ? -14.119 7.986 26.203 1.00 97.69 443 ALA A CA 1
ATOM 3428 C C . ALA A 1 443 ? -13.204 7.744 25.000 1.00 97.69 443 ALA A C 1
ATOM 3430 O O . ALA A 1 443 ? -13.577 8.026 23.860 1.00 97.69 443 ALA A O 1
ATOM 3431 N N . LEU A 1 444 ? -12.020 7.177 25.236 1.00 97.38 444 LEU A N 1
ATOM 3432 C CA . LEU A 1 444 ? -11.063 6.917 24.172 1.00 97.38 444 LEU A CA 1
ATOM 3433 C C . LEU A 1 444 ? -11.552 5.843 23.205 1.00 97.38 444 LEU A C 1
ATOM 3435 O O . LEU A 1 444 ? -11.421 6.036 22.000 1.00 97.38 444 LEU A O 1
ATOM 3439 N N . PHE A 1 445 ? -12.126 4.743 23.695 1.00 98.00 445 PHE A N 1
ATOM 3440 C CA . PHE A 1 445 ? -12.621 3.680 22.817 1.00 98.00 445 PHE A CA 1
ATOM 3441 C C . PHE A 1 445 ? -13.703 4.198 21.856 1.00 98.00 445 PHE A C 1
ATOM 3443 O O . PHE A 1 445 ? -13.601 4.002 20.643 1.00 98.00 445 PHE A O 1
ATOM 3450 N N . ILE A 1 446 ? -14.694 4.931 22.380 1.00 97.56 446 ILE A N 1
ATOM 3451 C CA . ILE A 1 446 ? -15.764 5.537 21.575 1.00 97.56 446 ILE A CA 1
ATOM 3452 C C . ILE A 1 446 ? -15.217 6.590 20.614 1.00 97.56 446 ILE A C 1
ATOM 3454 O O . ILE A 1 446 ? -15.630 6.620 19.457 1.00 97.56 446 ILE A O 1
ATOM 3458 N N . TYR A 1 447 ? -14.266 7.418 21.047 1.00 96.94 447 TYR A N 1
ATOM 3459 C CA . TYR A 1 447 ? -13.631 8.393 20.166 1.00 96.94 447 TYR A CA 1
ATOM 3460 C C . TYR A 1 447 ? -12.905 7.731 18.996 1.00 96.94 447 TYR A C 1
ATOM 3462 O O . TYR A 1 447 ? -13.101 8.144 17.854 1.00 96.94 447 TYR A O 1
ATOM 3470 N N . MET A 1 448 ? -12.098 6.695 19.257 1.00 94.94 448 MET A N 1
ATOM 3471 C CA . MET A 1 448 ? -11.384 5.985 18.194 1.00 94.94 448 MET A CA 1
ATOM 3472 C C . MET A 1 448 ? -12.372 5.352 17.206 1.00 94.94 448 MET A C 1
ATOM 3474 O O . MET A 1 448 ? -12.222 5.526 15.996 1.00 94.94 448 MET A O 1
ATOM 3478 N N . LEU A 1 449 ? -13.437 4.714 17.708 1.00 93.88 449 LEU A N 1
ATOM 3479 C CA . LEU A 1 449 ? -14.517 4.174 16.880 1.00 93.88 449 LEU A CA 1
ATOM 3480 C C . LEU A 1 449 ? -15.199 5.261 16.037 1.00 93.88 449 LEU A C 1
ATOM 3482 O O . LEU A 1 449 ? -15.303 5.115 14.822 1.00 93.88 449 LEU A O 1
ATOM 3486 N N . TRP A 1 450 ? -15.605 6.373 16.642 1.00 93.75 450 TRP A N 1
ATOM 3487 C CA . TRP A 1 450 ? -16.264 7.486 15.955 1.00 93.75 450 TRP A CA 1
ATOM 3488 C C . TRP A 1 450 ? -15.394 8.105 14.853 1.00 93.75 450 TRP A C 1
ATOM 3490 O O . TRP A 1 450 ? -15.846 8.245 13.715 1.00 93.75 450 TRP A O 1
ATOM 3500 N N . ARG A 1 451 ? -14.122 8.408 15.152 1.00 88.38 451 ARG A N 1
ATOM 3501 C CA . ARG A 1 451 ? -13.169 8.944 14.164 1.00 88.38 451 ARG A CA 1
ATOM 3502 C C . ARG A 1 451 ? -13.002 8.000 12.989 1.00 88.38 451 ARG A C 1
ATOM 3504 O O . ARG A 1 451 ? -13.054 8.418 11.837 1.00 88.38 451 ARG A O 1
ATOM 3511 N N . SER A 1 452 ? -12.858 6.718 13.291 1.00 79.31 452 SER A N 1
ATOM 3512 C CA . SER A 1 452 ? -12.668 5.682 12.288 1.00 79.31 452 SER A CA 1
ATOM 3513 C C . SER A 1 452 ? -13.906 5.458 11.394 1.00 79.31 452 SER A C 1
ATOM 3515 O O . SER A 1 452 ? -13.793 4.935 10.286 1.00 79.31 452 SER A O 1
ATOM 3517 N N . ARG A 1 453 ? -15.080 5.950 11.822 1.00 79.38 453 ARG A N 1
ATOM 3518 C CA . ARG A 1 453 ? -16.336 6.007 11.051 1.00 79.38 453 ARG A CA 1
ATOM 3519 C C . ARG A 1 453 ? -16.537 7.310 10.272 1.00 79.38 453 ARG A C 1
ATOM 3521 O O . ARG A 1 453 ? -17.634 7.542 9.773 1.00 79.38 453 ARG A O 1
ATOM 3528 N N . GLY A 1 454 ? -15.505 8.144 10.154 1.00 79.75 454 GLY A N 1
ATOM 3529 C CA . GLY A 1 454 ? -15.578 9.411 9.422 1.00 79.75 454 GLY A CA 1
ATOM 3530 C C . GLY A 1 454 ? -16.201 10.551 10.224 1.00 79.75 454 GLY A C 1
ATOM 3531 O O . GLY A 1 454 ? -16.673 11.516 9.636 1.00 79.75 454 GLY A O 1
ATOM 3532 N N . SER A 1 455 ? -16.200 10.453 11.556 1.00 86.25 455 SER A N 1
ATOM 3533 C CA . SER A 1 455 ? -16.658 11.519 12.455 1.00 86.25 455 SER A CA 1
ATOM 3534 C C . SER A 1 455 ? -18.112 11.999 12.228 1.00 86.25 455 SER A C 1
ATOM 3536 O O . SER A 1 455 ? -18.354 13.206 12.195 1.00 86.25 455 SER A O 1
ATOM 3538 N N . PRO A 1 456 ? -19.100 11.096 12.070 1.00 86.06 456 PRO A N 1
ATOM 3539 C CA . PRO A 1 456 ? -20.496 11.473 11.830 1.00 86.06 456 PRO A CA 1
ATOM 3540 C C . PRO A 1 456 ? -21.084 12.315 12.971 1.00 86.06 456 PRO A C 1
ATOM 3542 O O . PRO A 1 456 ? -20.695 12.174 14.131 1.00 86.06 456 PRO A O 1
ATOM 3545 N N . SER A 1 457 ? -22.066 13.161 12.659 1.00 91.00 457 SER A N 1
ATOM 3546 C CA . SER A 1 457 ? -22.794 13.932 13.670 1.00 91.00 457 SER A CA 1
ATOM 3547 C C . SER A 1 457 ? -23.647 13.035 14.580 1.00 91.00 457 SER A C 1
ATOM 3549 O O . SER A 1 457 ? -23.967 11.890 14.247 1.00 91.00 457 SER A O 1
ATOM 3551 N N . GLY A 1 458 ? -23.988 13.564 15.757 1.00 91.94 458 GLY A N 1
ATOM 3552 C CA . GLY A 1 458 ? -24.782 12.887 16.779 1.00 91.94 458 GLY A CA 1
ATOM 3553 C C . GLY A 1 458 ? -25.942 13.739 17.301 1.00 91.94 458 GLY A C 1
ATOM 3554 O O . GLY A 1 458 ? -25.949 14.959 17.132 1.00 91.94 458 GLY A O 1
ATOM 3555 N N . ALA A 1 459 ? -26.902 13.100 17.972 1.00 89.19 459 ALA A N 1
ATOM 3556 C CA . ALA A 1 459 ? -28.024 13.757 18.652 1.00 89.19 459 ALA A CA 1
ATOM 3557 C C . ALA A 1 459 ? -27.639 14.279 20.052 1.00 89.19 459 ALA A C 1
ATOM 3559 O O . ALA A 1 459 ? -26.500 14.132 20.489 1.00 89.19 459 ALA A O 1
ATOM 3560 N N . SER A 1 460 ? -28.568 14.935 20.754 1.00 91.62 460 SER A N 1
ATOM 3561 C CA . SER A 1 460 ? -28.382 15.247 22.180 1.00 91.62 460 SER A CA 1
ATOM 3562 C C . SER A 1 460 ? -28.299 13.957 22.998 1.00 91.62 460 SER A C 1
ATOM 3564 O O . SER A 1 460 ? -28.971 12.976 22.677 1.00 91.62 460 SER A O 1
ATOM 3566 N N . GLU A 1 461 ? -27.495 13.969 24.052 1.00 93.69 461 GLU A N 1
ATOM 3567 C CA . GLU A 1 461 ? -27.306 12.851 24.978 1.00 93.69 461 GLU A CA 1
ATOM 3568 C C . GLU A 1 461 ? -27.647 13.298 26.421 1.00 93.69 461 GLU A C 1
ATOM 3570 O O . GLU A 1 461 ? -27.701 14.506 26.662 1.00 93.69 461 GLU A O 1
ATOM 3575 N N . PRO A 1 462 ? -28.002 12.379 27.343 1.00 95.12 462 PRO A N 1
ATOM 3576 C CA . PRO A 1 462 ? -28.504 12.721 28.678 1.00 95.12 462 PRO A CA 1
ATOM 3577 C C . PRO A 1 462 ? -27.443 12.637 29.793 1.00 95.12 462 PRO A C 1
ATOM 3579 O O . PRO A 1 462 ? -27.801 12.676 30.973 1.00 95.12 462 PRO A O 1
ATOM 3582 N N . PHE A 1 463 ? -26.168 12.421 29.465 1.00 98.00 463 PHE A N 1
ATOM 3583 C CA . PHE A 1 463 ? -25.129 12.121 30.440 1.00 98.00 463 PHE A CA 1
ATOM 3584 C C . PHE A 1 463 ? -24.653 13.388 31.158 1.00 98.00 463 PHE A C 1
ATOM 3586 O O . PHE A 1 463 ? -24.121 14.318 30.567 1.00 98.00 463 PHE A O 1
ATOM 3593 N N . THR A 1 464 ? -24.786 13.405 32.482 1.00 97.50 464 THR A N 1
ATOM 3594 C CA . THR A 1 464 ? -24.425 14.552 33.327 1.00 97.50 464 THR A CA 1
ATOM 3595 C C . THR A 1 464 ? -22.917 14.701 33.537 1.00 97.50 464 THR A C 1
ATOM 3597 O O . THR A 1 464 ? -22.481 15.667 34.153 1.00 97.50 464 THR A O 1
ATOM 3600 N N . ASP A 1 465 ? -22.120 13.717 33.115 1.00 97.88 465 ASP A N 1
ATOM 3601 C CA . ASP A 1 465 ? -20.658 13.682 33.240 1.00 97.88 465 ASP A CA 1
ATOM 3602 C C . ASP A 1 465 ? -19.941 13.772 31.881 1.00 97.88 465 ASP A C 1
ATOM 3604 O O . ASP A 1 465 ? -18.838 13.243 31.718 1.00 97.88 465 ASP A O 1
ATOM 3608 N N . VAL A 1 466 ? -20.582 14.433 30.913 1.00 97.50 466 VAL A N 1
ATOM 3609 C CA . VAL A 1 466 ? -20.061 14.725 29.574 1.00 97.50 466 VAL A CA 1
ATOM 3610 C C . VAL A 1 466 ? -20.237 16.224 29.304 1.00 97.50 466 VAL A C 1
ATOM 3612 O O . VAL A 1 466 ? -21.355 16.707 29.145 1.00 97.50 466 VAL A O 1
ATOM 3615 N N . ASP A 1 467 ? -19.136 16.978 29.280 1.00 97.19 467 ASP A N 1
ATOM 3616 C CA . ASP A 1 467 ? -19.166 18.425 29.023 1.00 97.19 467 ASP A CA 1
ATOM 3617 C C . ASP A 1 467 ? -19.147 18.703 27.504 1.00 97.19 467 ASP A C 1
ATOM 3619 O O . ASP A 1 467 ? -18.407 18.034 26.776 1.00 97.19 467 ASP A O 1
ATOM 3623 N N . PRO A 1 468 ? -19.898 19.694 26.982 1.00 96.25 468 PRO A N 1
ATOM 3624 C CA . PRO A 1 468 ? -19.844 20.080 25.567 1.00 96.25 468 PRO A CA 1
ATOM 3625 C C . PRO A 1 468 ? -18.449 20.434 25.026 1.00 96.25 468 PRO A C 1
ATOM 3627 O O . PRO A 1 468 ? -18.222 20.335 23.817 1.00 96.25 468 PRO A O 1
ATOM 3630 N N . ASN A 1 469 ? -17.515 20.828 25.894 1.00 96.00 469 ASN A N 1
ATOM 3631 C CA . ASN A 1 469 ? -16.126 21.131 25.542 1.00 96.00 469 ASN A CA 1
ATOM 3632 C C . ASN A 1 469 ? -15.202 19.904 25.605 1.00 96.00 469 ASN A C 1
ATOM 3634 O O . ASN A 1 469 ? -14.029 19.997 25.225 1.00 96.00 469 ASN A O 1
ATOM 3638 N N . ASP A 1 470 ? -15.695 18.748 26.060 1.00 96.75 470 ASP A N 1
ATOM 3639 C CA . ASP A 1 470 ? -14.905 17.526 26.087 1.00 96.75 470 ASP A CA 1
ATOM 3640 C C . ASP A 1 470 ? -14.535 17.088 24.669 1.00 96.75 470 ASP A C 1
ATOM 3642 O O . ASP A 1 470 ? -15.340 17.031 23.740 1.00 96.75 470 ASP A O 1
ATOM 3646 N N . TRP A 1 471 ? -13.293 16.655 24.501 1.00 95.12 471 TRP A N 1
ATOM 3647 C CA . TRP A 1 471 ? -12.778 16.217 23.204 1.00 95.12 471 TRP A CA 1
ATOM 3648 C C . TRP A 1 471 ? -13.477 14.978 22.623 1.00 95.12 471 TRP A C 1
ATOM 3650 O O . TRP A 1 471 ? -13.327 14.686 21.435 1.00 95.12 471 TRP A O 1
ATOM 3660 N N . TYR A 1 472 ? -14.195 14.223 23.455 1.00 96.31 472 TYR A N 1
ATOM 3661 C CA . TYR A 1 472 ? -15.014 13.079 23.056 1.00 96.31 472 TYR A CA 1
ATOM 3662 C C . TYR A 1 472 ? -16.503 13.423 22.937 1.00 96.31 472 TYR A C 1
ATOM 3664 O O . TYR A 1 472 ? -17.273 12.538 22.570 1.00 96.31 472 TYR A O 1
ATOM 3672 N N . TYR A 1 473 ? -16.921 14.667 23.200 1.00 97.56 473 TYR A N 1
ATOM 3673 C CA . TYR A 1 473 ? -18.329 15.073 23.243 1.00 97.56 473 TYR A CA 1
ATOM 3674 C C . TYR A 1 473 ? -19.109 14.627 21.998 1.00 97.56 473 TYR A C 1
ATOM 3676 O O . TYR A 1 473 ? -20.081 13.876 22.087 1.00 97.56 473 TYR A O 1
ATOM 3684 N N . GLN A 1 474 ? -18.617 14.985 20.806 1.00 97.12 474 GLN A N 1
ATOM 3685 C CA . GLN A 1 474 ? -19.272 14.616 19.544 1.00 97.12 474 GLN A CA 1
ATOM 3686 C C . GLN A 1 474 ? -19.309 13.098 19.312 1.00 97.12 474 GLN A C 1
ATOM 3688 O O . GLN A 1 474 ? -20.287 12.573 18.779 1.00 97.12 474 GLN A O 1
ATOM 3693 N N . ALA A 1 475 ? -18.278 12.377 19.761 1.00 97.31 475 ALA A N 1
ATOM 3694 C CA . ALA A 1 475 ? -18.231 10.924 19.657 1.00 97.31 475 ALA A CA 1
ATOM 3695 C C . ALA A 1 475 ? -19.286 10.258 20.555 1.00 97.31 475 ALA A C 1
ATOM 3697 O O . ALA A 1 475 ? -19.945 9.310 20.125 1.00 97.31 475 ALA A O 1
ATOM 3698 N N . VAL A 1 476 ? -19.484 10.771 21.774 1.00 98.25 476 VAL A N 1
ATOM 3699 C CA . VAL A 1 476 ? -20.496 10.268 22.718 1.00 98.25 476 VAL A CA 1
ATOM 3700 C C . VAL A 1 476 ? -21.906 10.531 22.201 1.00 98.25 476 VAL A C 1
ATOM 3702 O O . VAL A 1 476 ? -22.724 9.614 22.207 1.00 98.25 476 VAL A O 1
ATOM 3705 N N . ARG A 1 477 ? -22.173 11.725 21.665 1.00 97.88 477 ARG A N 1
ATOM 3706 C CA . ARG A 1 477 ? -23.457 12.067 21.029 1.00 97.88 477 ARG A CA 1
ATOM 3707 C C . ARG A 1 477 ? -23.842 11.094 19.921 1.00 97.88 477 ARG A C 1
ATOM 3709 O O . ARG A 1 477 ? -24.962 10.583 19.880 1.00 97.88 477 ARG A O 1
ATOM 3716 N N . TRP A 1 478 ? -22.897 10.811 19.027 1.00 97.56 478 TRP A N 1
ATOM 3717 C CA . TRP A 1 478 ? -23.099 9.842 17.954 1.00 97.56 478 TRP A CA 1
ATOM 3718 C C . TRP A 1 478 ? -23.312 8.427 18.504 1.00 97.56 478 TRP A C 1
ATOM 3720 O O . TRP A 1 478 ? -24.231 7.722 18.079 1.00 97.56 478 TRP A O 1
ATOM 3730 N N . ALA A 1 479 ? -22.490 8.016 19.472 1.00 97.88 479 ALA A N 1
ATOM 3731 C CA . ALA A 1 479 ? -22.585 6.694 20.074 1.00 97.88 479 ALA A CA 1
ATOM 3732 C C . ALA A 1 479 ? -23.923 6.486 20.799 1.00 97.88 479 ALA A C 1
ATOM 3734 O O . ALA A 1 479 ? -24.513 5.413 20.675 1.00 97.88 479 ALA A O 1
ATOM 3735 N N . TYR A 1 480 ? -24.424 7.501 21.503 1.00 97.56 480 TYR A N 1
ATOM 3736 C CA . TYR A 1 480 ? -25.732 7.478 22.152 1.00 97.56 480 TYR A CA 1
ATOM 3737 C C . TYR A 1 480 ? -26.860 7.357 21.123 1.00 97.56 480 TYR A C 1
ATOM 3739 O O . TYR A 1 480 ? -27.672 6.440 21.212 1.00 97.56 480 TYR A O 1
ATOM 3747 N N . GLN A 1 481 ? -26.856 8.196 20.080 1.00 96.38 481 GLN A N 1
ATOM 3748 C CA . GLN A 1 481 ? -27.864 8.142 19.013 1.00 96.38 481 GLN A CA 1
ATOM 3749 C C . GLN A 1 481 ? -27.919 6.770 18.320 1.00 96.38 481 GLN A C 1
ATOM 3751 O O . GLN A 1 481 ? -28.992 6.289 17.965 1.00 96.38 481 GLN A O 1
ATOM 3756 N N . ARG A 1 482 ? -26.764 6.126 18.123 1.00 95.38 482 ARG A N 1
ATOM 3757 C CA . ARG A 1 482 ? -26.658 4.781 17.526 1.00 95.38 482 ARG A CA 1
ATOM 3758 C C . ARG A 1 482 ? -26.986 3.654 18.516 1.00 95.38 482 ARG A C 1
ATOM 3760 O O . ARG A 1 482 ? -27.002 2.487 18.123 1.00 95.38 482 ARG A O 1
ATOM 3767 N N . GLY A 1 483 ? -27.194 3.971 19.794 1.00 96.12 483 GLY A N 1
ATOM 3768 C CA . GLY A 1 483 ? -27.360 2.998 20.873 1.00 96.12 483 GLY A CA 1
ATOM 3769 C C . GLY A 1 483 ? -26.102 2.174 21.162 1.00 96.12 483 GLY A C 1
ATOM 3770 O O . GLY A 1 483 ? -26.206 1.100 21.746 1.00 96.12 483 GLY A O 1
ATOM 3771 N N . ILE A 1 484 ? -24.921 2.638 20.736 1.00 97.38 484 ILE A N 1
ATOM 3772 C CA . ILE A 1 484 ? -23.615 2.008 21.014 1.00 97.38 484 ILE A CA 1
ATOM 3773 C C . ILE A 1 484 ? -23.287 2.114 22.509 1.00 97.38 484 ILE A C 1
ATOM 3775 O O . ILE A 1 484 ? -22.631 1.239 23.069 1.00 97.38 484 ILE A O 1
ATOM 3779 N N . THR A 1 485 ? -23.762 3.173 23.165 1.00 95.44 485 THR A N 1
ATOM 3780 C CA . THR A 1 485 ? -23.709 3.336 24.618 1.00 95.44 485 THR A CA 1
ATOM 3781 C C . THR A 1 485 ? -25.076 3.744 25.149 1.00 95.44 485 THR A C 1
ATOM 3783 O O . THR A 1 485 ? -25.744 4.586 24.555 1.00 95.44 485 THR A O 1
ATOM 3786 N N . THR A 1 486 ? -25.461 3.184 26.293 1.00 93.88 486 THR A N 1
ATOM 3787 C CA . THR A 1 486 ? -26.681 3.554 27.026 1.00 93.88 486 THR A CA 1
ATOM 3788 C C . THR A 1 486 ? -26.391 4.243 28.355 1.00 93.88 486 THR A C 1
ATOM 3790 O O . THR A 1 486 ? -27.324 4.709 28.981 1.00 93.88 486 THR A O 1
ATOM 3793 N N . GLY A 1 487 ? -25.129 4.310 28.794 1.00 93.25 487 GLY A N 1
ATOM 3794 C CA . GLY A 1 487 ? -24.733 4.809 30.117 1.00 93.25 487 GLY A CA 1
ATOM 3795 C C . GLY A 1 487 ? -24.083 3.725 30.984 1.00 93.25 487 GLY A C 1
ATOM 3796 O O . GLY A 1 487 ? -23.902 2.592 30.536 1.00 93.25 487 GLY A O 1
ATOM 3797 N N . CYS A 1 488 ? -23.662 4.085 32.197 1.00 94.31 488 CYS A N 1
ATOM 3798 C CA . CYS A 1 488 ? -22.893 3.216 33.102 1.00 94.31 488 CYS A CA 1
ATOM 3799 C C . CYS A 1 488 ? -23.494 3.046 34.509 1.00 94.31 488 CYS A C 1
ATOM 3801 O O . CYS A 1 488 ? -22.933 2.295 35.305 1.00 94.31 488 CYS A O 1
ATOM 3803 N N . ASN A 1 489 ? -24.585 3.742 34.842 1.00 94.69 489 ASN A N 1
ATOM 3804 C CA . ASN A 1 489 ? -25.203 3.747 36.172 1.00 94.69 489 ASN A CA 1
ATOM 3805 C C . ASN A 1 489 ? -26.675 3.297 36.112 1.00 94.69 489 ASN A C 1
ATOM 3807 O O . ASN A 1 489 ? -27.577 4.113 36.315 1.00 94.69 489 ASN A O 1
ATOM 3811 N N . PRO A 1 490 ? -26.949 2.018 35.806 1.00 91.38 490 PRO A N 1
ATOM 3812 C CA . PRO A 1 490 ? -28.316 1.522 35.776 1.00 91.38 490 PRO A CA 1
ATOM 3813 C C . PRO A 1 490 ? -28.972 1.600 37.172 1.00 91.38 490 PRO A C 1
ATOM 3815 O O . PRO A 1 490 ? -28.280 1.450 38.180 1.00 91.38 490 PRO A O 1
ATOM 3818 N N . PRO A 1 491 ? -30.303 1.782 37.246 1.00 92.44 491 PRO A N 1
ATOM 3819 C CA . PRO A 1 491 ? -31.214 1.933 36.111 1.00 92.44 491 PRO A CA 1
ATOM 3820 C C . PRO A 1 491 ? -31.241 3.352 35.517 1.00 92.44 491 PRO A C 1
ATOM 3822 O O . PRO A 1 491 ? -31.773 3.519 34.424 1.00 92.44 491 PRO A O 1
ATOM 3825 N N . GLN A 1 492 ? -30.682 4.361 36.200 1.00 94.56 492 GLN A N 1
ATOM 3826 C CA . GLN A 1 492 ? -30.823 5.769 35.800 1.00 94.56 492 GLN A CA 1
ATOM 3827 C C . GLN A 1 492 ? -30.124 6.081 34.477 1.00 94.56 492 GLN A C 1
ATOM 3829 O O . GLN A 1 492 ? -30.661 6.841 33.679 1.00 94.56 492 GLN A O 1
ATOM 3834 N N . ASN A 1 493 ? -28.940 5.505 34.244 1.00 94.75 493 ASN A N 1
ATOM 3835 C CA . ASN A 1 493 ? -28.171 5.662 33.006 1.00 94.75 493 ASN A CA 1
ATOM 3836 C C . ASN A 1 493 ? -27.912 7.130 32.600 1.00 94.75 493 ASN A C 1
ATOM 3838 O O . ASN A 1 493 ? -27.736 7.455 31.430 1.00 94.75 493 ASN A O 1
ATOM 3842 N N . THR A 1 494 ? -27.831 8.015 33.594 1.00 96.44 494 THR A N 1
ATOM 3843 C CA . THR A 1 494 ? -27.531 9.447 33.454 1.00 96.44 494 THR A CA 1
ATOM 3844 C C . THR A 1 494 ? -26.036 9.755 33.405 1.00 96.44 494 THR A C 1
ATOM 3846 O O . THR A 1 494 ? -25.654 10.917 33.421 1.00 96.44 494 THR A O 1
ATOM 3849 N N . ARG A 1 495 ? -25.160 8.747 33.384 1.00 97.88 495 ARG A N 1
ATOM 3850 C CA . ARG A 1 495 ? -23.703 8.917 33.321 1.00 97.88 495 ARG A CA 1
ATOM 3851 C C . ARG A 1 495 ? -23.095 8.064 32.217 1.00 97.88 495 ARG A C 1
ATOM 3853 O O . ARG A 1 495 ? -23.469 6.903 32.052 1.00 97.88 495 ARG A O 1
ATOM 3860 N N . PHE A 1 496 ? -22.116 8.609 31.503 1.00 97.94 496 PHE A N 1
ATOM 3861 C CA . PHE A 1 496 ? -21.300 7.914 30.511 1.00 97.94 496 PHE A CA 1
ATOM 3862 C C . PHE A 1 496 ? -20.093 7.201 31.140 1.00 97.94 496 PHE A C 1
ATOM 3864 O O . PHE A 1 496 ? -19.650 6.173 30.612 1.00 97.94 496 PHE A O 1
ATOM 3871 N N . CYS A 1 497 ? -19.578 7.714 32.266 1.00 97.69 497 CYS A N 1
ATOM 3872 C CA . CYS A 1 497 ? -18.338 7.274 32.913 1.00 97.69 497 CYS A CA 1
ATOM 3873 C C . CYS A 1 497 ? -17.106 7.322 31.978 1.00 97.69 497 CYS A C 1
ATOM 3875 O O . CYS A 1 497 ? -16.477 6.282 31.748 1.00 97.69 497 CYS A O 1
ATOM 3877 N N . PRO A 1 498 ? -16.712 8.496 31.447 1.00 97.81 498 PRO A N 1
ATOM 3878 C CA . PRO A 1 498 ? -15.671 8.608 30.414 1.00 97.81 498 PRO A CA 1
ATOM 3879 C C . PRO A 1 498 ? -14.318 7.997 30.812 1.00 97.81 498 PRO A C 1
ATOM 3881 O O . PRO A 1 498 ? -13.645 7.392 29.976 1.00 97.81 498 PRO A O 1
ATOM 3884 N N . GLY A 1 499 ? -13.939 8.115 32.088 1.00 97.19 499 GLY A N 1
ATOM 3885 C CA . GLY A 1 499 ? -12.673 7.609 32.626 1.00 97.19 499 GLY A CA 1
ATOM 3886 C C . GLY A 1 499 ? -12.658 6.124 33.001 1.00 97.19 499 GLY A C 1
ATOM 3887 O O . GLY A 1 499 ? -11.596 5.616 33.344 1.00 97.19 499 GLY A O 1
ATOM 3888 N N . ARG A 1 500 ? -13.795 5.415 32.948 1.00 97.62 500 ARG A N 1
ATOM 3889 C CA . ARG A 1 500 ? -13.848 3.989 33.304 1.00 97.62 500 ARG A CA 1
ATOM 3890 C C . ARG A 1 500 ? -13.220 3.150 32.197 1.00 97.62 500 ARG A C 1
ATOM 3892 O O . ARG A 1 500 ? -13.542 3.350 31.026 1.00 97.62 500 ARG A O 1
ATOM 3899 N N . ASP A 1 501 ? -12.392 2.182 32.566 1.00 98.31 501 ASP A N 1
ATOM 3900 C CA . ASP A 1 501 ? -11.854 1.206 31.621 1.00 98.31 501 ASP A CA 1
ATOM 3901 C C . ASP A 1 501 ? -12.964 0.351 30.994 1.00 98.31 501 ASP A C 1
ATOM 3903 O O . ASP A 1 501 ? -13.971 0.022 31.631 1.00 98.31 501 ASP A O 1
ATOM 3907 N N . VAL A 1 502 ? -12.788 0.028 29.713 1.00 98.12 502 VAL A N 1
ATOM 3908 C CA . VAL A 1 502 ? -13.702 -0.811 28.931 1.00 98.12 502 VAL A CA 1
ATOM 3909 C C . VAL A 1 502 ? -13.311 -2.272 29.105 1.00 98.12 502 VAL A C 1
ATOM 3911 O O . VAL A 1 502 ? -12.138 -2.623 28.963 1.00 98.12 502 VAL A O 1
ATOM 3914 N N . GLN A 1 503 ? -14.283 -3.141 29.372 1.00 98.12 503 GLN A N 1
ATOM 3915 C CA . GLN A 1 503 ? -14.060 -4.590 29.345 1.00 98.12 503 GLN A CA 1
ATOM 3916 C C . GLN A 1 503 ? -14.156 -5.140 27.915 1.00 98.12 503 GLN A C 1
ATOM 3918 O O . GLN A 1 503 ? -14.852 -4.583 27.063 1.00 98.12 503 GLN A O 1
ATOM 3923 N N . ARG A 1 504 ? -13.493 -6.263 27.628 1.00 98.25 504 ARG A N 1
ATOM 3924 C CA . ARG A 1 504 ? -13.502 -6.894 26.294 1.00 98.25 504 ARG A CA 1
ATOM 3925 C C . ARG A 1 504 ? -14.910 -7.246 25.805 1.00 98.25 504 ARG A C 1
ATOM 3927 O O . ARG A 1 504 ? -15.179 -7.124 24.610 1.00 98.25 504 ARG A O 1
ATOM 3934 N N . ALA A 1 505 ? -15.813 -7.652 26.696 1.00 97.94 505 ALA A N 1
ATOM 3935 C CA . ALA A 1 505 ? -17.223 -7.877 26.368 1.00 97.94 505 ALA A CA 1
ATOM 3936 C C . ALA A 1 505 ? -17.944 -6.589 25.938 1.00 97.94 505 ALA A C 1
ATOM 3938 O O . ALA A 1 505 ? -18.687 -6.576 24.958 1.00 97.94 505 ALA A O 1
ATOM 3939 N N . GLU A 1 506 ? -17.678 -5.477 26.623 1.00 97.94 506 GLU A N 1
ATOM 3940 C CA . GLU A 1 506 ? -18.261 -4.175 26.290 1.00 97.94 506 GLU A CA 1
ATOM 3941 C C . GLU A 1 506 ? -17.746 -3.666 24.942 1.00 97.94 506 GLU A C 1
ATOM 3943 O O . GLU A 1 506 ? -18.537 -3.216 24.114 1.00 97.94 506 GLU A O 1
ATOM 3948 N N . ALA A 1 507 ? -16.442 -3.806 24.683 1.00 98.19 507 ALA A N 1
ATOM 3949 C CA . ALA A 1 507 ? -15.852 -3.496 23.383 1.00 98.19 507 ALA A CA 1
ATOM 3950 C C . ALA A 1 507 ? -16.510 -4.315 22.256 1.00 98.19 507 ALA A C 1
ATOM 3952 O O . ALA A 1 507 ? -16.846 -3.755 21.212 1.00 98.19 507 ALA A O 1
ATOM 3953 N N . ALA A 1 508 ? -16.758 -5.614 22.475 1.00 97.88 508 ALA A N 1
ATOM 3954 C CA . ALA A 1 508 ? -17.456 -6.470 21.512 1.00 97.88 508 ALA A CA 1
ATOM 3955 C C . ALA A 1 508 ? -18.862 -5.952 21.195 1.00 97.88 508 ALA A C 1
ATOM 3957 O O . ALA A 1 508 ? -19.211 -5.803 20.024 1.00 97.88 508 ALA A O 1
ATOM 3958 N N . VAL A 1 509 ? -19.650 -5.627 22.225 1.00 97.94 509 VAL A N 1
ATOM 3959 C CA . VAL A 1 509 ? -21.002 -5.076 22.058 1.00 97.94 509 VAL A CA 1
ATOM 3960 C C . VAL A 1 509 ? -20.979 -3.745 21.319 1.00 97.94 509 VAL A C 1
ATOM 3962 O O . VAL A 1 509 ? -21.748 -3.570 20.375 1.00 97.94 509 VAL A O 1
ATOM 3965 N N . MET A 1 510 ? -20.093 -2.820 21.696 1.00 97.69 510 MET A N 1
ATOM 3966 C CA . MET A 1 510 ? -19.995 -1.511 21.043 1.00 97.69 510 MET A CA 1
ATOM 3967 C C . MET A 1 510 ? -19.708 -1.658 19.544 1.00 97.69 510 MET A C 1
ATOM 3969 O O . MET A 1 510 ? -20.376 -1.037 18.713 1.00 97.69 510 MET A O 1
ATOM 3973 N N . LEU A 1 511 ? -18.755 -2.525 19.184 1.00 96.19 511 LEU A N 1
ATOM 3974 C CA . LEU A 1 511 ? -18.426 -2.810 17.788 1.00 96.19 511 LEU A CA 1
ATOM 3975 C C . LEU A 1 511 ? -19.589 -3.490 17.065 1.00 96.19 511 LEU A C 1
ATOM 3977 O O . LEU A 1 511 ? -19.943 -3.069 15.965 1.00 96.19 511 LEU A O 1
ATOM 3981 N N . TRP A 1 512 ? -20.223 -4.483 17.679 1.00 95.75 512 TRP A N 1
ATOM 3982 C CA . TRP A 1 512 ? -21.359 -5.203 17.107 1.00 95.75 512 TRP A CA 1
ATOM 3983 C C . TRP A 1 512 ? -22.552 -4.281 16.819 1.00 95.75 512 TRP A C 1
ATOM 3985 O O . TRP A 1 512 ? -23.087 -4.279 15.707 1.00 95.75 512 TRP A O 1
ATOM 3995 N N . ILE A 1 513 ? -22.916 -3.419 17.772 1.00 96.12 513 ILE A N 1
ATOM 3996 C CA . ILE A 1 513 ? -23.982 -2.425 17.594 1.00 96.12 513 ILE A CA 1
ATOM 3997 C C . ILE A 1 513 ? -23.612 -1.422 16.501 1.00 96.12 513 ILE A C 1
ATOM 3999 O O . ILE A 1 513 ? -24.442 -1.137 15.639 1.00 96.12 513 ILE A O 1
ATOM 4003 N N . SER A 1 514 ? -22.365 -0.935 16.476 1.00 93.38 514 SER A N 1
ATOM 4004 C CA . SER A 1 514 ? -21.914 0.007 15.439 1.00 93.38 514 SER A CA 1
ATOM 4005 C C . SER A 1 514 ? -21.984 -0.562 14.013 1.00 93.38 514 SER A C 1
ATOM 4007 O O . SER A 1 514 ? -21.999 0.205 13.052 1.00 93.38 514 SER A O 1
ATOM 4009 N N . ASN A 1 515 ? -22.063 -1.892 13.881 1.00 88.00 515 ASN A N 1
ATOM 4010 C CA . ASN A 1 515 ? -22.217 -2.621 12.622 1.00 88.00 515 ASN A CA 1
ATOM 4011 C C . ASN A 1 515 ? -23.655 -3.105 12.373 1.00 88.00 515 ASN A C 1
ATOM 4013 O O . ASN A 1 515 ? -23.864 -3.992 11.550 1.00 88.00 515 ASN A O 1
ATOM 4017 N N . ASN A 1 516 ? -24.646 -2.524 13.054 1.00 91.12 516 ASN A N 1
ATOM 4018 C CA . ASN A 1 516 ? -26.061 -2.891 12.951 1.00 91.12 516 ASN A CA 1
ATOM 4019 C C . ASN A 1 516 ? -26.356 -4.341 13.363 1.00 91.12 516 ASN A C 1
ATOM 4021 O O . ASN A 1 516 ? -27.203 -5.000 12.768 1.00 91.12 516 ASN A O 1
ATOM 4025 N N . ARG A 1 517 ? -25.692 -4.819 14.423 1.00 93.94 517 ARG A N 1
ATOM 4026 C CA . ARG A 1 517 ? -26.027 -6.076 15.114 1.00 93.94 517 ARG A CA 1
ATOM 4027 C C . ARG A 1 517 ? -26.062 -7.321 14.197 1.00 93.94 517 ARG A C 1
ATOM 4029 O O . ARG A 1 517 ? -27.052 -8.051 14.189 1.00 93.94 517 ARG A O 1
ATOM 4036 N N . PRO A 1 518 ? -25.003 -7.588 13.414 1.00 90.69 518 PRO A N 1
ATOM 4037 C CA . PRO A 1 518 ? -24.953 -8.726 12.493 1.00 90.69 518 PRO A CA 1
ATOM 4038 C C . PRO A 1 518 ? -25.017 -10.083 13.214 1.00 90.69 518 PRO A C 1
ATOM 4040 O O . PRO A 1 518 ? -24.642 -10.209 14.377 1.00 90.69 518 PRO A O 1
ATOM 4043 N N . ALA A 1 519 ? -25.448 -11.133 12.516 1.00 89.69 519 ALA A N 1
ATOM 4044 C CA . ALA A 1 519 ? -25.496 -12.477 13.090 1.00 89.69 519 ALA A CA 1
ATOM 4045 C C . ALA A 1 519 ? -24.094 -13.015 13.456 1.00 89.69 519 ALA A C 1
ATOM 4047 O O . ALA A 1 519 ? -23.113 -12.782 12.745 1.00 89.69 519 ALA A O 1
ATOM 4048 N N . GLY A 1 520 ? -24.021 -13.771 14.556 1.00 86.25 520 GLY A N 1
ATOM 4049 C CA . 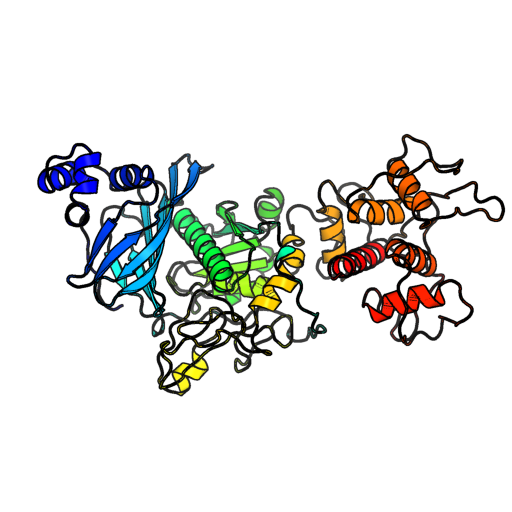GLY A 1 520 ? -22.805 -14.460 15.002 1.00 86.25 520 GLY A CA 1
ATOM 4050 C C . GLY A 1 520 ? -22.463 -15.725 14.197 1.00 86.25 520 GLY A C 1
ATOM 4051 O O . GLY A 1 520 ? -23.109 -16.055 13.200 1.00 86.25 520 GLY A O 1
ATOM 4052 N N . GLY A 1 521 ? -21.422 -16.442 14.631 1.00 86.62 521 GLY A N 1
ATOM 4053 C CA . GLY A 1 521 ? -20.995 -17.747 14.101 1.00 86.62 521 GLY A CA 1
ATOM 4054 C C . GLY A 1 521 ? -20.635 -18.742 15.200 1.00 86.62 521 GLY A C 1
ATOM 4055 O O . GLY A 1 521 ? -20.877 -18.480 16.371 1.00 86.62 521 GLY A O 1
ATOM 4056 N N . SER A 1 52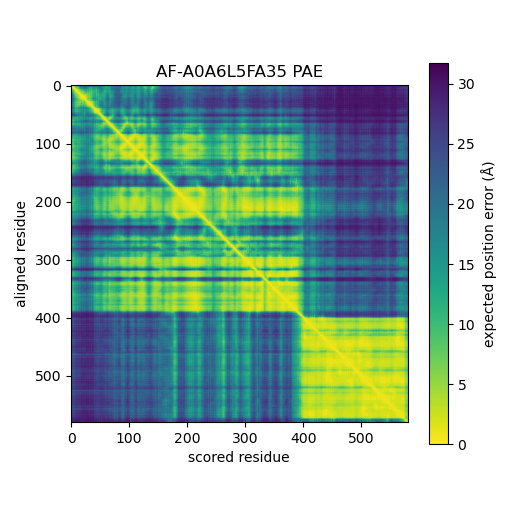2 ? -20.090 -19.902 14.850 1.00 88.38 522 SER A N 1
ATOM 4057 C CA . SER A 1 522 ? -19.448 -20.784 15.833 1.00 88.38 522 SER A CA 1
ATOM 4058 C C . SER A 1 522 ? -18.159 -20.151 16.356 1.00 88.38 522 SER A C 1
ATOM 4060 O O . SER A 1 522 ? -17.477 -19.445 15.616 1.00 88.38 522 SER A O 1
ATOM 4062 N N . GLU A 1 523 ? -17.825 -20.418 17.610 1.00 91.00 523 GLU A N 1
ATOM 4063 C CA . GLU A 1 523 ? -16.599 -19.962 18.264 1.00 91.00 523 GLU A CA 1
ATOM 4064 C C . GLU A 1 523 ? -16.125 -21.025 19.280 1.00 91.00 523 GLU A C 1
ATOM 4066 O O . GLU A 1 523 ? -16.916 -21.909 19.616 1.00 91.00 523 GLU A O 1
ATOM 4071 N N . PRO A 1 524 ? -14.842 -21.020 19.691 1.00 92.56 524 PRO A N 1
ATOM 4072 C CA . PRO A 1 524 ? -14.252 -22.073 20.521 1.00 92.56 524 PRO A CA 1
ATOM 4073 C C . PRO A 1 524 ? -14.140 -21.711 22.014 1.00 92.56 524 PRO A C 1
ATOM 4075 O O . PRO A 1 524 ? -13.486 -22.441 22.764 1.00 92.56 524 PRO A O 1
ATOM 4078 N N . PHE A 1 525 ? -14.658 -20.563 22.452 1.00 97.12 525 PHE A N 1
ATOM 4079 C CA . PHE A 1 525 ? -14.406 -20.025 23.781 1.00 97.12 525 PHE A CA 1
ATOM 4080 C C . PHE A 1 525 ? -15.298 -20.677 24.836 1.00 97.12 525 PHE A C 1
ATOM 4082 O O . PHE A 1 525 ? -16.520 -20.619 24.798 1.00 97.12 525 PHE A O 1
ATOM 4089 N N . THR A 1 526 ? -14.664 -21.256 25.849 1.00 97.56 526 THR A N 1
ATOM 4090 C CA . THR A 1 526 ? -15.350 -21.938 26.953 1.00 97.56 526 THR A CA 1
ATOM 4091 C C . THR A 1 526 ? -15.884 -20.976 28.015 1.00 97.56 526 THR A C 1
ATOM 4093 O O . THR A 1 526 ? -16.474 -21.423 28.989 1.00 97.56 526 THR A O 1
ATOM 4096 N N . ASP A 1 527 ? -15.595 -19.678 27.898 1.00 97.94 527 ASP A N 1
ATOM 4097 C CA . ASP A 1 527 ? -16.014 -18.617 28.823 1.00 97.94 527 ASP A CA 1
ATOM 4098 C C . ASP A 1 527 ? -16.956 -17.597 28.159 1.00 97.94 527 ASP A C 1
ATOM 4100 O O . ASP A 1 527 ? -16.931 -16.407 28.487 1.00 97.94 527 ASP A O 1
ATOM 4104 N N . VAL A 1 528 ? -17.754 -18.069 27.194 1.00 97.56 528 VAL A N 1
ATOM 4105 C CA . VAL A 1 528 ? -18.771 -17.307 26.459 1.00 97.56 528 VAL A CA 1
ATOM 4106 C C . VAL A 1 528 ? -20.058 -18.134 26.416 1.00 97.56 528 VAL A C 1
ATOM 4108 O O . VAL A 1 528 ? -20.260 -18.961 25.528 1.00 97.56 528 VAL A O 1
ATOM 4111 N N . ASP A 1 529 ? -20.945 -17.914 27.385 1.00 96.81 529 ASP A N 1
ATOM 4112 C CA . ASP A 1 529 ? -22.145 -18.733 27.561 1.00 96.81 529 ASP A CA 1
ATOM 4113 C C . ASP A 1 529 ? -23.344 -18.175 26.772 1.00 96.81 529 ASP A C 1
ATOM 4115 O O . ASP A 1 529 ? -23.493 -16.957 26.660 1.00 96.81 529 ASP A O 1
ATOM 4119 N N . PRO A 1 530 ? -24.271 -19.018 26.264 1.00 94.81 530 PRO A N 1
ATOM 4120 C CA . PRO A 1 530 ? -25.451 -18.563 25.515 1.00 94.81 530 PRO A CA 1
ATOM 4121 C C . PRO A 1 530 ? -26.347 -17.536 26.225 1.00 94.81 530 PRO A C 1
ATOM 4123 O O . PRO A 1 530 ? -27.100 -16.827 25.559 1.00 94.81 530 PRO A O 1
ATOM 4126 N N . GLY A 1 531 ? -26.289 -17.466 27.560 1.00 95.38 531 GLY A N 1
ATOM 4127 C CA . GLY A 1 531 ? -27.031 -16.496 28.372 1.00 95.38 531 GLY A CA 1
ATOM 4128 C C . GLY A 1 531 ? -26.348 -15.132 28.518 1.00 95.38 531 GLY A C 1
ATOM 4129 O O . GLY A 1 531 ? -26.979 -14.189 28.999 1.00 95.38 531 GLY A O 1
ATOM 4130 N N . ASP A 1 532 ? -25.088 -15.000 28.106 1.00 97.12 532 ASP A N 1
ATOM 4131 C CA . ASP A 1 532 ? -24.337 -13.761 28.247 1.00 97.12 532 ASP A CA 1
ATOM 4132 C C . ASP A 1 532 ? -24.827 -12.691 27.268 1.00 97.12 532 ASP A C 1
ATOM 4134 O O . ASP A 1 532 ? -24.992 -12.925 26.068 1.00 97.12 532 ASP A O 1
ATOM 4138 N N . TRP A 1 533 ? -24.943 -11.447 27.735 1.00 95.50 533 TRP A N 1
ATOM 4139 C CA . TRP A 1 533 ? -25.298 -10.319 26.864 1.00 95.50 533 TRP A CA 1
ATOM 4140 C C . TRP A 1 533 ? -24.235 -10.024 25.787 1.00 95.50 533 TRP A C 1
ATOM 4142 O O . TRP A 1 533 ? -24.515 -9.324 24.812 1.00 95.50 533 TRP A O 1
ATOM 4152 N N . TRP A 1 534 ? -23.024 -10.574 25.926 1.00 97.12 534 TRP A N 1
ATOM 4153 C CA . TRP A 1 534 ? -21.955 -10.523 24.925 1.00 97.12 534 TRP A CA 1
ATOM 4154 C C . TRP A 1 534 ? -21.873 -11.771 24.031 1.00 97.12 534 TRP A C 1
ATOM 4156 O O . TRP A 1 534 ? -21.039 -11.781 23.126 1.00 97.12 534 TRP A O 1
ATOM 4166 N N . TYR A 1 535 ? -22.735 -12.783 24.206 1.00 97.69 535 TYR A N 1
ATOM 4167 C CA . TYR A 1 535 ? -22.677 -14.048 23.457 1.00 97.69 535 TYR A CA 1
ATOM 4168 C C . TYR A 1 535 ? -22.699 -13.841 21.934 1.00 97.69 535 TYR A C 1
ATOM 4170 O O . TYR A 1 535 ? -21.751 -14.176 21.224 1.00 97.69 535 TYR A O 1
ATOM 4178 N N . GLY A 1 536 ? -23.760 -13.216 21.412 1.00 96.56 536 GLY A N 1
ATOM 4179 C CA . GLY A 1 536 ? -23.879 -12.880 19.986 1.00 96.56 536 GLY A CA 1
ATOM 4180 C C . GLY A 1 536 ? -22.739 -11.987 19.460 1.00 96.56 536 GLY A C 1
ATOM 4181 O O . GLY A 1 536 ? -22.130 -12.331 18.443 1.00 96.56 536 GLY A O 1
ATOM 4182 N N . PRO A 1 537 ? -22.412 -10.871 20.141 1.00 97.62 537 PRO A N 1
ATOM 4183 C CA . PRO A 1 537 ? -21.289 -10.005 19.790 1.00 97.62 537 PRO A CA 1
ATOM 4184 C C . PRO A 1 537 ? -19.941 -10.724 19.668 1.00 97.62 537 PRO A C 1
ATOM 4186 O O . PRO A 1 537 ? -19.251 -10.544 18.665 1.00 97.62 537 PRO A O 1
ATOM 4189 N N . VAL A 1 538 ? -19.558 -11.551 20.646 1.00 98.19 538 VAL A N 1
ATOM 4190 C CA . VAL A 1 538 ? -18.260 -12.251 20.646 1.00 98.19 538 VAL A CA 1
ATOM 4191 C C . VAL A 1 538 ? -18.190 -13.278 19.521 1.00 98.19 538 VAL A C 1
ATOM 4193 O O . VAL A 1 538 ? -17.205 -13.321 18.784 1.00 98.19 538 VAL A O 1
ATOM 4196 N N . ARG A 1 539 ? -19.275 -14.028 19.309 1.00 95.88 539 ARG A N 1
ATOM 4197 C CA . ARG A 1 539 ? -19.419 -14.959 18.182 1.00 95.88 539 ARG A CA 1
ATOM 4198 C C . ARG A 1 539 ? -19.252 -14.277 16.833 1.00 95.88 539 ARG A C 1
ATOM 4200 O O . ARG A 1 539 ? -18.663 -14.841 15.913 1.00 95.88 539 ARG A O 1
ATOM 4207 N N . TRP A 1 540 ? -19.795 -13.071 16.694 1.00 93.88 540 TRP A N 1
ATOM 4208 C CA . TRP A 1 540 ? -19.620 -12.275 15.487 1.00 93.88 540 TRP A CA 1
ATOM 4209 C C . TRP A 1 540 ? -18.177 -11.775 15.342 1.00 93.88 540 TRP A C 1
ATOM 4211 O O . TRP A 1 540 ? -17.612 -11.889 14.256 1.00 93.88 540 TRP A O 1
ATOM 4221 N N . LEU A 1 541 ? -17.554 -11.283 16.416 1.00 91.00 541 LEU A N 1
ATOM 4222 C CA . LEU A 1 541 ? -16.141 -10.885 16.411 1.00 91.00 541 LEU A CA 1
ATOM 4223 C C . LEU A 1 541 ? -15.228 -12.032 15.957 1.00 91.00 541 LEU A C 1
ATOM 4225 O O . LEU A 1 541 ? -14.364 -11.809 15.112 1.00 91.00 541 LEU A O 1
ATOM 4229 N N . TYR A 1 542 ? -15.422 -13.233 16.506 1.00 87.00 542 TYR A N 1
ATOM 4230 C CA . TYR A 1 542 ? -14.605 -14.404 16.188 1.00 87.00 542 TYR A CA 1
ATOM 4231 C C . TYR A 1 542 ? -14.777 -14.845 14.734 1.00 87.00 542 TYR A C 1
ATOM 4233 O O . TYR A 1 542 ? -13.799 -14.941 14.005 1.00 87.00 542 TYR A O 1
ATOM 4241 N N . ARG A 1 543 ? -16.027 -15.015 14.277 1.00 83.69 543 ARG A N 1
ATOM 4242 C CA . ARG A 1 543 ? -16.344 -15.416 12.894 1.00 83.69 543 ARG A CA 1
ATOM 4243 C C . ARG A 1 543 ? -15.707 -14.509 11.836 1.00 83.69 543 ARG A C 1
ATOM 4245 O O . ARG A 1 543 ? -15.500 -14.945 10.712 1.00 83.69 543 ARG A O 1
ATOM 4252 N N . ASN A 1 544 ? -15.481 -13.242 12.172 1.00 70.69 544 ASN A N 1
ATOM 4253 C CA . ASN A 1 544 ? -14.965 -12.236 11.247 1.00 70.69 544 ASN A CA 1
ATOM 4254 C C . ASN A 1 544 ? -13.504 -11.867 11.538 1.00 70.69 544 ASN A C 1
ATOM 4256 O O . ASN A 1 544 ? -13.066 -10.778 11.169 1.00 70.69 544 ASN A O 1
ATOM 4260 N N . ASP A 1 545 ? -12.778 -12.738 12.244 1.00 75.50 545 ASP A N 1
ATOM 4261 C CA . ASP A 1 545 ? -11.357 -12.606 12.580 1.00 75.50 545 ASP A CA 1
ATOM 4262 C C . ASP A 1 545 ? -10.989 -11.317 13.331 1.00 75.50 545 ASP A C 1
ATOM 4264 O O . ASP A 1 545 ? -9.815 -10.958 13.461 1.00 75.50 545 ASP A O 1
ATOM 4268 N N . ILE A 1 546 ? -11.974 -10.617 13.903 1.00 80.44 546 ILE A N 1
ATOM 4269 C CA . ILE A 1 546 ? -11.745 -9.410 14.705 1.00 80.44 546 ILE A CA 1
ATOM 4270 C C . ILE A 1 546 ? -11.034 -9.791 16.007 1.00 80.44 546 ILE A C 1
ATOM 4272 O O . ILE A 1 546 ? -10.197 -9.033 16.501 1.00 80.44 546 ILE A O 1
ATOM 4276 N N . THR A 1 547 ? -11.309 -10.985 16.540 1.00 85.19 547 THR A N 1
ATOM 4277 C CA . THR A 1 547 ? -10.655 -11.515 17.739 1.00 85.19 547 THR A CA 1
ATOM 4278 C C . THR A 1 547 ? -10.271 -12.982 17.584 1.00 85.19 547 THR A C 1
ATOM 4280 O O . THR A 1 547 ? -11.016 -13.766 17.011 1.00 85.19 547 THR A O 1
ATOM 4283 N N . SER A 1 548 ? -9.133 -13.357 18.166 1.00 82.50 548 SER A N 1
ATOM 4284 C CA . SER A 1 548 ? -8.704 -14.748 18.355 1.00 82.50 548 SER A CA 1
ATOM 4285 C C . SER A 1 548 ? -8.856 -15.219 19.807 1.00 82.50 548 SER A C 1
ATOM 4287 O O . SER A 1 548 ? -8.367 -16.286 20.155 1.00 82.50 548 SER A O 1
ATOM 4289 N N . GLY A 1 549 ? -9.477 -14.406 20.670 1.00 86.44 549 GLY A N 1
ATOM 4290 C CA . GLY A 1 549 ? -9.518 -14.647 22.114 1.00 86.44 549 GLY A CA 1
ATOM 4291 C C . GLY A 1 549 ? -8.258 -14.181 22.850 1.00 86.44 549 GLY A C 1
ATOM 4292 O O . GLY A 1 549 ? -7.316 -13.663 22.250 1.00 86.44 549 GLY A O 1
ATOM 4293 N N . CYS A 1 550 ? -8.274 -14.312 24.178 1.00 87.00 550 CYS A N 1
ATOM 4294 C CA . CYS A 1 550 ? -7.088 -14.154 25.031 1.00 87.00 550 CYS A CA 1
ATOM 4295 C C . CYS A 1 550 ? -6.256 -15.449 25.095 1.00 87.00 550 CYS A C 1
ATOM 4297 O O . CYS A 1 550 ? -5.086 -15.416 25.467 1.00 87.00 550 CYS A O 1
ATOM 4299 N N . SER A 1 551 ? -6.861 -16.578 24.720 1.00 87.69 551 SER A N 1
ATOM 4300 C CA . SER A 1 551 ? -6.220 -17.860 24.432 1.00 87.69 551 SER A CA 1
ATOM 4301 C C . SER A 1 551 ? -7.029 -18.584 23.341 1.00 87.69 551 SER A C 1
ATOM 4303 O O . SER A 1 551 ? -8.135 -18.137 23.023 1.00 87.69 551 SER A O 1
ATOM 4305 N N . PRO A 1 552 ? -6.546 -19.716 22.791 1.00 85.12 552 PRO A N 1
ATOM 4306 C CA . PRO A 1 552 ? -7.284 -20.468 21.771 1.00 85.12 552 PRO A CA 1
ATOM 4307 C C . PRO A 1 552 ? -8.702 -20.897 22.180 1.00 85.12 552 PRO A C 1
ATOM 4309 O O . PRO A 1 552 ? -9.548 -21.090 21.316 1.00 85.12 552 PRO A O 1
ATOM 4312 N N . THR A 1 553 ? -8.964 -21.041 23.483 1.00 93.56 553 THR A N 1
ATOM 4313 C CA . THR A 1 553 ? -10.246 -21.519 24.026 1.00 93.56 553 THR A CA 1
ATOM 4314 C C . THR A 1 553 ? -10.893 -20.533 24.993 1.00 93.56 553 THR A C 1
ATOM 4316 O O . THR A 1 553 ? -11.848 -20.891 25.675 1.00 93.56 553 THR A O 1
ATOM 4319 N N . ARG A 1 554 ? -10.392 -19.295 25.106 1.00 97.06 554 ARG A N 1
ATOM 432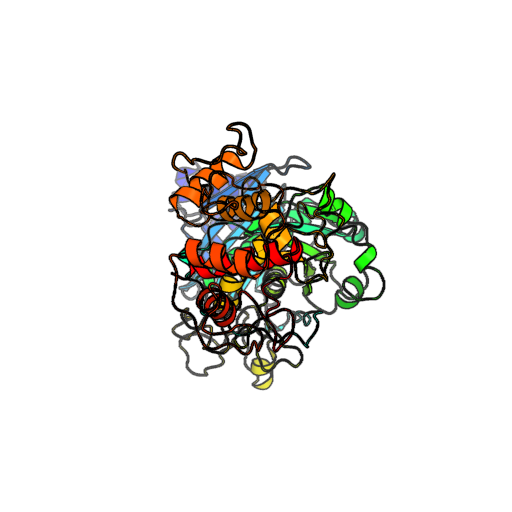0 C CA . ARG A 1 554 ? -10.971 -18.282 26.001 1.00 97.06 554 ARG A CA 1
ATOM 4321 C C . ARG A 1 554 ? -11.025 -16.899 25.372 1.00 97.06 554 ARG A C 1
ATOM 4323 O O . ARG A 1 554 ? -10.049 -16.430 24.783 1.00 97.06 554 ARG A O 1
ATOM 4330 N N . TYR A 1 555 ? -12.130 -16.193 25.589 1.00 97.38 555 TYR A N 1
ATOM 4331 C CA . TYR A 1 555 ? -12.312 -14.802 25.190 1.00 97.38 555 TYR A CA 1
ATOM 4332 C C . TYR A 1 555 ? -11.861 -13.799 26.262 1.00 97.38 555 TYR A C 1
ATOM 4334 O O . TYR A 1 555 ? -11.405 -12.703 25.909 1.00 97.38 555 TYR A O 1
ATOM 4342 N N . CYS A 1 556 ? -11.955 -14.166 27.548 1.00 97.75 556 CYS A N 1
ATOM 4343 C CA . CYS A 1 556 ? -11.745 -13.284 28.703 1.00 97.75 556 CYS A CA 1
ATOM 4344 C C . CYS A 1 556 ? -12.676 -12.045 28.709 1.00 97.75 556 CYS A C 1
ATOM 4346 O O . CYS A 1 556 ? -12.184 -10.914 28.643 1.00 97.75 556 CYS A O 1
ATOM 4348 N N . PRO A 1 557 ? -14.012 -12.211 28.790 1.00 98.00 557 PRO A N 1
ATOM 4349 C CA . PRO A 1 557 ? -14.979 -11.117 28.613 1.00 98.00 557 PRO A CA 1
ATOM 4350 C C . PRO A 1 557 ? -14.841 -9.970 29.626 1.00 98.00 557 PRO A C 1
ATOM 4352 O O . PRO A 1 557 ? -15.010 -8.807 29.255 1.00 98.00 557 PRO A O 1
ATOM 4355 N N . THR A 1 558 ? -14.494 -10.279 30.877 1.00 97.44 558 THR A N 1
ATOM 4356 C CA . THR A 1 558 ? -14.416 -9.310 31.986 1.00 97.44 558 THR A CA 1
ATOM 4357 C C . THR A 1 558 ? -13.067 -8.599 32.099 1.00 97.44 558 THR A C 1
ATOM 4359 O O . THR A 1 558 ? -12.935 -7.643 32.864 1.00 97.44 558 THR A O 1
ATOM 4362 N N . ALA A 1 559 ? -12.056 -9.028 31.337 1.00 97.69 559 ALA A N 1
ATOM 4363 C CA . ALA A 1 559 ? -10.758 -8.365 31.324 1.00 97.69 559 ALA A CA 1
ATOM 4364 C C . ALA A 1 559 ? -10.866 -6.989 30.654 1.00 97.69 559 ALA A C 1
ATOM 4366 O O . ALA A 1 559 ? -11.555 -6.827 29.642 1.00 97.69 559 ALA A O 1
ATOM 4367 N N . THR A 1 560 ? -10.160 -5.996 31.191 1.00 98.00 560 THR A N 1
ATOM 4368 C CA . THR A 1 560 ? -10.068 -4.672 30.569 1.00 98.00 560 THR A CA 1
ATOM 4369 C C . THR A 1 560 ? -9.296 -4.748 29.255 1.00 98.00 560 THR A C 1
ATOM 4371 O O . THR A 1 560 ? -8.289 -5.450 29.144 1.00 98.00 560 THR A O 1
ATOM 4374 N N . ILE A 1 561 ? -9.767 -4.030 28.234 1.00 97.31 561 ILE A N 1
ATOM 4375 C CA . ILE A 1 561 ? -9.124 -4.017 26.920 1.00 97.31 561 ILE A CA 1
ATOM 4376 C C . ILE A 1 561 ? -7.966 -3.014 26.901 1.00 97.31 561 ILE A C 1
ATOM 4378 O O . ILE A 1 561 ? -8.122 -1.828 27.214 1.00 97.31 561 ILE A O 1
ATOM 4382 N N . ARG A 1 562 ? -6.777 -3.483 26.514 1.00 97.06 562 ARG A N 1
ATOM 4383 C CA . ARG A 1 562 ? -5.600 -2.620 26.374 1.00 97.06 562 ARG A CA 1
ATOM 4384 C C . ARG A 1 562 ? -5.710 -1.751 25.125 1.00 97.06 562 ARG A C 1
ATOM 4386 O O . ARG A 1 562 ? -6.490 -2.032 24.211 1.00 97.06 562 ARG A O 1
ATOM 4393 N N . ARG A 1 563 ? -4.929 -0.676 25.068 1.00 96.69 563 ARG A N 1
ATOM 4394 C CA . ARG A 1 563 ? -4.932 0.267 23.938 1.00 96.69 563 ARG A CA 1
ATOM 4395 C C . ARG A 1 563 ? -4.468 -0.388 22.643 1.00 96.69 563 ARG A C 1
ATOM 4397 O O . ARG A 1 563 ? -5.107 -0.198 21.613 1.00 96.69 563 ARG A O 1
ATOM 4404 N N . GLY A 1 564 ? -3.421 -1.214 22.704 1.00 92.19 564 GLY A N 1
ATOM 4405 C CA . GLY A 1 564 ? -2.967 -2.009 21.558 1.00 92.19 564 GLY A CA 1
ATOM 4406 C C . GLY A 1 564 ? -4.065 -2.934 21.021 1.00 92.19 564 GLY A C 1
ATOM 4407 O O . GLY A 1 564 ? -4.339 -2.935 19.824 1.00 92.19 564 GLY A O 1
ATOM 4408 N N . ASP A 1 565 ? -4.766 -3.639 21.913 1.00 91.88 565 ASP A N 1
ATOM 4409 C CA . ASP A 1 565 ? -5.886 -4.518 21.550 1.00 91.88 565 ASP A CA 1
ATOM 4410 C C . ASP A 1 565 ? -7.074 -3.745 20.970 1.00 91.88 565 ASP A C 1
ATOM 4412 O O . ASP A 1 565 ? -7.680 -4.173 19.990 1.00 91.88 565 ASP A O 1
ATOM 4416 N N . SER A 1 566 ? -7.384 -2.576 21.534 1.00 96.50 566 SER A N 1
ATOM 4417 C CA . SER A 1 566 ? -8.445 -1.701 21.024 1.00 96.50 566 SER A CA 1
ATOM 4418 C C . SER A 1 566 ? -8.154 -1.249 19.597 1.00 96.50 566 SER A C 1
ATOM 4420 O O . SER A 1 566 ? -9.053 -1.260 18.757 1.00 96.50 566 SER A O 1
ATOM 4422 N N . ALA A 1 567 ? -6.895 -0.911 19.299 1.00 89.25 567 ALA A N 1
ATOM 4423 C CA . ALA A 1 567 ? -6.472 -0.598 17.941 1.00 89.25 567 ALA A CA 1
ATOM 4424 C C . ALA A 1 567 ? -6.697 -1.785 17.002 1.00 89.25 567 ALA A C 1
ATOM 4426 O O . ALA A 1 567 ? -7.297 -1.605 15.945 1.00 89.25 567 ALA A O 1
ATOM 4427 N N . VAL A 1 568 ? -6.273 -2.993 17.394 1.00 82.00 568 VAL A N 1
ATOM 4428 C CA . VAL A 1 568 ? -6.462 -4.224 16.603 1.00 82.00 568 VAL A CA 1
ATOM 4429 C C . VAL A 1 568 ? -7.943 -4.465 16.317 1.00 82.00 568 VAL A C 1
ATOM 4431 O O . VAL A 1 568 ? -8.314 -4.685 15.165 1.00 82.00 568 VAL A O 1
ATOM 4434 N N . PHE A 1 569 ? -8.789 -4.376 17.344 1.00 88.88 569 PHE A N 1
ATOM 4435 C CA . PHE A 1 569 ? -10.230 -4.579 17.221 1.00 88.88 569 PHE A CA 1
ATOM 4436 C C . PHE A 1 569 ? -10.846 -3.584 16.231 1.00 88.88 569 PHE A C 1
ATOM 4438 O O . PHE A 1 569 ? -11.578 -3.991 15.334 1.00 88.88 569 PHE A O 1
ATOM 4445 N N . LEU A 1 570 ? -10.523 -2.294 16.354 1.00 87.94 570 LEU A N 1
ATOM 4446 C CA . LEU A 1 570 ? -11.047 -1.232 15.488 1.00 87.94 570 LEU A CA 1
ATOM 4447 C C . LEU A 1 570 ? -10.543 -1.330 14.050 1.00 87.94 570 LEU A C 1
ATOM 4449 O O . LEU A 1 570 ? -11.328 -1.188 13.113 1.00 87.94 570 LEU A O 1
ATOM 4453 N N . PHE A 1 571 ? -9.249 -1.600 13.883 1.00 76.38 571 PHE A N 1
ATOM 4454 C CA . PHE A 1 571 ? -8.631 -1.824 12.584 1.00 76.38 571 PHE A CA 1
ATOM 4455 C C . PHE A 1 571 ? -9.360 -2.961 11.870 1.00 76.38 571 PHE A C 1
ATOM 4457 O O . PHE A 1 571 ? -9.978 -2.751 10.830 1.00 76.38 571 PHE A O 1
ATOM 4464 N N . ARG A 1 572 ? -9.421 -4.147 12.481 1.00 74.88 572 ARG A N 1
ATOM 4465 C CA . ARG A 1 572 ? -10.101 -5.300 11.876 1.00 74.88 572 ARG A CA 1
ATOM 4466 C C . ARG A 1 572 ? -11.598 -5.050 11.656 1.00 74.88 572 ARG A C 1
ATOM 4468 O O . ARG A 1 572 ? -12.129 -5.449 10.626 1.00 74.88 572 ARG A O 1
ATOM 4475 N N . ASN A 1 573 ? -12.263 -4.316 12.554 1.00 75.69 573 ASN A N 1
ATOM 4476 C CA . ASN A 1 573 ? -13.672 -3.940 12.408 1.00 75.69 573 ASN A CA 1
ATOM 4477 C C . ASN A 1 573 ? -13.962 -3.138 11.131 1.00 75.69 573 ASN A C 1
ATOM 4479 O O . ASN A 1 573 ? -14.977 -3.370 10.478 1.00 75.69 573 ASN A O 1
ATOM 4483 N N . ILE A 1 574 ? -13.097 -2.186 10.773 1.00 64.25 574 ILE A N 1
ATOM 4484 C CA . ILE A 1 574 ? -13.331 -1.300 9.623 1.00 64.25 574 ILE A CA 1
ATOM 4485 C C . ILE A 1 574 ? -12.888 -1.903 8.305 1.00 64.25 574 ILE A C 1
ATOM 4487 O O . ILE A 1 574 ? -13.586 -1.722 7.306 1.00 64.25 574 ILE A O 1
ATOM 4491 N N . TYR A 1 575 ? -11.798 -2.668 8.308 1.00 55.09 575 TYR A N 1
ATOM 4492 C CA . TYR A 1 575 ? -11.429 -3.479 7.149 1.00 55.09 575 TYR A CA 1
ATOM 4493 C C . TYR A 1 575 ? -12.525 -4.505 6.809 1.00 55.09 575 TYR A C 1
ATOM 4495 O O . TYR A 1 575 ? -12.663 -4.879 5.650 1.00 55.09 575 TYR A O 1
ATOM 4503 N N . TRP A 1 576 ? -13.353 -4.895 7.786 1.00 46.09 576 TRP A N 1
ATOM 4504 C CA . TRP A 1 576 ? -14.561 -5.688 7.560 1.00 46.09 576 TRP A CA 1
ATOM 4505 C C . TRP A 1 576 ? -15.781 -4.858 7.114 1.00 46.09 576 TRP A C 1
ATOM 4507 O O . TRP A 1 576 ? -16.507 -5.286 6.222 1.00 46.09 576 TRP A O 1
ATOM 4517 N N . TRP A 1 577 ? -16.018 -3.663 7.678 1.00 32.75 577 TRP A N 1
ATOM 4518 C CA . TRP A 1 577 ? -17.196 -2.841 7.332 1.00 32.75 577 TRP A CA 1
ATOM 4519 C C . TRP A 1 577 ? -17.228 -2.384 5.867 1.00 32.75 577 TRP A C 1
ATOM 4521 O O . TRP A 1 577 ? -18.309 -2.261 5.309 1.00 32.75 577 TRP A O 1
ATOM 4531 N N . ARG A 1 578 ? -16.068 -2.167 5.235 1.00 35.75 578 ARG A N 1
ATOM 4532 C CA . ARG A 1 578 ? -15.971 -1.756 3.819 1.00 35.75 578 ARG A CA 1
ATOM 4533 C C . ARG A 1 578 ? -16.108 -2.910 2.806 1.00 35.75 578 ARG A C 1
ATOM 4535 O O . ARG A 1 578 ? -15.933 -2.677 1.618 1.00 35.75 578 ARG A O 1
ATOM 4542 N N . ARG A 1 579 ? -16.389 -4.138 3.267 1.00 34.81 579 ARG A N 1
ATOM 4543 C CA . ARG A 1 579 ? -16.675 -5.325 2.429 1.00 34.81 579 ARG A CA 1
ATOM 4544 C C . ARG A 1 579 ? -18.176 -5.531 2.150 1.00 34.81 579 ARG A C 1
ATOM 4546 O O . ARG A 1 579 ? -18.554 -6.566 1.610 1.00 34.81 579 ARG A O 1
ATOM 4553 N N . ARG A 1 580 ? -19.033 -4.600 2.575 1.00 30.03 580 ARG A N 1
ATOM 4554 C CA . ARG A 1 580 ? -20.476 -4.542 2.290 1.00 30.03 580 ARG A CA 1
ATOM 4555 C C . ARG A 1 580 ? -20.803 -3.184 1.700 1.00 30.03 580 ARG A C 1
ATOM 4557 O O . ARG A 1 580 ? -21.803 -3.126 0.958 1.00 30.03 580 ARG A O 1
#

Nearest PDB structures (foldseek):
  3pyw-assembly1_A  TM=8.348E-01  e=4.539E-07  Bacillus anthracis
  6bt4-assembly1_A  TM=8.121E-01  e=4.539E-07  Bacillus anthracis
  6o38-assembly3_C  TM=6.663E-01  e=1.100E-08  Acinetobacter nosocomialis M2
  7sv6-assembly1_A  TM=7.748E-01  e=3.169E-06  Paenibacillus alvei
  7sv5-assembly2_B  TM=7.964E-01  e=7.287E-06  Paenibacillus alvei

Secondary structure (DSSP, 8-state):
-EEEEEE-HHHHHTTB-HHHHHHTT--SHHHHHHHHTSS-HHHHHHHHHTS-S---EEEEEETTEEEEEEEEEEEEEEE-SSS--EEEEEEEEEEETTT--EEEEEEEEETTEEEEEEEETTS-EEEEE-SSTT-SS-EEEEE--TTTSPPPPPP-S-TT-----PPPPPGGG---PEEEEEEEEHHHHTTS-HHHHHHHHHHHHHHHHHHHHHTT----EEEEEEEEE-----S-HHHHTSTTTGGGTS-HHHHHHH---SEEEEEEPTT-SSSB--EE-SS-EEEEEETT-TTTTHHHHHHHHHTT-B--TTSTT---SSTT-B--EE--TT-SSPPEEETT--SHHHHTTT---PEESS---TT-EETTEES-BTTB-HHHHHHHHHHHHTT--TTS--TT--TTSTTHHHHHHHHHSTT-SS--SBTTB--TTSBPBHHHHHHHHHHHTT---------TT--TTSTTHHHHHHHHHTTS---SSTTT-----TTSBPBHHHHHHHHHHHTT---------TT--TTSTTHHHHHHHHHTTS---SBTTB--TTSBPBHHHHHHHHHHHHHHHTT-

Solvent-accessible surface area (backbone atoms only — not comparable to full-atom values): 30894 Å² total; per-residue (Å²): 118,61,65,76,32,77,56,54,68,43,62,52,40,70,30,53,40,72,74,56,34,61,74,70,76,40,92,46,58,68,56,42,27,60,47,39,74,76,40,63,71,64,59,59,51,54,62,53,60,75,40,74,65,73,58,56,48,32,44,71,55,44,103,70,44,36,33,40,34,37,49,50,39,70,78,50,83,44,68,40,92,74,73,82,36,61,31,43,37,34,40,29,37,29,31,33,71,70,79,61,49,41,33,37,36,39,38,41,38,29,68,88,42,75,41,39,40,39,42,35,79,83,49,53,36,37,33,51,40,52,91,42,87,87,54,75,91,50,45,25,36,33,41,59,51,65,88,78,54,67,60,64,49,72,65,63,65,77,90,80,70,83,50,84,75,73,80,76,61,65,69,93,73,56,84,68,64,38,30,36,20,31,33,30,28,51,71,50,59,74,73,42,53,64,54,62,51,50,48,52,50,48,49,37,44,52,49,32,33,46,16,26,49,64,32,73,41,77,48,42,63,37,87,41,53,78,49,76,33,63,52,83,82,63,66,34,66,65,58,49,65,28,94,86,54,42,70,75,38,52,48,53,65,63,51,43,71,65,47,58,32,45,39,41,33,37,51,43,62,72,71,41,84,38,20,19,37,26,33,63,56,68,87,46,47,36,17,20,28,24,68,70,41,70,93,68,51,25,43,33,41,16,46,36,42,72,35,29,31,13,32,23,79,86,46,96,70,44,76,19,57,33,86,23,11,9,16,19,70,47,73,57,94,82,50,87,26,73,39,30,20,16,49,40,27,73,58,65,72,33,57,77,67,78,42,77,46,38,63,37,68,17,45,4,18,49,90,40,62,50,60,84,42,56,39,23,40,91,62,11,21,20,36,55,32,38,59,60,28,48,67,63,46,61,28,41,44,61,46,65,69,38,81,67,58,51,52,89,38,92,32,30,61,26,44,31,37,30,52,64,33,91,91,42,22,58,76,64,74,49,94,62,26,54,51,40,84,40,71,28,25,40,38,56,53,43,31,30,53,31,40,72,66,72,58,59,83,49,50,92,68,76,35,79,69,62,52,89,85,42,95,38,35,60,29,50,16,26,30,40,68,65,60,41,44,74,49,68,45,79,90,76,29,44,27,60,51,45,83,42,68,32,28,40,32,56,54,31,40,32,54,30,38,72,62,72,60,61,80,50,49,77,73,67,38,80,68,60,50,91,86,43,95,38,30,55,30,46,18,29,33,38,62,65,68,37,42,74,52,78,39,87,46,28,53,54,40,83,43,67,32,26,37,28,54,50,26,37,38,53,43,42,48,50,72,52,60,77,76,114

Mean predicted aligned error: 15.99 Å